Protein AF-0000000084976100 (afdb_homodimer)

pLDDT: mean 88.35, std 19.91, range [26.34, 98.88]

Secondary structure (DSSP, 8-state):
---EEEE-TTS-EEEE-SSS---HHHHHHHHHTPPPTT--EEEET-TTTHHHHHHHHTT--S-EEEEES-HHHHHHHHHHHHHHT--SEEEEES-TTT--TTTT-EEEEEE------TGGGGS-HHHHHHHHTTS--HHHHHHHHHHHEEEEEEEEEEE-GGGHHHHHHHHHHTTEEEEEEEEEESSTTSPPSEEEEEEEET--S--EEPPPEE--SS------/---EEEE-TTS-EEEE-SSS---HHHHHHHHHTPPPTT--EEEET-TTTHHHHHHHHTT--S-EEEEES-HHHHHHHHHHHHHHT--SEEEEES-TTT--TTTT-EEEEEE------TGGGGS-HHHHHHHHTTS--HHHHHHHHHHHEEEEEEEEEEE-GGGHHHHHHHHHHTTEEEEEEEEEESSTTSPPSEEEEEEEET--S--EEPPPEE--SS------

Foldseek 3Di:
DDWDWDADPQGQIFTADPVQDDDPQLVVLLVVFQDDQAFEEEEAQCQSNNSVSSSVSVRHQHAYEYEHQDPVRLVNNVVSCVVVVRDRYDRDHDDLLPDQPQWQNGQEYEYAADQPDPVVLPPPPVVCVVCVVVGDDLLSVLLSCLRNHHAFHKYKYKDFPVCVVVNQVSCVVSQFHWAEKEFEDQDPPGDGGMMMTMTTHNDDYHHDYDYYHHCHVPPVDPPD/DDWDWDADPQGQIFTADPVQDDDPQLVVLLVVFQDDQAFEEEEAQCFSNNSVSSSVSVRHQHAYEYEHQDPVRLVNNVVSCVVVVRDRYDRDHDDLLPDQPQWQNGQEYEYAADQPPPVVLPPPPVVSVVCVVVPCDLLSVLLSCLRNHHAFHKYKYKDFPVCVVVNQVSCVVSQFHWAEKEFEDQDPPGDGGMMMTMTTHNDDYHHDYDYYHHCHVPPVPPPD

Structure (mmCIF, N/CA/C/O backbone):
data_AF-0000000084976100-model_v1
#
loop_
_entity.id
_entity.type
_entity.pdbx_description
1 polymer 'Uncharacterized protein'
#
loop_
_atom_site.group_PDB
_atom_site.id
_atom_site.type_symbol
_atom_site.label_atom_id
_atom_site.label_alt_id
_atom_site.label_comp_id
_atom_site.label_asym_id
_atom_site.label_entity_id
_atom_site.label_seq_id
_atom_site.pdbx_PDB_ins_code
_atom_site.Cartn_x
_atom_site.Cartn_y
_atom_site.Cartn_z
_atom_site.occupancy
_atom_site.B_iso_or_equiv
_atom_site.auth_seq_id
_atom_site.auth_comp_id
_atom_site.auth_asym_id
_atom_site.auth_atom_id
_atom_site.pdbx_PDB_model_num
ATOM 1 N N . MET A 1 1 ? 11.844 39.094 12.484 1 62.72 1 MET A N 1
ATOM 2 C CA . MET A 1 1 ? 12.57 38.031 11.812 1 62.72 1 MET A CA 1
ATOM 3 C C . MET A 1 1 ? 12.391 38.094 10.297 1 62.72 1 MET A C 1
ATOM 5 O O . MET A 1 1 ? 11.312 38.469 9.812 1 62.72 1 MET A O 1
ATOM 9 N N . GLU A 1 2 ? 13.461 38.125 9.531 1 79.69 2 GLU A N 1
ATOM 10 C CA . GLU A 1 2 ? 13.422 38.188 8.078 1 79.69 2 GLU A CA 1
ATOM 11 C C . GLU A 1 2 ? 12.719 37 7.48 1 79.69 2 GLU A C 1
ATOM 13 O O . GLU A 1 2 ? 13.039 35.844 7.816 1 79.69 2 GLU A O 1
ATOM 18 N N . HIS A 1 3 ? 11.469 37.188 7.098 1 86.5 3 HIS A N 1
ATOM 19 C CA . HIS A 1 3 ? 10.742 36.062 6.465 1 86.5 3 HIS A CA 1
ATOM 20 C C . HIS A 1 3 ? 10.25 36.469 5.078 1 86.5 3 HIS A C 1
ATOM 22 O O . HIS A 1 3 ? 10.148 37.656 4.762 1 86.5 3 HIS A O 1
ATOM 28 N N . SER A 1 4 ? 10.227 35.469 4.188 1 92.62 4 SER A N 1
ATOM 29 C CA . SER A 1 4 ? 9.523 35.625 2.92 1 92.62 4 SER A CA 1
ATOM 30 C C . SER A 1 4 ? 8.055 35.25 3.055 1 92.62 4 SER A C 1
ATOM 32 O O . SER A 1 4 ? 7.668 34.562 3.986 1 92.62 4 SER A O 1
ATOM 34 N N . THR A 1 5 ? 7.25 35.844 2.197 1 95.06 5 THR A N 1
ATOM 35 C CA . THR A 1 5 ? 5.809 35.656 2.275 1 95.06 5 THR A CA 1
ATOM 36 C C . THR A 1 5 ? 5.297 34.938 1.024 1 95.06 5 THR A C 1
ATOM 38 O O . THR A 1 5 ? 5.648 35.312 -0.096 1 95.06 5 THR A O 1
ATOM 41 N N . GLU A 1 6 ? 4.594 33.844 1.254 1 94 6 GLU A N 1
ATOM 42 C CA . GLU A 1 6 ? 3.836 33.188 0.198 1 94 6 GLU A CA 1
ATOM 43 C C . GLU A 1 6 ? 2.334 33.375 0.396 1 94 6 GLU A C 1
ATOM 45 O O . GLU A 1 6 ? 1.827 33.219 1.511 1 94 6 GLU A O 1
ATOM 50 N N . ILE A 1 7 ? 1.652 33.719 -0.717 1 96 7 ILE A N 1
ATOM 51 C CA . ILE A 1 7 ? 0.225 34 -0.622 1 96 7 ILE A CA 1
ATOM 52 C C . ILE A 1 7 ? -0.574 32.844 -1.212 1 96 7 ILE A C 1
ATOM 54 O O . ILE A 1 7 ? -0.345 32.438 -2.355 1 96 7 ILE A O 1
ATOM 58 N N . LEU A 1 8 ? -1.479 32.281 -0.418 1 96 8 LEU A N 1
ATOM 59 C CA . LEU A 1 8 ? -2.312 31.172 -0.844 1 96 8 LEU A CA 1
ATOM 60 C C . LEU A 1 8 ? -3.5 31.656 -1.666 1 96 8 LEU A C 1
ATOM 62 O O . LEU A 1 8 ? -3.639 32.844 -1.915 1 96 8 LEU A O 1
ATOM 66 N N . TYR A 1 9 ? -4.281 30.781 -2.197 1 92.25 9 TYR A N 1
ATOM 67 C CA . TYR A 1 9 ? -5.332 31.062 -3.172 1 92.25 9 TYR A CA 1
ATOM 68 C C . TYR A 1 9 ? -6.309 32.094 -2.645 1 92.25 9 TYR A C 1
ATOM 70 O O . TYR A 1 9 ? -6.676 33.031 -3.363 1 92.25 9 TYR A O 1
ATOM 78 N N . ASN A 1 10 ? -6.73 32.031 -1.39 1 95.56 10 ASN A N 1
ATOM 79 C CA . ASN A 1 10 ? -7.684 32.969 -0.804 1 95.56 10 ASN A CA 1
ATOM 80 C C . ASN A 1 10 ? -6.98 34.031 0.038 1 95.56 10 ASN A C 1
ATOM 82 O O . ASN A 1 10 ? -7.523 34.5 1.045 1 95.56 10 ASN A O 1
ATOM 86 N N . ARG A 1 11 ? -5.73 34.25 -0.195 1 95.19 11 ARG A N 1
ATOM 87 C CA . ARG A 1 11 ? -4.945 35.406 0.221 1 95.19 11 ARG A CA 1
ATOM 88 C C . ARG A 1 11 ? -4.398 35.219 1.633 1 95.19 11 ARG A C 1
ATOM 90 O O . ARG A 1 11 ? -3.945 36.188 2.26 1 95.19 11 ARG A O 1
ATOM 97 N N . THR A 1 12 ? -4.516 34.062 2.201 1 97.75 12 THR A N 1
ATOM 98 C CA . THR A 1 12 ? -3.803 33.781 3.441 1 97.75 12 THR A CA 1
ATOM 99 C C . THR A 1 12 ? -2.293 33.844 3.221 1 97.75 12 THR A C 1
ATOM 101 O O . THR A 1 12 ? -1.788 33.344 2.215 1 97.75 12 THR A O 1
ATOM 104 N N . ARG A 1 13 ? -1.61 34.5 4.102 1 97.81 13 ARG A N 1
ATOM 105 C CA . ARG A 1 13 ? -0.165 34.656 3.965 1 97.81 13 ARG A CA 1
ATOM 106 C C . ARG A 1 13 ? 0.576 33.594 4.797 1 97.81 13 ARG A C 1
ATOM 108 O O . ARG A 1 13 ? 0.262 33.406 5.973 1 97.81 13 ARG A O 1
ATOM 115 N N . VAL A 1 14 ? 1.513 32.906 4.164 1 97.5 14 VAL A N 1
ATOM 116 C CA . VAL A 1 14 ? 2.41 31.984 4.84 1 97.5 14 VAL A CA 1
ATOM 117 C C . VAL A 1 14 ? 3.805 32.594 4.949 1 97.5 14 VAL A C 1
ATOM 119 O O . VAL A 1 14 ? 4.352 33.094 3.957 1 97.5 14 VAL A O 1
ATOM 122 N N . TYR A 1 15 ? 4.348 32.625 6.152 1 97.81 15 TYR A N 1
ATOM 123 C CA . TYR A 1 15 ? 5.691 33.156 6.367 1 97.81 15 TYR A CA 1
ATOM 124 C C . TYR A 1 15 ? 6.727 32.031 6.344 1 97.81 15 TYR A C 1
ATOM 126 O O . TYR A 1 15 ? 6.555 31.016 7.008 1 97.81 15 TYR A O 1
ATOM 134 N N . CYS A 1 16 ? 7.727 32.188 5.531 1 95.25 16 CYS A N 1
ATOM 135 C CA . CYS A 1 16 ? 8.781 31.203 5.379 1 95.25 16 CYS A CA 1
ATOM 136 C C . CYS A 1 16 ? 10.148 31.828 5.633 1 95.25 16 CYS A C 1
ATOM 138 O O . CYS A 1 16 ? 10.305 33.062 5.574 1 95.25 16 CYS A O 1
ATOM 140 N N . SER A 1 17 ? 11.086 31.016 5.969 1 93.44 17 SER A N 1
ATOM 141 C CA . SER A 1 17 ? 12.492 31.391 6.012 1 93.44 17 SER A CA 1
ATOM 142 C C . SER A 1 17 ? 13.32 30.578 5.023 1 93.44 17 SER A C 1
ATOM 144 O O . SER A 1 17 ? 12.781 29.734 4.297 1 93.44 17 SER A O 1
ATOM 146 N N . ALA A 1 18 ? 14.617 30.875 4.98 1 89.19 18 ALA A N 1
ATOM 147 C CA . ALA A 1 18 ? 15.508 30.141 4.078 1 89.19 18 ALA A CA 1
ATOM 148 C C . ALA A 1 18 ? 15.562 28.672 4.441 1 89.19 18 ALA A C 1
ATOM 150 O O . ALA A 1 18 ? 15.734 27.812 3.566 1 89.19 18 ALA A O 1
ATOM 151 N N . VAL A 1 19 ? 15.297 28.391 5.715 1 86.81 19 VAL A N 1
ATOM 152 C CA . VAL A 1 19 ? 15.469 27.016 6.191 1 86.81 19 VAL A CA 1
ATOM 153 C C . VAL A 1 19 ? 14.102 26.359 6.383 1 86.81 19 VAL A C 1
ATOM 155 O O . VAL A 1 19 ? 13.984 25.141 6.363 1 86.81 19 VAL A O 1
ATOM 158 N N . HIS A 1 20 ? 13.141 27.125 6.59 1 90 20 HIS A N 1
ATOM 159 C CA . HIS A 1 20 ? 11.812 26.609 6.875 1 90 20 HIS A CA 1
ATOM 160 C C . HIS A 1 20 ? 10.828 26.984 5.77 1 90 20 HIS A C 1
ATOM 162 O O . HIS A 1 20 ? 10.039 27.922 5.918 1 90 20 HIS A O 1
ATOM 168 N N . ARG A 1 21 ? 10.93 26.219 4.715 1 91 21 ARG A N 1
ATOM 169 C CA . ARG A 1 21 ? 10.039 26.375 3.566 1 91 21 ARG A CA 1
ATOM 170 C C . ARG A 1 21 ? 9.125 25.156 3.418 1 91 21 ARG A C 1
ATOM 172 O O . ARG A 1 21 ? 9.234 24.203 4.184 1 91 21 ARG A O 1
ATOM 179 N N . PHE A 1 22 ? 8.156 25.359 2.633 1 89.44 22 PHE A N 1
ATOM 180 C CA . PHE A 1 22 ? 7.277 24.219 2.367 1 89.44 22 PHE A CA 1
ATOM 181 C C . PHE A 1 22 ? 7.309 23.844 0.89 1 89.44 22 PHE A C 1
ATOM 183 O O . PHE A 1 22 ? 7.621 24.688 0.039 1 89.44 22 PHE A O 1
ATOM 190 N N . GLY A 1 23 ? 7.113 22.547 0.59 1 89.19 23 GLY A N 1
ATOM 191 C CA . GLY A 1 23 ? 7.047 22.062 -0.78 1 89.19 23 GLY A CA 1
ATOM 192 C C . GLY A 1 23 ? 5.645 21.672 -1.208 1 89.19 23 GLY A C 1
ATOM 193 O O . GLY A 1 23 ? 4.68 21.906 -0.48 1 89.19 23 GLY A O 1
ATOM 194 N N . SER A 1 24 ? 5.547 21.172 -2.422 1 91.81 24 SER A N 1
ATOM 195 C CA . SER A 1 24 ? 4.262 20.766 -2.984 1 91.81 24 SER A CA 1
ATOM 196 C C . SER A 1 24 ? 3.643 19.625 -2.191 1 91.81 24 SER A C 1
ATOM 198 O O . SER A 1 24 ? 2.42 19.469 -2.156 1 91.81 24 SER A O 1
ATOM 200 N N . ASP A 1 25 ? 4.457 18.812 -1.493 1 93.69 25 ASP A N 1
ATOM 201 C CA . ASP A 1 25 ? 3.965 17.672 -0.716 1 93.69 25 ASP A CA 1
ATOM 202 C C . ASP A 1 25 ? 2.99 18.125 0.366 1 93.69 25 ASP A C 1
ATOM 204 O O . ASP A 1 25 ? 1.896 17.578 0.497 1 93.69 25 ASP A O 1
ATOM 208 N N . ALA A 1 26 ? 3.371 19.203 1.066 1 94.75 26 ALA A N 1
ATOM 209 C CA . ALA A 1 26 ? 2.57 19.703 2.182 1 94.75 26 ALA A CA 1
ATOM 210 C C . ALA A 1 26 ? 1.258 20.297 1.688 1 94.75 26 ALA A C 1
ATOM 212 O O . ALA A 1 26 ? 0.214 20.125 2.322 1 94.75 26 ALA A O 1
ATOM 213 N N . LEU A 1 27 ? 1.352 21.016 0.587 1 94.94 27 LEU A N 1
ATOM 214 C CA . LEU A 1 27 ? 0.146 21.609 0.023 1 94.94 27 LEU A CA 1
ATOM 215 C C . LEU A 1 27 ? -0.836 20.531 -0.424 1 94.94 27 LEU A C 1
ATOM 217 O O . LEU A 1 27 ? -2.035 20.625 -0.155 1 94.94 27 LEU A O 1
ATOM 221 N N . LEU A 1 28 ? -0.317 19.484 -1.089 1 96.06 28 LEU A N 1
ATOM 222 C CA . LEU A 1 28 ? -1.151 18.375 -1.532 1 96.06 28 LEU A CA 1
ATOM 223 C C . LEU A 1 28 ? -1.755 17.641 -0.341 1 96.06 28 LEU A C 1
ATOM 225 O O . LEU A 1 28 ? -2.924 17.234 -0.375 1 96.06 28 LEU A O 1
ATOM 229 N N . LEU A 1 29 ? -0.955 17.438 0.668 1 97.56 29 LEU A N 1
ATOM 230 C CA . LEU A 1 29 ? -1.444 16.812 1.889 1 97.56 29 LEU A CA 1
ATOM 231 C C . LEU A 1 29 ? -2.594 17.609 2.492 1 97.56 29 LEU A C 1
ATOM 233 O O . LEU A 1 29 ? -3.609 17.047 2.895 1 97.56 29 LEU A O 1
ATOM 237 N N . ALA A 1 30 ? -2.424 18.969 2.586 1 98 30 ALA A N 1
ATOM 238 C CA . ALA A 1 30 ? -3.449 19.844 3.156 1 98 30 ALA A CA 1
ATOM 239 C C . ALA A 1 30 ? -4.77 19.703 2.4 1 98 30 ALA A C 1
ATOM 241 O O . ALA A 1 30 ? -5.836 19.641 3.012 1 98 30 ALA A O 1
ATOM 242 N N . ARG A 1 31 ? -4.688 19.578 1.134 1 95.62 31 ARG A N 1
ATOM 243 C CA . ARG A 1 31 ? -5.883 19.5 0.299 1 95.62 31 ARG A CA 1
ATOM 244 C C . ARG A 1 31 ? -6.512 18.109 0.377 1 95.62 31 ARG A C 1
ATOM 246 O O . ARG A 1 31 ? -7.738 17.984 0.337 1 95.62 31 ARG A O 1
ATOM 253 N N . PHE A 1 32 ? -5.707 17.109 0.44 1 97.19 32 PHE A N 1
ATOM 254 C CA . PHE A 1 32 ? -6.156 15.734 0.573 1 97.19 32 PHE A CA 1
ATOM 255 C C . PHE A 1 32 ? -6.863 15.523 1.905 1 97.19 32 PHE A C 1
ATOM 257 O O . PHE A 1 32 ? -7.801 14.727 1.996 1 97.19 32 PHE A O 1
ATOM 264 N N . SER A 1 33 ? -6.398 16.219 2.98 1 97.94 33 SER A N 1
ATOM 265 C CA . SER A 1 33 ? -6.891 16.047 4.344 1 97.94 33 SER A CA 1
ATOM 266 C C . SER A 1 33 ? -7.742 17.234 4.781 1 97.94 33 SER A C 1
ATOM 268 O O . SER A 1 33 ? -7.621 17.719 5.91 1 97.94 33 SER A O 1
ATOM 270 N N . GLU A 1 34 ? -8.555 17.734 3.994 1 95.56 34 GLU A N 1
ATOM 271 C CA . GLU A 1 34 ? -9.344 18.922 4.32 1 95.56 34 GLU A CA 1
ATOM 272 C C . GLU A 1 34 ? -10.336 18.625 5.441 1 95.56 34 GLU A C 1
ATOM 274 O O . GLU A 1 34 ? -11.227 17.797 5.281 1 95.56 34 GLU A O 1
ATOM 279 N N . PRO A 1 35 ? -10.172 19.312 6.562 1 98.06 35 PRO A N 1
ATOM 280 C CA . PRO A 1 35 ? -11.133 19.109 7.648 1 98.06 35 PRO A CA 1
ATOM 281 C C . PRO A 1 35 ? -12.461 19.812 7.402 1 98.06 35 PRO A C 1
ATOM 283 O O . PRO A 1 35 ? -12.516 20.781 6.637 1 98.06 35 PRO A O 1
ATOM 286 N N . LYS A 1 36 ? -13.469 19.344 8.055 1 97.94 36 LYS A N 1
ATOM 287 C CA . LYS A 1 36 ? -14.695 20.125 8.125 1 97.94 36 LYS A CA 1
ATOM 288 C C . LYS A 1 36 ? -14.461 21.438 8.867 1 97.94 36 LYS A C 1
ATOM 290 O O . LYS A 1 36 ? -13.531 21.547 9.664 1 97.94 36 LYS A O 1
ATOM 295 N N . ARG A 1 37 ? -15.312 22.344 8.656 1 98.25 37 ARG A N 1
ATOM 296 C CA . ARG A 1 37 ? -15.141 23.719 9.102 1 98.25 37 ARG A CA 1
ATOM 297 C C . ARG A 1 37 ? -14.914 23.797 10.609 1 98.25 37 ARG A C 1
ATOM 299 O O . ARG A 1 37 ? -14.062 24.547 11.078 1 98.25 37 ARG A O 1
ATOM 306 N N . ALA A 1 38 ? -15.633 22.953 11.359 1 98.56 38 ALA A N 1
ATOM 307 C CA . ALA A 1 38 ? -15.641 23.109 12.812 1 98.56 38 ALA A CA 1
ATOM 308 C C . ALA A 1 38 ? -14.789 22.047 13.484 1 98.56 38 ALA A C 1
ATOM 310 O O . ALA A 1 38 ? -14.711 21.984 14.711 1 98.56 38 ALA A O 1
ATOM 311 N N . TRP A 1 39 ? -14.125 21.172 12.68 1 98.75 39 TRP A N 1
ATOM 312 C CA . TRP A 1 39 ? -13.367 20.047 13.219 1 98.75 39 TRP A CA 1
ATOM 313 C C . TRP A 1 39 ? -12.148 20.547 14 1 98.75 39 TRP A C 1
ATOM 315 O O . TRP A 1 39 ? -11.547 21.562 13.641 1 98.75 39 TRP A O 1
ATOM 325 N N . ARG A 1 40 ? -11.898 19.875 15.117 1 98.88 40 ARG A N 1
ATOM 326 C CA . ARG A 1 40 ? -10.609 20.062 15.781 1 98.88 40 ARG A CA 1
ATOM 327 C C . ARG A 1 40 ? -9.492 19.328 15.039 1 98.88 40 ARG A C 1
ATOM 329 O O . ARG A 1 40 ? -9.539 18.109 14.883 1 98.88 40 ARG A O 1
ATOM 336 N N . ALA A 1 41 ? -8.516 20.078 14.609 1 98.88 41 ALA A N 1
ATOM 337 C CA . ALA A 1 41 ? -7.48 19.516 13.75 1 98.88 41 ALA A CA 1
ATOM 338 C C . ALA A 1 41 ? -6.09 19.781 14.312 1 98.88 41 ALA A C 1
ATOM 340 O O . ALA A 1 41 ? -5.91 20.688 15.133 1 98.88 41 ALA A O 1
ATOM 341 N N . ALA A 1 42 ? -5.117 18.984 13.938 1 98.88 42 ALA A N 1
ATOM 342 C CA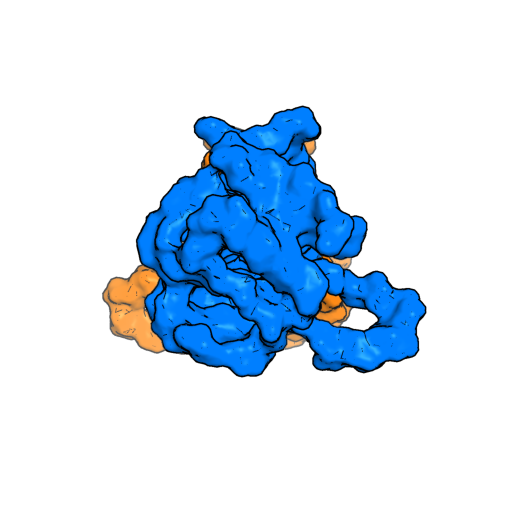 . ALA A 1 42 ? -3.725 19.156 14.336 1 98.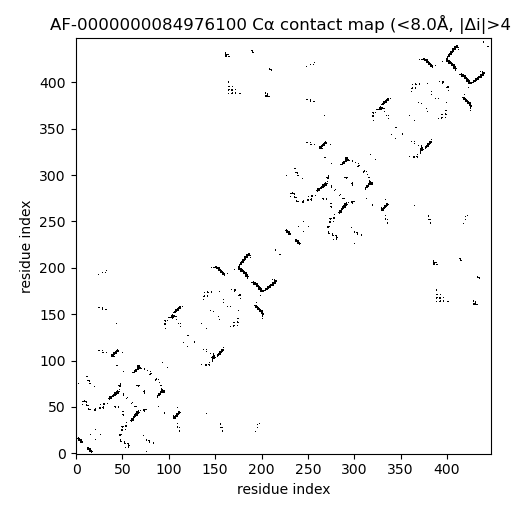88 42 ALA A CA 1
ATOM 343 C C . ALA A 1 42 ? -2.787 19 13.141 1 98.88 42 ALA A C 1
ATOM 345 O O . ALA A 1 42 ? -2.863 18 12.414 1 98.88 42 ALA A O 1
ATOM 346 N N . ASP A 1 43 ? -2.002 19.984 12.906 1 98.62 43 ASP A N 1
ATOM 347 C CA . ASP A 1 43 ? -0.873 19.969 11.984 1 98.62 43 ASP A CA 1
ATOM 348 C C . ASP A 1 43 ? 0.414 19.547 12.695 1 98.62 43 ASP A C 1
ATOM 350 O O . ASP A 1 43 ? 1.085 20.391 13.305 1 98.62 43 ASP A O 1
ATOM 354 N N . LEU A 1 44 ? 0.771 18.203 12.609 1 97.75 44 LEU A N 1
ATOM 355 C CA . LEU A 1 44 ? 1.956 17.672 13.273 1 97.75 44 LEU A CA 1
ATOM 356 C C . LEU A 1 44 ? 3.207 17.922 12.438 1 97.75 44 LEU A C 1
ATOM 358 O O . LEU A 1 44 ? 3.201 17.703 11.219 1 97.75 44 LEU A O 1
ATOM 362 N N . CYS A 1 45 ? 4.273 18.312 13.109 1 95.81 45 CYS A N 1
ATOM 363 C CA . CYS A 1 45 ? 5.453 18.781 12.391 1 95.81 45 CYS A CA 1
ATOM 364 C C . CYS A 1 45 ? 5.098 19.891 11.414 1 95.81 45 CYS A C 1
ATOM 366 O O . CYS A 1 45 ? 5.43 19.828 10.234 1 95.81 45 CYS A O 1
ATOM 368 N N . SER A 1 46 ? 4.555 20.969 11.961 1 96.81 46 SER A N 1
ATOM 369 C CA . SER A 1 46 ? 3.854 21.969 11.164 1 96.81 46 SER A CA 1
ATOM 370 C C . SER A 1 46 ? 4.828 22.812 10.352 1 96.81 46 SER A C 1
ATOM 372 O O . SER A 1 46 ? 4.449 23.406 9.344 1 96.81 46 SER A O 1
ATOM 374 N N . GLY A 1 47 ? 6.121 22.828 10.766 1 95.06 47 GLY A N 1
ATOM 375 C CA . GLY A 1 47 ? 7.027 23.75 10.109 1 95.06 47 GLY A CA 1
ATOM 376 C C . GLY A 1 47 ? 6.543 25.188 10.141 1 95.06 47 GLY A C 1
ATOM 377 O O . GLY A 1 47 ? 6.219 25.719 11.211 1 95.06 47 GLY A O 1
ATOM 378 N N . CYS A 1 48 ? 6.438 25.766 9 1 96.25 48 CYS A N 1
ATOM 379 C CA . CYS A 1 48 ? 5.969 27.156 8.938 1 96.25 48 CYS A CA 1
ATOM 380 C C . CYS A 1 48 ? 4.445 27.203 8.93 1 96.25 48 CYS A C 1
ATOM 382 O O . CYS A 1 48 ? 3.861 28.281 8.781 1 96.25 48 CYS A O 1
ATOM 384 N N . GLY A 1 49 ? 3.785 26.109 9.031 1 98 49 GLY A N 1
ATOM 385 C CA . GLY A 1 49 ? 2.348 26.062 9.258 1 98 49 GLY A CA 1
ATOM 386 C C . GLY A 1 49 ? 1.545 26 7.973 1 98 49 GLY A C 1
ATOM 387 O O . GLY A 1 49 ? 0.361 26.344 7.953 1 98 49 GLY A O 1
ATOM 388 N N . ILE A 1 50 ? 2.174 25.516 6.875 1 97.12 50 ILE A N 1
ATOM 389 C CA . ILE A 1 50 ? 1.528 25.547 5.566 1 97.12 50 ILE A CA 1
ATOM 390 C C . ILE A 1 50 ? 0.247 24.719 5.598 1 97.12 50 ILE A C 1
ATOM 392 O O . ILE A 1 50 ? -0.773 25.125 5.031 1 97.12 50 ILE A O 1
ATOM 396 N N . VAL A 1 51 ? 0.189 23.578 6.27 1 98.38 51 VAL A N 1
ATOM 397 C CA . VAL A 1 51 ? -0.979 22.703 6.27 1 98.38 51 VAL A CA 1
ATOM 398 C C . VAL A 1 51 ? -2.127 23.375 7.023 1 98.38 51 VAL A C 1
ATOM 400 O O . VAL A 1 51 ? -3.227 23.531 6.484 1 98.38 51 VAL A O 1
ATOM 403 N N . SER A 1 52 ? -1.878 23.875 8.242 1 98.75 52 SER A N 1
ATOM 404 C CA . SER A 1 52 ? -2.904 24.547 9.031 1 98.75 52 SER A CA 1
ATOM 405 C C . SER A 1 52 ? -3.4 25.812 8.344 1 98.75 52 SER A C 1
ATOM 407 O O . SER A 1 52 ? -4.605 26.078 8.312 1 98.75 52 SER A O 1
ATOM 409 N N . LEU A 1 53 ? -2.471 26.562 7.742 1 98.75 53 LEU A N 1
ATOM 410 C CA . LEU A 1 53 ? -2.84 27.812 7.086 1 98.75 53 LEU A CA 1
ATOM 411 C C . LEU A 1 53 ? -3.619 27.547 5.805 1 98.75 53 LEU A C 1
ATOM 413 O O . LEU A 1 53 ? -4.52 28.312 5.445 1 98.75 53 LEU A O 1
ATOM 417 N N . GLU A 1 54 ? -3.207 26.516 5.082 1 98.31 54 GLU A N 1
ATOM 418 C CA . GLU A 1 54 ? -3.98 26.125 3.906 1 98.31 54 GLU A CA 1
ATOM 419 C C . GLU A 1 54 ? -5.391 25.688 4.293 1 98.31 54 GLU A C 1
ATOM 421 O O . GLU A 1 54 ? -6.359 26.031 3.605 1 98.31 54 GLU A O 1
ATOM 426 N N . TRP A 1 55 ? -5.52 24.906 5.414 1 98.69 55 TRP A N 1
ATOM 427 C CA . TRP A 1 55 ? -6.848 24.547 5.906 1 98.69 55 TRP A CA 1
ATOM 428 C C . TRP A 1 55 ? -7.672 25.797 6.191 1 98.69 55 TRP A C 1
ATOM 430 O O . TRP A 1 55 ? -8.828 25.891 5.777 1 98.69 55 TRP A O 1
ATOM 440 N N . HIS A 1 56 ? -7.047 26.75 6.859 1 98.75 56 HIS A N 1
ATOM 441 C CA . HIS A 1 56 ? -7.707 28.016 7.129 1 98.75 56 HIS A CA 1
ATOM 442 C C . HIS A 1 56 ? -8.102 28.719 5.836 1 98.75 56 HIS A C 1
ATOM 444 O O . HIS A 1 56 ? -9.234 29.188 5.707 1 98.75 56 HIS A O 1
ATOM 450 N N . ASP A 1 57 ? -7.141 28.75 4.93 1 98.44 57 ASP A N 1
ATOM 451 C CA . ASP A 1 57 ? -7.359 29.422 3.652 1 98.44 57 ASP A CA 1
ATOM 452 C C . ASP A 1 57 ? -8.562 28.844 2.92 1 98.44 57 ASP A C 1
ATOM 454 O O . ASP A 1 57 ? -9.281 29.562 2.221 1 98.44 57 ASP A O 1
ATOM 458 N N . ARG A 1 58 ? -8.82 27.562 3.186 1 97.56 58 ARG A N 1
ATOM 459 C CA . ARG A 1 58 ? -9.875 26.859 2.463 1 97.56 58 ARG A CA 1
ATOM 460 C C . ARG A 1 58 ? -11.164 26.812 3.287 1 97.56 58 ARG A C 1
ATOM 462 O O . ARG A 1 58 ? -12.117 26.125 2.916 1 97.56 58 ARG A O 1
ATOM 469 N N . GLY A 1 59 ? -11.133 27.406 4.43 1 97.88 59 GLY A N 1
ATOM 470 C CA . GLY A 1 59 ? -12.422 27.609 5.082 1 97.88 59 GLY A CA 1
ATOM 471 C C . GLY A 1 59 ? -12.508 26.969 6.453 1 97.88 59 GLY A C 1
ATOM 472 O O . GLY A 1 59 ? -13.516 27.094 7.145 1 97.88 59 GLY A O 1
ATOM 473 N N . HIS A 1 60 ? -11.469 26.266 6.898 1 98.62 60 HIS A N 1
ATOM 474 C CA . HIS A 1 60 ? -11.461 25.688 8.242 1 98.62 60 HIS A CA 1
ATOM 475 C C . HIS A 1 60 ? -11.453 26.781 9.305 1 98.62 60 HIS A C 1
ATOM 477 O O . HIS A 1 60 ? -10.742 27.781 9.164 1 98.62 60 HIS A O 1
ATOM 483 N N . ARG A 1 61 ? -12.25 26.578 10.383 1 98.69 61 ARG A N 1
ATOM 484 C CA . ARG A 1 61 ? -12.352 27.594 11.422 1 98.69 61 ARG A CA 1
ATOM 485 C C . ARG A 1 61 ? -12.375 26.969 12.812 1 98.69 61 ARG A C 1
ATOM 487 O O . ARG A 1 61 ? -12.445 27.672 13.82 1 98.69 61 ARG A O 1
ATOM 494 N N . GLY A 1 62 ? -12.391 25.594 12.883 1 98.69 62 GLY A N 1
ATOM 495 C CA . GLY A 1 62 ? -12.289 24.906 14.164 1 98.69 62 GLY A CA 1
ATOM 496 C C . GLY A 1 62 ? -10.922 25.047 14.805 1 98.69 62 GLY A C 1
ATOM 497 O O . GLY A 1 62 ? -9.977 25.516 14.172 1 98.69 62 GLY A O 1
ATOM 498 N N . PRO A 1 63 ? -10.844 24.656 16.094 1 98.81 63 PRO A N 1
ATOM 499 C CA . PRO A 1 63 ? -9.531 24.688 16.75 1 98.81 63 PRO A CA 1
ATOM 500 C C . PRO A 1 63 ? -8.469 23.906 15.984 1 98.81 63 PRO A C 1
ATOM 502 O O . PRO A 1 63 ? -8.727 22.781 15.547 1 98.81 63 PRO A O 1
ATOM 505 N N . CYS A 1 64 ? -7.32 24.531 15.766 1 98.88 64 CYS A N 1
ATOM 506 C CA . CYS A 1 64 ? -6.254 23.922 14.992 1 98.88 64 CYS A CA 1
ATOM 507 C C . CYS A 1 64 ? -4.91 24.062 15.695 1 98.88 64 CYS A C 1
ATOM 509 O O . CYS A 1 64 ? -4.469 25.172 15.977 1 98.88 64 CYS A O 1
ATOM 511 N N . LEU A 1 65 ? -4.305 22.922 15.969 1 98.81 65 LEU A N 1
ATOM 512 C CA . LEU A 1 65 ? -2.986 22.859 16.594 1 98.81 65 LEU A CA 1
ATOM 513 C C . LEU A 1 65 ? -1.89 22.797 15.539 1 98.81 65 LEU A C 1
ATOM 515 O O . LEU A 1 65 ? -1.954 21.984 14.609 1 98.81 65 LEU A O 1
ATOM 519 N N . GLY A 1 66 ? -0.984 23.75 15.539 1 98.69 66 GLY A N 1
ATOM 520 C CA . GLY A 1 66 ? 0.28 23.609 14.836 1 98.69 66 GLY A CA 1
ATOM 521 C C . GLY A 1 66 ? 1.431 23.219 15.742 1 98.69 66 GLY A C 1
ATOM 522 O O . GLY A 1 66 ? 1.954 24.047 16.484 1 98.69 66 GLY A O 1
ATOM 523 N N . LEU A 1 67 ? 1.842 21.922 15.695 1 98.12 67 LEU A N 1
ATOM 524 C CA . LEU A 1 67 ? 2.859 21.391 16.594 1 98.12 67 LEU A CA 1
ATOM 525 C C . LEU A 1 67 ? 4.203 21.281 15.883 1 98.12 67 LEU A C 1
ATOM 527 O O . LEU A 1 67 ? 4.309 20.594 14.859 1 98.12 67 LEU A O 1
ATOM 531 N N . GLU A 1 68 ? 5.148 21.938 16.375 1 96.38 68 GLU A N 1
ATOM 532 C CA . GLU A 1 68 ? 6.461 22 15.742 1 96.38 68 GLU A CA 1
ATOM 533 C C . GLU A 1 68 ? 7.578 22 16.781 1 96.38 68 GLU A C 1
ATOM 535 O O . GLU A 1 68 ? 7.469 22.641 17.828 1 96.38 68 GLU A O 1
ATOM 540 N N . LEU A 1 69 ? 8.609 21.172 16.469 1 94.69 69 LEU A N 1
ATOM 541 C CA . LEU A 1 69 ? 9.727 21 17.391 1 94.69 69 LEU A CA 1
ATOM 542 C C . LEU A 1 69 ? 10.656 22.203 17.375 1 94.69 69 LEU A C 1
ATOM 544 O O . LEU A 1 69 ? 11.188 22.594 18.406 1 94.69 69 LEU A O 1
ATOM 548 N N . GLN A 1 70 ? 10.875 22.781 16.281 1 93.69 70 GLN A N 1
ATOM 549 C CA . GLN A 1 70 ? 11.852 23.859 16.109 1 93.69 70 GLN A CA 1
ATOM 550 C C . GLN A 1 70 ? 11.227 25.219 16.391 1 93.69 70 GLN A C 1
ATOM 552 O O . GLN A 1 70 ? 10.273 25.625 15.727 1 93.69 70 GLN A O 1
ATOM 557 N N . PRO A 1 71 ? 11.797 25.984 17.266 1 96.44 71 PRO A N 1
ATOM 558 C CA . PRO A 1 71 ? 11.211 27.25 17.688 1 96.44 71 PRO A CA 1
ATOM 559 C C . PRO A 1 71 ? 11.109 28.266 16.547 1 96.44 71 PRO A C 1
ATOM 561 O O . PRO A 1 71 ? 10.133 29 16.453 1 96.44 71 PRO A O 1
ATOM 564 N N . GLU A 1 72 ? 12.125 28.266 15.688 1 95.44 72 GLU A N 1
ATOM 565 C CA . GLU A 1 72 ? 12.133 29.234 14.602 1 95.44 72 GLU A CA 1
ATOM 566 C C . GLU A 1 72 ? 10.984 28.984 13.633 1 95.44 72 GLU A C 1
ATOM 568 O O . GLU A 1 72 ? 10.359 29.938 13.148 1 95.44 72 GLU A O 1
ATOM 573 N N . ALA A 1 73 ? 10.727 27.766 13.367 1 95.06 73 ALA A N 1
ATOM 574 C CA . ALA A 1 73 ? 9.625 27.422 12.477 1 95.06 73 ALA A CA 1
ATOM 575 C C . ALA A 1 73 ? 8.273 27.719 13.125 1 95.06 73 ALA A C 1
ATOM 577 O O . ALA A 1 73 ? 7.402 28.328 12.5 1 95.06 73 ALA A O 1
ATOM 578 N N . SER A 1 74 ? 8.109 27.359 14.352 1 97.38 74 SER A N 1
ATOM 579 C CA . SER A 1 74 ? 6.879 27.625 15.094 1 97.38 74 SER A CA 1
ATOM 580 C C . SER A 1 74 ? 6.574 29.109 15.156 1 97.38 74 SER A C 1
ATOM 582 O O . SER A 1 74 ? 5.414 29.516 15.078 1 97.38 74 SER A O 1
ATOM 584 N N . ALA A 1 75 ? 7.621 29.891 15.266 1 97.88 75 ALA A N 1
ATOM 585 C CA . ALA A 1 75 ? 7.473 31.344 15.375 1 97.88 75 ALA A CA 1
ATOM 586 C C . ALA A 1 75 ? 6.922 31.938 14.078 1 97.88 75 ALA A C 1
ATOM 588 O O . ALA A 1 75 ? 6.188 32.938 14.102 1 97.88 75 ALA A O 1
ATOM 589 N N . LEU A 1 76 ? 7.316 31.312 12.945 1 97.94 76 LEU A N 1
ATOM 590 C CA . LEU A 1 76 ? 6.797 31.781 11.664 1 97.94 76 LEU A CA 1
ATOM 591 C C . LEU A 1 76 ? 5.281 31.625 11.609 1 97.94 76 LEU A C 1
ATOM 593 O O . LEU A 1 76 ? 4.574 32.562 11.203 1 97.94 76 LEU A O 1
ATOM 597 N N . LEU A 1 77 ? 4.762 30.469 12.031 1 98.31 77 LEU A N 1
ATOM 598 C CA . LEU A 1 77 ? 3.32 30.234 12.062 1 98.31 77 LEU A CA 1
ATOM 599 C C . LEU A 1 77 ? 2.641 31.203 13.039 1 98.31 77 LEU A C 1
ATOM 601 O O . LEU A 1 77 ? 1.588 31.766 12.734 1 98.31 77 LEU A O 1
ATOM 605 N N . ALA A 1 78 ? 3.244 31.438 14.18 1 98.44 78 ALA A N 1
ATOM 606 C CA . ALA A 1 78 ? 2.691 32.344 15.18 1 98.44 78 ALA A CA 1
ATOM 607 C C . ALA A 1 78 ? 2.566 33.75 14.617 1 98.44 78 ALA A C 1
ATOM 609 O O . ALA A 1 78 ? 1.538 34.406 14.789 1 98.44 78 ALA A O 1
ATOM 610 N N . ALA A 1 79 ? 3.607 34.219 13.977 1 98.19 79 ALA A N 1
ATOM 611 C CA . ALA A 1 79 ? 3.613 35.562 13.383 1 98.19 79 ALA A CA 1
ATOM 612 C C . ALA A 1 79 ? 2.525 35.719 12.32 1 98.19 79 ALA A C 1
ATOM 614 O O . ALA A 1 79 ? 1.814 36.719 12.281 1 98.19 79 ALA A O 1
ATOM 615 N N . ALA A 1 80 ? 2.438 34.656 11.469 1 98.25 80 ALA A N 1
ATOM 616 C CA . ALA A 1 80 ? 1.418 34.656 10.422 1 98.25 80 ALA A CA 1
ATOM 617 C C . ALA A 1 80 ? 0.019 34.781 11.016 1 98.25 80 ALA A C 1
ATOM 619 O O . ALA A 1 80 ? -0.798 35.594 10.562 1 98.25 80 ALA A O 1
ATOM 620 N N . CYS A 1 81 ? -0.241 34 12.047 1 98.56 81 CYS A N 1
ATOM 621 C CA . CYS A 1 81 ? -1.549 34 12.695 1 98.56 81 CYS A CA 1
ATOM 622 C C . CYS A 1 81 ? -1.837 35.344 13.344 1 98.56 81 CYS A C 1
ATOM 624 O O . CYS A 1 81 ? -2.916 35.906 13.148 1 98.56 81 CYS A O 1
ATOM 626 N N . THR A 1 82 ? -0.882 35.906 14.062 1 98.25 82 THR A N 1
ATOM 627 C CA . THR A 1 82 ? -1.05 37.156 14.781 1 98.25 82 THR A CA 1
ATOM 628 C C . THR A 1 82 ? -1.31 38.312 13.805 1 98.25 82 THR A C 1
ATOM 630 O O . THR A 1 82 ? -2.264 39.062 13.977 1 98.25 82 THR A O 1
ATOM 633 N N . GLU A 1 83 ? -0.509 38.438 12.812 1 97.88 83 GLU A N 1
ATOM 634 C CA . GLU A 1 83 ? -0.57 39.562 11.891 1 97.88 83 GLU A CA 1
ATOM 635 C C . GLU A 1 83 ? -1.847 39.531 11.055 1 97.88 83 GLU A C 1
ATOM 637 O O . GLU A 1 83 ? -2.334 40.562 10.609 1 97.88 83 GLU A O 1
ATOM 642 N N . GLN A 1 84 ? -2.381 38.25 10.852 1 98.25 84 GLN A N 1
ATOM 643 C CA . GLN A 1 84 ? -3.547 38.125 9.984 1 98.25 84 GLN A CA 1
ATOM 644 C C . GLN A 1 84 ? -4.828 37.969 10.797 1 98.25 84 GLN A C 1
ATOM 646 O O . GLN A 1 84 ? -5.906 37.781 10.234 1 98.25 84 GLN A O 1
ATOM 651 N N . GLY A 1 85 ? -4.684 38 12.133 1 98.38 85 GLY A N 1
ATOM 652 C CA . GLY A 1 85 ? -5.836 37.938 13.016 1 98.38 85 GLY A CA 1
ATOM 653 C C . GLY A 1 85 ? -6.465 36.562 13.039 1 98.38 85 GLY A C 1
ATOM 654 O O . GLY A 1 85 ? -7.688 36.406 13.148 1 98.38 85 GLY A O 1
ATOM 655 N N . ILE A 1 86 ? -5.699 35.5 12.75 1 98.62 86 ILE A N 1
ATOM 656 C CA . ILE A 1 86 ? -6.176 34.125 12.805 1 98.62 86 ILE A CA 1
ATOM 657 C C . ILE A 1 86 ? -6.102 33.625 14.242 1 98.62 86 ILE A C 1
ATOM 659 O O . ILE A 1 86 ? -5.012 33.406 14.773 1 98.62 86 ILE A O 1
ATOM 663 N N . GLU A 1 87 ? -7.219 33.375 14.859 1 98.5 87 GLU A N 1
ATOM 664 C CA . GLU A 1 87 ? -7.246 33.094 16.297 1 98.5 87 GLU A CA 1
ATOM 665 C C . GLU A 1 87 ? -7.434 31.594 16.562 1 98.5 87 GLU A C 1
ATOM 667 O O . GLU A 1 87 ? -7.133 31.125 17.656 1 98.5 87 GLU A O 1
ATOM 672 N N . HIS A 1 88 ? -7.938 30.844 15.539 1 98.69 88 HIS A N 1
ATOM 673 C CA . HIS A 1 88 ? -8.312 29.453 15.82 1 98.69 88 HIS A CA 1
ATOM 674 C C . HIS A 1 88 ? -7.125 28.516 15.633 1 98.69 88 HIS A C 1
ATOM 676 O O . HIS A 1 88 ? -7.195 27.344 16 1 98.69 88 HIS A O 1
ATOM 682 N N . ILE A 1 89 ? -5.996 28.984 15.031 1 98.88 89 ILE A N 1
ATOM 683 C CA . ILE A 1 89 ? -4.777 28.203 14.906 1 98.88 89 ILE A CA 1
ATOM 684 C C . ILE A 1 89 ? -3.834 28.516 16.062 1 98.88 89 ILE A C 1
ATOM 686 O O . ILE A 1 89 ? -3.494 29.688 16.297 1 98.88 89 ILE A O 1
ATOM 690 N N . THR A 1 90 ? -3.408 27.531 16.812 1 98.81 90 THR A N 1
ATOM 691 C CA . THR A 1 90 ? -2.506 27.703 17.953 1 98.81 90 THR A CA 1
ATOM 692 C C . THR A 1 90 ? -1.152 27.062 17.672 1 98.81 90 THR A C 1
ATOM 694 O O . THR A 1 90 ? -1.026 25.828 17.688 1 98.81 90 THR A O 1
ATOM 697 N N . PRO A 1 91 ? -0.184 27.859 17.359 1 98.62 91 PRO A N 1
ATOM 698 C CA . PRO A 1 91 ? 1.172 27.312 17.234 1 98.62 91 PRO A CA 1
ATOM 699 C C . PRO A 1 91 ? 1.763 26.891 18.578 1 98.62 91 PRO A C 1
ATOM 701 O O . PRO A 1 91 ? 1.688 27.641 19.547 1 98.62 91 PRO A O 1
ATOM 704 N N . VAL A 1 92 ? 2.277 25.703 18.672 1 98.56 92 VAL A N 1
ATOM 705 C CA . VAL A 1 92 ? 2.902 25.172 19.875 1 98.56 92 VAL A CA 1
ATOM 706 C C . VAL A 1 92 ? 4.277 24.609 19.547 1 98.56 92 VAL A C 1
ATOM 708 O O . VAL A 1 92 ? 4.406 23.781 18.641 1 98.56 92 VAL A O 1
ATOM 711 N N . CYS A 1 93 ? 5.262 25.125 20.172 1 97.94 93 CYS A N 1
ATOM 712 C CA . CYS A 1 93 ? 6.613 24.578 20.062 1 97.94 93 CYS A CA 1
ATOM 713 C C . CYS A 1 93 ? 6.852 23.484 21.078 1 97.94 93 CYS A C 1
ATOM 715 O O . CYS A 1 93 ? 7.039 23.766 22.266 1 97.94 93 CYS A O 1
ATOM 717 N N . ALA A 1 94 ? 6.809 22.234 20.703 1 97.38 94 ALA A N 1
ATOM 718 C CA . ALA A 1 94 ? 6.957 21.094 21.609 1 97.38 94 ALA A CA 1
ATOM 719 C C . ALA A 1 94 ? 7.324 19.828 20.844 1 97.38 94 ALA A C 1
ATOM 721 O O . ALA A 1 94 ? 7.227 19.781 19.609 1 97.38 94 ALA A O 1
ATOM 722 N N . ASP A 1 95 ? 7.816 18.859 21.531 1 96.12 95 ASP A N 1
ATOM 723 C CA . ASP A 1 95 ? 8.086 17.531 21 1 96.12 95 ASP A CA 1
ATOM 724 C C . ASP A 1 95 ? 6.809 16.688 20.953 1 96.12 95 ASP A C 1
ATOM 726 O O . ASP A 1 95 ? 6.145 16.5 21.969 1 96.12 95 ASP A O 1
ATOM 730 N N . LEU A 1 96 ? 6.484 16.25 19.719 1 95.69 96 LEU A N 1
ATOM 731 C CA . LEU A 1 96 ? 5.242 15.5 19.578 1 95.69 96 LEU A CA 1
ATOM 732 C C . LEU A 1 96 ? 5.297 14.211 20.391 1 95.69 96 LEU A C 1
ATOM 734 O O . LEU A 1 96 ? 4.254 13.656 20.75 1 95.69 96 LEU A O 1
ATOM 738 N N . ARG A 1 97 ? 6.449 13.664 20.703 1 94.94 97 ARG A N 1
ATOM 739 C CA . ARG A 1 97 ? 6.605 12.43 21.453 1 94.94 97 ARG A CA 1
ATOM 740 C C . ARG A 1 97 ? 6.062 12.586 22.875 1 94.94 97 ARG A C 1
ATOM 742 O O . ARG A 1 97 ? 5.621 11.609 23.484 1 94.94 97 ARG A O 1
ATOM 749 N N . SER A 1 98 ? 6.039 13.805 23.312 1 95.25 98 SER A N 1
ATOM 750 C CA . SER A 1 98 ? 5.652 14.039 24.703 1 95.25 98 SER A CA 1
ATOM 751 C C . SER A 1 98 ? 4.371 14.859 24.797 1 95.25 98 SER A C 1
ATOM 753 O O . SER A 1 98 ? 3.791 15.008 25.875 1 95.25 98 SER A O 1
ATOM 755 N N . PHE A 1 99 ? 3.908 15.391 23.703 1 96.69 99 PHE A N 1
ATOM 756 C CA . PHE A 1 99 ? 2.742 16.266 23.703 1 96.69 99 PHE A CA 1
ATOM 757 C C . PHE A 1 99 ? 1.479 15.492 24.047 1 96.69 99 PHE A C 1
ATOM 759 O O . PHE A 1 99 ? 1.24 14.406 23.516 1 96.69 99 PHE A O 1
ATOM 766 N N . ARG A 1 100 ? 0.598 16.109 24.906 1 96.06 100 ARG A N 1
ATOM 767 C CA . ARG A 1 100 ? -0.565 15.367 25.375 1 96.06 100 ARG A CA 1
ATOM 768 C C . ARG A 1 100 ? -1.806 16.25 25.422 1 96.06 100 ARG A C 1
ATOM 770 O O . ARG A 1 100 ? -2.902 15.781 25.734 1 96.06 100 ARG A O 1
ATOM 777 N N . GLU A 1 101 ? -1.671 17.469 25.188 1 96.12 101 GLU A N 1
ATOM 778 C CA . GLU A 1 101 ? -2.799 18.391 25.312 1 96.12 101 GLU A CA 1
ATOM 779 C C . GLU A 1 101 ? -3.908 18.031 24.328 1 96.12 101 GLU A C 1
ATOM 781 O O . GLU A 1 101 ? -3.67 17.953 23.125 1 96.12 101 GLU A O 1
ATOM 786 N N . GLY A 1 102 ? -5.094 17.781 24.906 1 96.5 102 GLY A N 1
ATOM 787 C CA . GLY A 1 102 ? -6.262 17.5 24.078 1 96.5 102 GLY A CA 1
ATOM 788 C C . GLY A 1 102 ? -6.344 16.047 23.656 1 96.5 102 GLY A C 1
ATOM 789 O O . GLY A 1 102 ? -6.957 15.734 22.625 1 96.5 102 GLY A O 1
ATOM 790 N N . GLU A 1 103 ? -5.781 15.164 24.328 1 97.94 103 GLU A N 1
ATOM 791 C CA . GLU A 1 103 ? -5.805 13.742 24 1 97.94 103 GLU A CA 1
ATOM 792 C C . GLU A 1 103 ? -7.23 13.25 23.766 1 97.94 103 GLU A C 1
ATOM 794 O O . GLU A 1 103 ? -8.141 13.578 24.531 1 97.94 103 GLU A O 1
ATOM 799 N N . GLY A 1 104 ? -7.355 12.57 22.688 1 98.38 104 GLY A N 1
ATOM 800 C CA . GLY A 1 104 ? -8.625 11.938 22.375 1 98.38 104 GLY A CA 1
ATOM 801 C C . GLY A 1 104 ? -9.68 12.922 21.906 1 98.38 104 GLY A C 1
ATOM 802 O O . GLY A 1 104 ? -10.867 12.609 21.891 1 98.38 104 GLY A O 1
ATOM 803 N N . SER A 1 105 ? -9.297 14.141 21.484 1 98.62 105 SER A N 1
ATOM 804 C CA . SER A 1 105 ? -10.312 15.141 21.203 1 98.62 105 SER A CA 1
ATOM 805 C C . SER A 1 105 ? -10.195 15.664 19.766 1 98.62 105 SER A C 1
ATOM 807 O O . SER A 1 105 ? -11.016 16.469 19.328 1 98.62 105 SER A O 1
ATOM 809 N N . TYR A 1 106 ? -9.188 15.273 19.047 1 98.88 106 TYR A N 1
ATOM 810 C CA . TYR A 1 106 ? -8.969 15.773 17.688 1 98.88 106 TYR A CA 1
ATOM 811 C C . TYR A 1 106 ? -9.727 14.938 16.672 1 98.88 106 TYR A C 1
ATOM 813 O O . TYR A 1 106 ? -9.789 13.711 16.781 1 98.88 106 TYR A O 1
ATOM 821 N N . ASP A 1 107 ? -10.328 15.586 15.695 1 98.88 107 ASP A N 1
ATOM 822 C CA . ASP A 1 107 ? -11.016 14.93 14.586 1 98.88 107 ASP A CA 1
ATOM 823 C C . ASP A 1 107 ? -10.023 14.508 13.508 1 98.88 107 ASP A C 1
ATOM 825 O O . ASP A 1 107 ? -10.234 13.5 12.828 1 98.88 107 ASP A O 1
ATOM 829 N N . LEU A 1 108 ? -8.992 15.289 13.367 1 98.88 108 LEU A N 1
ATOM 830 C CA . LEU A 1 108 ? -8.062 15.109 12.258 1 98.88 108 LEU A CA 1
ATOM 831 C C . LEU A 1 108 ? -6.652 15.523 12.648 1 98.88 108 LEU A C 1
ATOM 833 O O . LEU A 1 108 ? -6.461 16.562 13.289 1 98.88 108 LEU A O 1
ATOM 837 N N . CYS A 1 109 ? -5.695 14.688 12.352 1 98.88 109 CYS A N 1
ATOM 838 C CA . CYS A 1 109 ? -4.277 15.039 12.344 1 98.88 109 CYS A CA 1
ATOM 839 C C . CYS A 1 109 ? -3.693 14.914 10.938 1 98.88 109 CYS A C 1
ATOM 841 O O . CYS A 1 109 ? -4.109 14.055 10.164 1 98.88 109 CYS A O 1
ATOM 843 N N . ALA A 1 110 ? -2.799 15.75 10.602 1 98.75 110 ALA A N 1
ATOM 844 C CA . ALA A 1 110 ? -2.008 15.648 9.383 1 98.75 110 ALA A CA 1
ATOM 845 C C . ALA A 1 110 ? -0.519 15.789 9.672 1 98.75 110 ALA A C 1
ATOM 847 O O . ALA A 1 110 ? -0.127 16.516 10.586 1 98.75 110 ALA A O 1
ATOM 848 N N . CYS A 1 111 ? 0.275 15.102 8.898 1 97.81 111 CYS A N 1
ATOM 849 C CA . CYS A 1 111 ? 1.719 15.195 9.086 1 97.81 111 CYS A CA 1
ATOM 850 C C . CYS A 1 111 ? 2.453 15 7.762 1 97.81 111 CYS A C 1
ATOM 852 O O . CYS A 1 111 ? 2.205 14.023 7.047 1 97.81 111 CYS A O 1
ATOM 854 N N . ASN A 1 112 ? 3.201 15.875 7.371 1 95 112 ASN A N 1
ATOM 855 C CA . ASN A 1 112 ? 4.254 15.711 6.375 1 95 112 ASN A CA 1
ATOM 856 C C . ASN A 1 112 ? 5.609 15.445 7.031 1 95 112 ASN A C 1
ATOM 858 O O . ASN A 1 112 ? 6.363 16.375 7.309 1 95 112 ASN A O 1
ATOM 862 N N . PRO A 1 113 ? 5.84 14.141 7.262 1 88.19 113 PRO A N 1
ATOM 863 C CA . PRO A 1 113 ? 7.035 13.82 8.047 1 88.19 113 PRO A CA 1
ATOM 864 C C . PRO A 1 113 ? 8.328 14.242 7.352 1 88.19 113 PRO A C 1
ATOM 866 O O . PRO A 1 113 ? 8.367 14.336 6.125 1 88.19 113 PRO A O 1
ATOM 869 N N . PRO A 1 114 ? 9.305 14.625 8.172 1 74.56 114 PRO A N 1
ATOM 870 C CA . PRO A 1 114 ? 10.602 14.906 7.551 1 74.56 114 PRO A CA 1
ATOM 871 C C . PRO A 1 114 ? 11.211 13.695 6.855 1 74.56 114 PRO A C 1
ATOM 873 O O . PRO A 1 114 ? 11.031 12.562 7.316 1 74.56 114 PRO A O 1
ATOM 876 N N . TYR A 1 115 ? 11.359 13.688 5.465 1 59.69 115 TYR A N 1
ATOM 877 C CA . TYR A 1 115 ? 11.82 12.555 4.672 1 59.69 115 TYR A CA 1
ATOM 878 C C . TYR A 1 115 ? 13.242 12.164 5.043 1 59.69 115 TYR A C 1
ATOM 880 O O . TYR A 1 115 ? 14.156 13 4.984 1 59.69 115 TYR A O 1
ATOM 888 N N . PHE A 1 116 ? 13.445 11.547 6.117 1 48.53 116 PHE A N 1
ATOM 889 C CA . PHE A 1 116 ? 14.789 11.086 6.434 1 48.53 116 PHE A CA 1
ATOM 890 C C . PHE A 1 116 ? 15.156 9.867 5.598 1 48.53 116 PHE A C 1
ATOM 892 O O . PHE A 1 116 ? 14.422 8.883 5.57 1 48.53 116 PHE A O 1
ATOM 899 N N . THR A 1 117 ? 15.5 9.867 4.379 1 41 117 THR A N 1
ATOM 900 C CA . THR A 1 117 ? 15.969 8.625 3.764 1 41 117 THR A CA 1
ATOM 901 C C . THR A 1 117 ? 17.094 8 4.59 1 41 117 THR A C 1
ATOM 903 O O . THR A 1 117 ? 17.922 8.719 5.156 1 41 117 THR A O 1
ATOM 906 N N . ALA A 1 118 ? 17 6.832 5.047 1 38.72 118 ALA A N 1
ATOM 907 C CA . ALA A 1 118 ? 18.094 6.098 5.672 1 38.72 118 ALA A CA 1
ATOM 908 C C . ALA A 1 118 ? 19.422 6.387 4.973 1 38.72 118 ALA A C 1
ATOM 910 O O . ALA A 1 118 ? 20.469 6.414 5.609 1 38.72 118 ALA A O 1
ATOM 911 N N . GLY A 1 119 ? 19.484 6.352 3.721 1 35.25 119 GLY A N 1
ATOM 912 C CA . GLY A 1 119 ? 20.75 6.543 3.023 1 35.25 119 GLY A CA 1
ATOM 913 C C . GLY A 1 119 ? 21.391 7.883 3.32 1 35.25 119 GLY A C 1
ATOM 914 O O . GLY A 1 119 ? 22.625 7.98 3.406 1 35.25 119 GLY A O 1
ATOM 915 N N . GLU A 1 120 ? 20.734 8.891 3.15 1 35.81 120 GLU A N 1
ATOM 916 C CA . GLU A 1 120 ? 21.406 10.172 3.348 1 35.81 120 GLU A CA 1
ATOM 917 C C . GLU A 1 120 ? 21.859 10.352 4.797 1 35.81 120 GLU A C 1
ATOM 919 O O . GLU A 1 120 ? 22.484 11.344 5.145 1 35.81 120 GLU A O 1
ATOM 924 N N . GLN A 1 121 ? 21.281 9.531 5.637 1 37.34 121 GLN A N 1
ATOM 925 C CA . GLN A 1 121 ? 21.875 9.555 6.969 1 37.34 121 GLN A CA 1
ATOM 926 C C . GLN A 1 121 ? 23.312 9.047 6.938 1 37.34 121 GLN A C 1
ATOM 928 O O . GLN A 1 121 ? 24.016 9.062 7.957 1 37.34 121 GLN A O 1
ATOM 933 N N . ALA A 1 122 ? 23.641 8.352 5.867 1 34.94 122 ALA A N 1
ATOM 934 C CA . ALA A 1 122 ? 25 7.812 5.883 1 34.94 122 ALA A CA 1
ATOM 935 C C . ALA A 1 122 ? 26.031 8.938 5.844 1 34.94 122 ALA A C 1
ATOM 937 O O . ALA A 1 122 ? 27.234 8.688 5.957 1 34.94 122 ALA A O 1
ATOM 938 N N . ALA A 1 123 ? 25.984 10.008 5.141 1 34.75 123 ALA A N 1
ATOM 939 C CA . ALA A 1 123 ? 27.203 10.82 5.164 1 34.75 123 ALA A CA 1
ATOM 940 C C . ALA A 1 123 ? 27.656 11.086 6.598 1 34.75 123 ALA A C 1
ATOM 942 O O . ALA A 1 123 ? 28.844 11.039 6.891 1 34.75 123 ALA A O 1
ATOM 943 N N . ASP A 1 124 ? 27.141 12.086 7.469 1 29.88 124 ASP A N 1
ATOM 944 C CA . ASP A 1 124 ? 27.891 12.336 8.695 1 29.88 124 ASP A CA 1
ATOM 945 C C . ASP A 1 124 ? 27.531 11.312 9.773 1 29.88 124 ASP A C 1
ATOM 947 O O . ASP A 1 124 ? 26.406 11.312 10.281 1 29.88 124 ASP A O 1
ATOM 951 N N . ARG A 1 125 ? 27.984 10.109 9.836 1 34.72 125 ARG A N 1
ATOM 952 C CA . ARG A 1 125 ? 28.016 9.125 10.914 1 34.72 125 ARG A CA 1
ATOM 953 C C . ARG A 1 125 ? 27.859 9.805 12.273 1 34.72 125 ARG A C 1
ATOM 955 O O . ARG A 1 125 ? 27.297 9.227 13.203 1 34.72 125 ARG A O 1
ATOM 962 N N . ALA A 1 126 ? 28.797 10.695 12.477 1 30.95 126 ALA A N 1
ATOM 963 C CA . ALA A 1 126 ? 28.906 11.344 13.781 1 30.95 126 ALA A CA 1
ATOM 964 C C . ALA A 1 126 ? 27.578 11.969 14.203 1 30.95 126 ALA A C 1
ATOM 966 O O . ALA A 1 126 ? 27.203 11.883 15.375 1 30.95 126 ALA A O 1
ATOM 967 N N . ARG A 1 127 ? 26.875 12.75 13.305 1 32.34 127 ARG A N 1
ATOM 968 C CA . ARG A 1 127 ? 25.578 13.359 13.594 1 32.34 127 ARG A CA 1
ATOM 969 C C . ARG A 1 127 ? 24.453 12.352 13.461 1 32.34 127 ARG A C 1
ATOM 971 O O . ARG A 1 127 ? 23.297 12.648 13.805 1 32.34 127 ARG A O 1
ATOM 978 N N . ALA A 1 128 ? 24.531 11.242 12.805 1 40.41 128 ALA A N 1
ATOM 979 C CA . ALA A 1 128 ? 23.547 10.18 12.602 1 40.41 128 ALA A CA 1
ATOM 980 C C . ALA A 1 128 ? 23.266 9.438 13.898 1 40.41 128 ALA A C 1
ATOM 982 O O . ALA A 1 128 ? 22.125 9.031 14.156 1 40.41 128 ALA A O 1
ATOM 983 N N . THR A 1 129 ? 24.344 8.961 14.57 1 35.84 129 THR A N 1
ATOM 984 C CA . THR A 1 129 ? 24.219 8.305 15.867 1 35.84 129 THR A CA 1
ATOM 985 C C . THR A 1 129 ? 23.391 9.164 16.828 1 35.84 129 THR A C 1
ATOM 987 O O . THR A 1 129 ? 22.531 8.648 17.547 1 35.84 129 THR A O 1
ATOM 990 N N . ALA A 1 130 ? 23.859 10.508 17.031 1 33.59 130 ALA A N 1
ATOM 991 C CA . ALA A 1 130 ? 23.141 11.406 17.922 1 33.59 130 ALA A CA 1
ATOM 992 C C . ALA A 1 130 ? 21.75 11.703 17.391 1 33.59 130 ALA A C 1
ATOM 994 O O . ALA A 1 130 ? 20.797 11.859 18.172 1 33.59 130 ALA A O 1
ATOM 995 N N . ARG A 1 131 ? 21.484 11.828 15.945 1 36.34 131 ARG A N 1
ATOM 996 C CA . ARG A 1 131 ? 20.25 12.211 15.273 1 36.34 131 ARG A CA 1
ATOM 997 C C . ARG A 1 131 ? 19.344 11 15.039 1 36.34 131 ARG A C 1
ATOM 999 O O . ARG A 1 131 ? 18.156 11.141 14.797 1 36.34 131 ARG A O 1
ATOM 1006 N N . HIS A 1 132 ? 19.766 9.797 14.797 1 41.94 132 HIS A N 1
ATOM 1007 C CA . HIS A 1 132 ? 19.031 8.562 14.531 1 41.94 132 HIS A CA 1
ATOM 1008 C C . HIS A 1 132 ? 18.062 8.242 15.664 1 41.94 132 HIS A C 1
ATOM 1010 O O . HIS A 1 132 ? 16.953 7.789 15.422 1 41.94 132 HIS A O 1
ATOM 1016 N N . GLU A 1 133 ? 18.609 8.141 16.938 1 40.34 133 GLU A N 1
ATOM 1017 C CA . GLU A 1 133 ? 17.859 7.922 18.156 1 40.34 133 GLU A CA 1
ATOM 1018 C C . GLU A 1 133 ? 16.828 9.023 18.375 1 40.34 133 GLU A C 1
ATOM 1020 O O . GLU A 1 133 ? 15.852 8.82 19.094 1 40.34 133 GLU A O 1
ATOM 1025 N N . THR A 1 134 ? 17.156 10.297 18.047 1 46.47 134 THR A N 1
ATOM 1026 C CA . THR A 1 134 ? 16.547 11.555 18.438 1 46.47 134 THR A CA 1
ATOM 1027 C C . THR A 1 134 ? 15.469 11.961 17.438 1 46.47 134 THR A C 1
ATOM 1029 O O . THR A 1 134 ? 14.641 12.828 17.734 1 46.47 134 THR A O 1
ATOM 1032 N N . ASP A 1 135 ? 15.539 11.383 16.125 1 63.22 135 ASP A N 1
ATOM 1033 C CA . ASP A 1 135 ? 14.734 11.961 15.055 1 63.22 135 ASP A CA 1
ATOM 1034 C C . ASP A 1 135 ? 13.344 11.328 15.016 1 63.22 135 ASP A C 1
ATOM 1036 O O . ASP A 1 135 ? 13.18 10.164 15.383 1 63.22 135 ASP A O 1
ATOM 1040 N N . CYS A 1 136 ? 12.352 12.117 15.18 1 80.81 136 CYS A N 1
ATOM 1041 C CA . CYS A 1 136 ? 10.938 11.773 15.031 1 80.81 136 CYS A CA 1
ATOM 1042 C C . CYS A 1 136 ? 10.734 10.75 13.922 1 80.81 136 CYS A C 1
ATOM 1044 O O . CYS A 1 136 ? 11.117 10.992 12.773 1 80.81 136 CYS A O 1
ATOM 1046 N N . THR A 1 137 ? 10.383 9.492 14.398 1 89.25 137 THR A N 1
ATOM 1047 C CA . THR A 1 137 ? 10.117 8.414 13.445 1 89.25 137 THR A CA 1
ATOM 1048 C C . THR A 1 137 ? 8.648 8.406 13.031 1 89.25 137 THR A C 1
ATOM 1050 O O . THR A 1 137 ? 7.824 9.094 13.633 1 89.25 137 THR A O 1
ATOM 1053 N N . LEU A 1 138 ? 8.422 7.688 11.992 1 94.06 138 LEU A N 1
ATOM 1054 C CA . LEU A 1 138 ? 7.035 7.477 11.578 1 94.06 138 LEU A CA 1
ATOM 1055 C C . LEU A 1 138 ? 6.219 6.871 12.719 1 94.06 138 LEU A C 1
ATOM 1057 O O . LEU A 1 138 ? 5.055 7.23 12.906 1 94.06 138 LEU A O 1
ATOM 1061 N N . ASP A 1 139 ? 6.82 5.965 13.477 1 95.56 139 ASP A N 1
ATOM 1062 C CA . ASP A 1 139 ? 6.164 5.34 14.617 1 95.56 139 ASP A CA 1
ATOM 1063 C C . ASP A 1 139 ? 5.781 6.383 15.672 1 95.56 139 ASP A C 1
ATOM 1065 O O . ASP A 1 139 ? 4.688 6.332 16.234 1 95.56 139 ASP A O 1
ATOM 1069 N N . ASP A 1 140 ? 6.664 7.348 15.922 1 95.62 140 ASP A N 1
ATOM 1070 C CA . ASP A 1 140 ? 6.387 8.414 16.875 1 95.62 140 ASP A CA 1
ATOM 1071 C C . ASP A 1 140 ? 5.203 9.266 16.422 1 95.62 140 ASP A C 1
ATOM 1073 O O . ASP A 1 140 ? 4.352 9.641 17.234 1 95.62 140 ASP A O 1
ATOM 1077 N N . VAL A 1 141 ? 5.176 9.594 15.148 1 96.56 141 VAL A N 1
ATOM 1078 C CA . VAL A 1 141 ? 4.078 10.367 14.586 1 96.56 141 VAL A CA 1
ATOM 1079 C C . VAL A 1 141 ? 2.76 9.625 14.797 1 96.56 141 VAL A C 1
ATOM 1081 O O . VAL A 1 141 ? 1.769 10.219 15.234 1 96.56 141 VAL A O 1
ATOM 1084 N N . CYS A 1 142 ? 2.773 8.312 14.477 1 97.75 142 CYS A N 1
ATOM 1085 C CA . CYS A 1 142 ? 1.565 7.504 14.594 1 97.75 142 CYS A CA 1
ATOM 1086 C C . CYS A 1 142 ? 1.109 7.414 16.047 1 97.75 142 CYS A C 1
ATOM 1088 O O . CYS A 1 142 ? -0.085 7.512 16.328 1 97.75 142 CYS A O 1
ATOM 1090 N N . LYS A 1 143 ? 2.043 7.27 16.984 1 97.94 143 LYS A N 1
ATOM 1091 C CA . LYS A 1 143 ? 1.713 7.219 18.406 1 97.94 143 LYS A CA 1
ATOM 1092 C C . LYS A 1 143 ? 1.101 8.539 18.875 1 97.94 143 LYS A C 1
ATOM 1094 O O . LYS A 1 143 ? 0.118 8.539 19.609 1 97.94 143 LYS A O 1
ATOM 1099 N N . CYS A 1 144 ? 1.657 9.625 18.438 1 97.94 144 CYS A N 1
ATOM 1100 C CA . CYS A 1 144 ? 1.125 10.938 18.797 1 97.94 144 CYS A CA 1
ATOM 1101 C C . CYS A 1 144 ? -0.288 11.117 18.25 1 97.94 144 CYS A C 1
ATOM 1103 O O . CYS A 1 144 ? -1.194 11.508 18.984 1 97.94 144 CYS A O 1
ATOM 1105 N N . ALA A 1 145 ? -0.436 10.812 16.938 1 98.5 145 ALA A N 1
ATOM 1106 C CA . ALA A 1 145 ? -1.748 10.938 16.312 1 98.5 145 ALA A CA 1
ATOM 1107 C C . ALA A 1 145 ? -2.783 10.07 17.016 1 98.5 145 ALA A C 1
ATOM 1109 O O . ALA A 1 145 ? -3.898 10.516 17.297 1 98.5 145 ALA A O 1
ATOM 1110 N N . PHE A 1 146 ? -2.35 8.828 17.312 1 98.69 146 PHE A N 1
ATOM 1111 C CA . PHE A 1 146 ? -3.264 7.926 18 1 98.69 146 PHE A CA 1
ATOM 1112 C C . PHE A 1 146 ? -3.715 8.516 19.328 1 98.69 146 PHE A C 1
ATOM 1114 O O . PHE A 1 146 ? -4.891 8.43 19.688 1 98.69 146 PHE A O 1
ATOM 1121 N N . ARG A 1 147 ? -2.797 9.062 20.094 1 98.44 147 ARG A N 1
ATOM 1122 C CA . ARG A 1 147 ? -3.088 9.664 21.391 1 98.44 147 ARG A CA 1
ATOM 1123 C C . ARG A 1 147 ? -4.039 10.844 21.25 1 98.44 147 ARG A C 1
ATOM 1125 O O . ARG A 1 147 ? -4.973 11 22.047 1 98.44 147 ARG A O 1
ATOM 1132 N N . LEU A 1 148 ? -3.902 11.688 20.266 1 98.69 148 LEU A N 1
ATOM 1133 C CA . LEU A 1 148 ? -4.633 12.938 20.109 1 98.69 148 LEU A CA 1
ATOM 1134 C C . LEU A 1 148 ? -6.016 12.688 19.516 1 98.69 148 LEU A C 1
ATOM 1136 O O . LEU A 1 148 ? -6.984 13.352 19.891 1 98.69 148 LEU A O 1
ATOM 1140 N N . LEU A 1 149 ? -6.145 11.727 18.641 1 98.81 149 LEU A N 1
ATOM 1141 C CA . LEU A 1 149 ? -7.359 11.516 17.859 1 98.81 149 LEU A CA 1
ATOM 1142 C C . LEU A 1 149 ? -8.461 10.898 18.719 1 98.81 149 LEU A C 1
ATOM 1144 O O . LEU A 1 149 ? -8.188 10.047 19.562 1 98.81 149 LEU A O 1
ATOM 1148 N N . LYS A 1 150 ? -9.672 11.336 18.5 1 98.75 150 LYS A N 1
ATOM 1149 C CA . LYS A 1 150 ? -10.82 10.586 19 1 98.75 150 LYS A CA 1
ATOM 1150 C C . LYS A 1 150 ? -10.969 9.25 18.281 1 98.75 150 LYS A C 1
ATOM 1152 O O . LYS A 1 150 ? -10.344 9.023 17.25 1 98.75 150 LYS A O 1
ATOM 1157 N N . ASP A 1 151 ? -11.781 8.406 18.859 1 98.44 151 ASP A N 1
ATOM 1158 C CA . ASP A 1 151 ? -12.086 7.164 18.141 1 98.44 151 ASP A CA 1
ATOM 1159 C C . ASP A 1 151 ? -12.711 7.449 16.781 1 98.44 151 ASP A C 1
ATOM 1161 O O . ASP A 1 151 ? -13.617 8.273 16.672 1 98.44 151 ASP A O 1
ATOM 1165 N N . GLY A 1 152 ? -12.156 6.848 15.758 1 98.38 152 GLY A N 1
ATOM 1166 C CA . GLY A 1 152 ? -12.641 7.09 14.406 1 98.38 152 GLY A CA 1
ATOM 1167 C C . GLY A 1 152 ? -12.023 8.32 13.766 1 98.38 152 GLY A C 1
ATOM 1168 O O . GLY A 1 152 ? -12.273 8.609 12.602 1 98.38 152 GLY A O 1
ATOM 1169 N N . GLY A 1 153 ? -11.227 9.078 14.609 1 98.81 153 GLY A N 1
ATOM 1170 C CA . GLY A 1 153 ? -10.531 10.219 14.031 1 98.81 153 GLY A CA 1
ATOM 1171 C C . GLY A 1 153 ? -9.57 9.836 12.922 1 98.81 153 GLY A C 1
ATOM 1172 O O . GLY A 1 153 ? -9.266 8.656 12.734 1 98.81 153 GLY A O 1
ATOM 1173 N N . ARG A 1 154 ? -9.062 10.828 12.172 1 98.88 154 ARG A N 1
ATOM 1174 C CA . ARG A 1 154 ? -8.297 10.555 10.953 1 98.88 154 ARG A CA 1
ATOM 1175 C C . ARG A 1 154 ? -6.875 11.086 11.07 1 98.88 154 ARG A C 1
ATOM 1177 O O . ARG A 1 154 ? -6.652 12.164 11.625 1 98.88 154 ARG A O 1
ATOM 1184 N N . LEU A 1 155 ? -5.957 10.328 10.594 1 98.88 155 LEU A N 1
ATOM 1185 C CA . LEU A 1 155 ? -4.59 10.773 10.344 1 98.88 155 LEU A CA 1
ATOM 1186 C C . LEU A 1 155 ? -4.27 10.758 8.852 1 98.88 155 LEU A C 1
ATOM 1188 O O . LEU A 1 155 ? -4.469 9.742 8.188 1 98.88 155 LEU A O 1
ATOM 1192 N N . SER A 1 156 ? -3.852 11.852 8.312 1 98.81 156 SER A N 1
ATOM 1193 C CA . SER A 1 156 ? -3.375 11.922 6.934 1 98.81 156 SER A CA 1
ATOM 1194 C C . SER A 1 156 ? -1.873 12.18 6.879 1 98.81 156 SER A C 1
ATOM 1196 O O . SER A 1 156 ? -1.352 13 7.641 1 98.81 156 SER A O 1
ATOM 1198 N N . LEU A 1 157 ? -1.24 11.406 5.984 1 97.38 157 LEU A N 1
ATOM 1199 C CA . LEU A 1 157 ? 0.195 11.57 5.777 1 97.38 157 LEU A CA 1
ATOM 1200 C C . LEU A 1 157 ? 0.545 11.469 4.297 1 97.38 157 LEU A C 1
ATOM 1202 O O . LEU A 1 157 ? -0.255 10.977 3.496 1 97.38 157 LEU A O 1
ATOM 1206 N N . CYS A 1 158 ? 1.73 11.984 3.984 1 96.81 158 CYS A N 1
ATOM 1207 C CA . CYS A 1 158 ? 2.311 11.742 2.668 1 96.81 158 CYS A CA 1
ATOM 1208 C C . CYS A 1 158 ? 3.73 11.203 2.789 1 96.81 158 CYS A C 1
ATOM 1210 O O . CYS A 1 158 ? 4.383 11.383 3.818 1 96.81 158 CYS A O 1
ATOM 1212 N N . HIS A 1 159 ? 4.145 10.5 1.871 1 96.19 159 HIS A N 1
ATOM 1213 C CA . HIS A 1 159 ? 5.477 9.914 1.857 1 96.19 159 HIS A CA 1
ATOM 1214 C C . HIS A 1 159 ? 5.867 9.469 0.453 1 96.19 159 HIS A C 1
ATOM 1216 O O . HIS A 1 159 ? 5.066 9.555 -0.478 1 96.19 159 HIS A O 1
ATOM 1222 N N . ARG A 1 160 ? 7.129 9.117 0.321 1 95.5 160 ARG A N 1
ATOM 1223 C CA . ARG A 1 160 ? 7.641 8.602 -0.947 1 95.5 160 ARG A CA 1
ATOM 1224 C C . ARG A 1 160 ? 7.094 7.207 -1.232 1 95.5 160 ARG A C 1
ATOM 1226 O O . ARG A 1 160 ? 7 6.375 -0.328 1 95.5 160 ARG A O 1
ATOM 1233 N N . PRO A 1 161 ? 6.797 6.941 -2.537 1 96.5 161 PRO A N 1
ATOM 1234 C CA . PRO A 1 161 ? 6.176 5.668 -2.9 1 96.5 161 PRO A CA 1
ATOM 1235 C C . PRO A 1 161 ? 7.027 4.461 -2.508 1 96.5 161 PRO A C 1
ATOM 1237 O O . PRO A 1 161 ? 6.488 3.404 -2.174 1 96.5 161 PRO A O 1
ATOM 1240 N N . GLU A 1 162 ? 8.344 4.586 -2.475 1 96.12 162 GLU A N 1
ATOM 1241 C CA . GLU A 1 162 ? 9.227 3.465 -2.162 1 96.12 162 GLU A CA 1
ATOM 1242 C C . GLU A 1 162 ? 9.031 2.99 -0.727 1 96.12 162 GLU A C 1
ATOM 1244 O O . GLU A 1 162 ? 9.414 1.871 -0.38 1 96.12 162 GLU A O 1
ATOM 1249 N N . ARG A 1 163 ? 8.375 3.832 0.097 1 95.94 163 ARG A N 1
ATOM 1250 C CA . ARG A 1 163 ? 8.195 3.502 1.507 1 95.94 163 ARG A CA 1
ATOM 1251 C C . ARG A 1 163 ? 6.75 3.096 1.793 1 95.94 163 ARG A C 1
ATOM 1253 O O . ARG A 1 163 ? 6.371 2.9 2.949 1 95.94 163 ARG A O 1
ATOM 1260 N N . LEU A 1 164 ? 5.969 2.91 0.782 1 97.5 164 LEU A N 1
ATOM 1261 C CA . LEU A 1 164 ? 4.539 2.66 0.927 1 97.5 164 LEU A CA 1
ATOM 1262 C C . LEU A 1 164 ? 4.285 1.484 1.863 1 97.5 164 LEU A C 1
ATOM 1264 O O . LEU A 1 164 ? 3.504 1.599 2.812 1 97.5 164 LEU A O 1
ATOM 1268 N N . ALA A 1 165 ? 4.926 0.347 1.611 1 97.56 165 ALA A N 1
ATOM 1269 C CA . ALA A 1 165 ? 4.684 -0.853 2.408 1 97.56 165 ALA A CA 1
ATOM 1270 C C . ALA A 1 165 ? 5.016 -0.61 3.879 1 97.56 165 ALA A C 1
ATOM 1272 O O . ALA A 1 165 ? 4.273 -1.04 4.766 1 97.56 165 ALA A O 1
ATOM 1273 N N . GLU A 1 166 ? 6.066 0.045 4.133 1 96 166 GLU A N 1
ATOM 1274 C CA . GLU A 1 166 ? 6.477 0.362 5.5 1 96 166 GLU A CA 1
ATOM 1275 C C . GLU A 1 166 ? 5.453 1.266 6.188 1 96 166 GLU A C 1
ATOM 1277 O O . GLU A 1 166 ? 5.051 1.007 7.32 1 96 166 GLU A O 1
ATOM 1282 N N . VAL A 1 167 ? 5.078 2.299 5.516 1 97.12 167 VAL A N 1
ATOM 1283 C CA . VAL A 1 167 ? 4.16 3.285 6.078 1 97.12 167 VAL A CA 1
ATOM 1284 C C . VAL A 1 167 ? 2.838 2.615 6.438 1 97.12 167 VAL A C 1
ATOM 1286 O O . VAL A 1 167 ? 2.332 2.783 7.551 1 97.12 167 VAL A O 1
ATOM 1289 N N . LEU A 1 168 ? 2.305 1.84 5.496 1 98.12 168 LEU A N 1
ATOM 1290 C CA . LEU A 1 168 ? 1.029 1.182 5.754 1 98.12 168 LEU A CA 1
ATOM 1291 C C . LEU A 1 168 ? 1.151 0.196 6.91 1 98.12 168 LEU A C 1
ATOM 1293 O O . LEU A 1 168 ? 0.238 0.078 7.73 1 98.12 168 LEU A O 1
ATOM 1297 N N . ALA A 1 169 ? 2.23 -0.513 6.996 1 97.31 169 ALA A N 1
ATOM 1298 C CA . ALA A 1 169 ? 2.451 -1.472 8.078 1 97.31 169 ALA A CA 1
ATOM 1299 C C . ALA A 1 169 ? 2.527 -0.767 9.43 1 97.31 169 ALA A C 1
ATOM 1301 O O . ALA A 1 169 ? 1.957 -1.239 10.414 1 97.31 169 ALA A O 1
ATOM 1302 N N . VAL A 1 170 ? 3.236 0.368 9.516 1 96.69 170 VAL A N 1
ATOM 1303 C CA . VAL A 1 170 ? 3.396 1.106 10.758 1 96.69 170 VAL A CA 1
ATOM 1304 C C . VAL A 1 170 ? 2.053 1.686 11.195 1 96.69 170 VAL A C 1
ATOM 1306 O O . VAL A 1 170 ? 1.712 1.658 12.383 1 96.69 170 VAL A O 1
ATOM 1309 N N . LEU A 1 171 ? 1.293 2.229 10.242 1 98.31 171 LEU A N 1
ATOM 1310 C CA . LEU A 1 171 ? -0.041 2.73 10.555 1 98.31 171 LEU A CA 1
ATOM 1311 C C . LEU A 1 171 ? -0.887 1.651 11.219 1 98.31 171 LEU A C 1
ATOM 1313 O O . LEU A 1 171 ? -1.461 1.877 12.289 1 98.31 171 LEU A O 1
ATOM 1317 N N . ARG A 1 172 ? -0.914 0.494 10.625 1 98.12 172 ARG A N 1
ATOM 1318 C CA . ARG A 1 172 ? -1.737 -0.59 11.148 1 98.12 172 ARG A CA 1
ATOM 1319 C C . ARG A 1 172 ? -1.231 -1.051 12.516 1 98.12 172 ARG A C 1
ATOM 1321 O O . ARG A 1 172 ? -2.025 -1.364 13.398 1 98.12 172 ARG A O 1
ATOM 1328 N N . ALA A 1 173 ? 0.05 -1.106 12.672 1 97.31 173 ALA A N 1
ATOM 1329 C CA . ALA A 1 173 ? 0.648 -1.523 13.938 1 97.31 173 ALA A CA 1
ATOM 1330 C C . ALA A 1 173 ? 0.238 -0.588 15.07 1 97.31 173 ALA A C 1
ATOM 1332 O O . ALA A 1 173 ? 0.274 -0.971 16.234 1 97.31 173 ALA A O 1
ATOM 1333 N N . ASN A 1 174 ? -0.124 0.677 14.75 1 98.12 174 ASN A N 1
ATOM 1334 C CA . ASN A 1 174 ? -0.541 1.659 15.75 1 98.12 174 ASN A CA 1
ATOM 1335 C C . ASN A 1 174 ? -2.057 1.822 15.773 1 98.12 174 ASN A C 1
ATOM 1337 O O . ASN A 1 174 ? -2.568 2.834 16.25 1 98.12 174 ASN A O 1
ATOM 1341 N N . ARG A 1 175 ? -2.75 0.849 15.188 1 98.25 175 ARG A N 1
ATOM 1342 C CA . ARG A 1 175 ? -4.207 0.783 15.18 1 98.25 175 ARG A CA 1
ATOM 1343 C C . ARG A 1 175 ? -4.805 1.973 14.438 1 98.25 175 ARG A C 1
ATOM 1345 O O . ARG A 1 175 ? -5.855 2.492 14.828 1 98.25 175 ARG A O 1
ATOM 1352 N N . LEU A 1 176 ? -4.105 2.502 13.523 1 98.75 176 LEU A N 1
ATOM 1353 C CA . LEU A 1 176 ? -4.566 3.461 12.523 1 98.75 176 LEU A CA 1
ATOM 1354 C C . LEU A 1 176 ? -4.758 2.783 11.172 1 98.75 176 LEU A C 1
ATOM 1356 O O . LEU A 1 176 ? -3.807 2.652 10.398 1 98.75 176 LEU A O 1
ATOM 1360 N N . GLU A 1 177 ? -5.945 2.436 10.82 1 98.62 177 GLU A N 1
ATOM 1361 C CA . GLU A 1 177 ? -6.223 1.641 9.625 1 98.62 177 GLU A CA 1
ATOM 1362 C C . GLU A 1 177 ? -6.277 2.518 8.383 1 98.62 177 GLU A C 1
ATOM 1364 O O . GLU A 1 177 ? -7.113 3.422 8.289 1 98.62 177 GLU A O 1
ATOM 1369 N N . PRO A 1 178 ? -5.395 2.252 7.414 1 98.75 178 PRO A N 1
ATOM 1370 C CA . PRO A 1 178 ? -5.48 3.025 6.172 1 98.75 178 PRO A CA 1
ATOM 1371 C C . PRO A 1 178 ? -6.832 2.881 5.477 1 98.75 178 PRO A C 1
ATOM 1373 O O . PRO A 1 178 ? -7.34 1.767 5.332 1 98.75 178 PRO A O 1
ATOM 1376 N N . LYS A 1 179 ? -7.402 4.008 5.09 1 98.5 179 LYS A N 1
ATOM 1377 C CA . LYS A 1 179 ? -8.742 4 4.512 1 98.5 179 LYS A CA 1
ATOM 1378 C C . LYS A 1 179 ? -8.742 4.57 3.1 1 98.5 179 LYS A C 1
ATOM 1380 O O . LYS A 1 179 ? -9.57 4.191 2.268 1 98.5 179 LYS A O 1
ATOM 1385 N N . ARG A 1 180 ? -7.895 5.535 2.848 1 98.31 180 ARG A N 1
ATOM 1386 C CA . ARG A 1 180 ? -7.766 6.164 1.539 1 98.31 180 ARG A CA 1
ATOM 1387 C C . ARG A 1 180 ? -6.301 6.258 1.119 1 98.31 180 ARG A C 1
ATOM 1389 O O . ARG A 1 180 ? -5.434 6.574 1.937 1 98.31 180 ARG A O 1
ATOM 1396 N N . LEU A 1 181 ? -6.055 5.957 -0.122 1 98.31 181 LEU A N 1
ATOM 1397 C CA . LEU A 1 181 ? -4.715 6.027 -0.701 1 98.31 181 LEU A CA 1
ATOM 1398 C C . LEU A 1 181 ? -4.75 6.715 -2.064 1 98.31 181 LEU A C 1
ATOM 1400 O O . LEU A 1 181 ? -5.574 6.371 -2.914 1 98.31 181 LEU A O 1
ATOM 1404 N N . ALA A 1 182 ? -3.941 7.727 -2.268 1 97.38 182 ALA A N 1
ATOM 1405 C CA . ALA A 1 182 ? -3.807 8.406 -3.555 1 97.38 182 ALA A CA 1
ATOM 1406 C C . ALA A 1 182 ? -2.338 8.57 -3.938 1 97.38 182 ALA A C 1
ATOM 1408 O O . ALA A 1 182 ? -1.5 8.883 -3.09 1 97.38 182 ALA A O 1
ATOM 1409 N N . PHE A 1 183 ? -2.07 8.352 -5.18 1 96.75 183 PHE A N 1
ATOM 1410 C CA . PHE A 1 183 ? -0.73 8.578 -5.707 1 96.75 183 PHE A CA 1
ATOM 1411 C C . PHE A 1 183 ? -0.662 9.906 -6.457 1 96.75 183 PHE A C 1
ATOM 1413 O O . PHE A 1 183 ? -1.641 10.32 -7.074 1 96.75 183 PHE A O 1
ATOM 1420 N N . VAL A 1 184 ? 0.454 10.539 -6.363 1 96.06 184 VAL A N 1
ATOM 1421 C CA . VAL A 1 184 ? 0.699 11.797 -7.066 1 96.06 184 VAL A CA 1
ATOM 1422 C C . VAL A 1 184 ? 1.667 11.562 -8.227 1 96.06 184 VAL A C 1
ATOM 1424 O O . VAL A 1 184 ? 2.746 11 -8.031 1 96.06 184 VAL A O 1
ATOM 1427 N N . LYS A 1 185 ? 1.247 12 -9.367 1 94.19 185 LYS A N 1
ATOM 1428 C CA . LYS A 1 185 ? 2.025 11.797 -10.586 1 94.19 185 LYS A CA 1
ATOM 1429 C C . LYS A 1 185 ? 2.137 13.086 -11.391 1 94.19 185 LYS A C 1
ATOM 1431 O O . LYS A 1 185 ? 1.257 13.945 -11.32 1 94.19 185 LYS A O 1
ATOM 1436 N N . ASN A 1 186 ? 3.256 13.219 -12.156 1 91.12 186 ASN A N 1
ATOM 1437 C CA . ASN A 1 186 ? 3.4 14.344 -13.07 1 91.12 186 ASN A CA 1
ATOM 1438 C C . ASN A 1 186 ? 2.553 14.164 -14.32 1 91.12 186 ASN A C 1
ATOM 1440 O O . ASN A 1 186 ? 2.045 15.141 -14.883 1 91.12 186 ASN A O 1
ATOM 1444 N N . ARG A 1 187 ? 2.488 12.922 -14.852 1 88.12 187 ARG A N 1
ATOM 1445 C CA . ARG A 1 187 ? 1.664 12.523 -15.984 1 88.12 187 ARG A CA 1
ATOM 1446 C C . ARG A 1 187 ? 1.02 11.164 -15.734 1 88.12 187 ARG A C 1
ATOM 1448 O O . ARG A 1 187 ? 1.493 10.391 -14.898 1 88.12 187 ARG A O 1
ATOM 1455 N N . PRO A 1 188 ? -0.037 10.945 -16.391 1 82.12 188 PRO A N 1
ATOM 1456 C CA . PRO A 1 188 ? -0.774 9.703 -16.141 1 82.12 188 PRO A CA 1
ATOM 1457 C C . PRO A 1 188 ? 0.106 8.461 -16.266 1 82.12 188 PRO A C 1
ATOM 1459 O O . PRO A 1 188 ? -0.08 7.492 -15.516 1 82.12 188 PRO A O 1
ATOM 1462 N N . ASP A 1 189 ? 1.065 8.445 -17.109 1 83.94 189 ASP A N 1
ATOM 1463 C CA . ASP A 1 189 ? 1.864 7.254 -17.375 1 83.94 189 ASP A CA 1
ATOM 1464 C C . ASP A 1 189 ? 3.176 7.285 -16.594 1 83.94 189 ASP A C 1
ATOM 1466 O O . ASP A 1 189 ? 3.98 6.355 -16.688 1 83.94 189 ASP A O 1
ATOM 1470 N N . ALA A 1 190 ? 3.322 8.266 -15.805 1 89.94 190 ALA A N 1
ATOM 1471 C CA . ALA A 1 190 ? 4.559 8.406 -15.039 1 89.94 190 ALA A CA 1
ATOM 1472 C C . ALA A 1 190 ? 4.473 7.652 -13.719 1 89.94 190 ALA A C 1
ATOM 1474 O O . ALA A 1 190 ? 3.379 7.402 -13.211 1 89.94 190 ALA A O 1
ATOM 1475 N N . ALA A 1 191 ? 5.605 7.262 -13.227 1 93.56 191 ALA A N 1
ATOM 1476 C CA . ALA A 1 191 ? 5.68 6.711 -11.875 1 93.56 191 ALA A CA 1
ATOM 1477 C C . ALA A 1 191 ? 5.273 7.754 -10.836 1 93.56 191 ALA A C 1
ATOM 1479 O O . ALA A 1 191 ? 5.594 8.938 -10.977 1 93.56 191 ALA A O 1
ATOM 1480 N N . PRO A 1 192 ? 4.52 7.297 -9.852 1 96.31 192 PRO A N 1
ATOM 1481 C CA . PRO A 1 192 ? 4.215 8.258 -8.789 1 96.31 192 PRO A CA 1
ATOM 1482 C C . PRO A 1 192 ? 5.461 8.703 -8.023 1 96.31 192 PRO A C 1
ATOM 1484 O O . PRO A 1 192 ? 6.398 7.922 -7.852 1 96.31 192 PRO A O 1
ATOM 1487 N N . TRP A 1 193 ? 5.484 9.961 -7.578 1 94.25 193 TRP A N 1
ATOM 1488 C CA . TRP A 1 193 ? 6.637 10.453 -6.828 1 94.25 193 TRP A CA 1
ATOM 1489 C C . TRP A 1 193 ? 6.266 10.703 -5.367 1 94.25 193 TRP A C 1
ATOM 1491 O O . TRP A 1 193 ? 7.145 10.93 -4.531 1 94.25 193 TRP A O 1
ATOM 1501 N N . LEU A 1 194 ? 4.988 10.664 -5.098 1 95.44 194 LEU A N 1
ATOM 1502 C CA . LEU A 1 194 ? 4.422 10.867 -3.768 1 95.44 194 LEU A CA 1
ATOM 1503 C C . LEU A 1 194 ? 3.141 10.055 -3.594 1 95.44 194 LEU A C 1
ATOM 1505 O O . LEU A 1 194 ? 2.438 9.781 -4.57 1 95.44 194 LEU A O 1
ATOM 1509 N N . PHE A 1 195 ? 2.918 9.578 -2.404 1 97.75 195 PHE A N 1
ATOM 1510 C CA . PHE A 1 195 ? 1.572 9.094 -2.115 1 97.75 195 PHE A CA 1
ATOM 1511 C C . PHE A 1 195 ? 0.998 9.797 -0.889 1 97.75 195 PHE A C 1
ATOM 1513 O O . PHE A 1 195 ? 1.745 10.289 -0.044 1 97.75 195 PHE A O 1
ATOM 1520 N N . LEU A 1 196 ? -0.291 9.938 -0.883 1 98.31 196 LEU A N 1
ATOM 1521 C CA . LEU A 1 196 ? -1.09 10.445 0.227 1 98.31 196 LEU A CA 1
ATOM 1522 C C . LEU A 1 196 ? -1.946 9.344 0.833 1 98.31 196 LEU A C 1
ATOM 1524 O O . LEU A 1 196 ? -2.527 8.531 0.107 1 98.31 196 LEU A O 1
ATOM 1528 N N . VAL A 1 197 ? -2 9.273 2.156 1 98.69 197 VAL A N 1
ATOM 1529 C CA . VAL A 1 197 ? -2.787 8.227 2.797 1 98.69 197 VAL A CA 1
ATOM 1530 C C . VAL A 1 197 ? -3.559 8.805 3.98 1 98.69 197 VAL A C 1
ATOM 1532 O O . VAL A 1 197 ? -3.045 9.664 4.703 1 98.69 197 VAL A O 1
ATOM 1535 N N . GLU A 1 198 ? -4.754 8.445 4.117 1 98.81 198 GLU A N 1
ATOM 1536 C CA . GLU A 1 198 ? -5.586 8.734 5.277 1 98.81 198 GLU A CA 1
ATOM 1537 C C . GLU A 1 198 ? -5.914 7.465 6.059 1 98.81 198 GLU A C 1
ATOM 1539 O O . GLU A 1 198 ? -6.355 6.473 5.48 1 98.81 198 GLU A O 1
ATOM 1544 N N . ALA A 1 199 ? -5.641 7.441 7.297 1 98.88 199 ALA A N 1
ATOM 1545 C CA . ALA A 1 199 ? -5.938 6.316 8.18 1 98.88 199 ALA A CA 1
ATOM 1546 C C . ALA A 1 199 ? -6.918 6.727 9.273 1 98.88 199 ALA A C 1
ATOM 1548 O O . ALA A 1 199 ? -7.062 7.91 9.578 1 98.88 199 ALA A O 1
ATOM 1549 N N . GLN A 1 200 ? -7.617 5.797 9.867 1 98.81 200 GLN A N 1
ATOM 1550 C CA . GLN A 1 200 ? -8.594 6.066 10.922 1 98.81 200 GLN A CA 1
ATOM 1551 C C . GLN A 1 200 ? -8.312 5.223 12.156 1 98.81 200 GLN A C 1
ATOM 1553 O O . GLN A 1 200 ? -7.957 4.047 12.047 1 98.81 200 GLN A O 1
ATOM 1558 N N . LYS A 1 201 ? -8.469 5.859 13.266 1 98.81 201 LYS A N 1
ATOM 1559 C CA . LYS A 1 201 ? -8.203 5.223 14.547 1 98.81 201 LYS A CA 1
ATOM 1560 C C . LYS A 1 201 ? -9.234 4.129 14.844 1 98.81 201 LYS A C 1
ATOM 1562 O O . LYS A 1 201 ? -10.438 4.383 14.82 1 98.81 201 LYS A O 1
ATOM 1567 N N . ASN A 1 202 ? -8.75 2.941 15.133 1 98.19 202 ASN A N 1
ATOM 1568 C CA . ASN A 1 202 ? -9.539 1.812 15.625 1 98.19 202 ASN A CA 1
ATOM 1569 C C . ASN A 1 202 ? -10.648 1.439 14.648 1 98.19 202 ASN A C 1
ATOM 1571 O O . ASN A 1 202 ? -11.805 1.254 15.047 1 98.19 202 ASN A O 1
ATOM 1575 N N . ARG A 1 203 ? -10.367 1.383 13.367 1 96.94 203 ARG A N 1
ATOM 1576 C CA . ARG A 1 203 ? -11.336 0.961 12.359 1 96.94 203 ARG A CA 1
ATOM 1577 C C . ARG A 1 203 ? -10.906 -0.348 11.703 1 96.94 203 ARG A C 1
ATOM 1579 O O . ARG A 1 203 ? -9.75 -0.768 11.836 1 96.94 203 ARG A O 1
ATOM 1586 N N . LYS A 1 204 ? -11.797 -1.028 11.039 1 93.81 204 LYS A N 1
ATOM 1587 C CA . LYS A 1 204 ? -11.539 -2.301 10.367 1 93.81 204 LYS A CA 1
ATOM 1588 C C . LYS A 1 204 ? -10.938 -2.08 8.984 1 93.81 204 LYS A C 1
ATOM 1590 O O . LYS A 1 204 ? -10.945 -0.962 8.469 1 93.81 204 LYS A O 1
ATOM 1595 N N . THR A 1 205 ? -10.5 -3.145 8.477 1 93.56 205 THR A N 1
ATOM 1596 C CA . THR A 1 205 ? -9.898 -3.125 7.148 1 93.56 205 THR A CA 1
ATOM 1597 C C . THR A 1 205 ? -10.898 -2.613 6.113 1 93.56 205 THR A C 1
ATOM 1599 O O . THR A 1 205 ? -12.094 -2.879 6.215 1 93.56 205 THR A O 1
ATOM 1602 N N . GLY A 1 206 ? -10.383 -1.97 5.109 1 94.88 206 GLY A N 1
ATOM 1603 C CA . GLY A 1 206 ? -11.172 -1.399 4.031 1 94.88 206 GLY A CA 1
ATOM 1604 C C . GLY A 1 206 ? -10.523 -0.177 3.402 1 94.88 206 GLY A C 1
ATOM 1605 O O . GLY A 1 206 ? -10.82 0.955 3.791 1 94.88 206 GLY A O 1
ATOM 1606 N N . LEU A 1 207 ? -9.664 -0.332 2.443 1 97.31 207 LEU A N 1
ATOM 1607 C CA . LEU A 1 207 ? -8.914 0.746 1.805 1 97.31 207 LEU A CA 1
ATOM 1608 C C . LEU A 1 207 ? -9.508 1.08 0.438 1 97.31 207 LEU A C 1
ATOM 1610 O O . LEU A 1 207 ? -9.844 0.179 -0.334 1 97.31 207 LEU A O 1
ATOM 1614 N N . ARG A 1 208 ? -9.719 2.27 0.2 1 96.94 208 ARG A N 1
ATOM 1615 C CA . ARG A 1 208 ? -10.117 2.764 -1.115 1 96.94 208 ARG A CA 1
ATOM 1616 C C . ARG A 1 208 ? -8.945 3.447 -1.815 1 96.94 208 ARG A C 1
ATOM 1618 O O . ARG A 1 208 ? -8.336 4.371 -1.267 1 96.94 208 ARG A O 1
ATOM 1625 N N . VAL A 1 209 ? -8.625 2.992 -2.955 1 96.19 209 VAL A N 1
ATOM 1626 C CA . VAL A 1 209 ? -7.605 3.648 -3.77 1 96.19 209 VAL A CA 1
ATOM 1627 C C . VAL A 1 209 ? -8.242 4.777 -4.582 1 96.19 209 VAL A C 1
ATOM 1629 O O . VAL A 1 209 ? -9.07 4.527 -5.461 1 96.19 209 VAL A O 1
ATOM 1632 N N . GLU A 1 210 ? -7.832 5.988 -4.281 1 94.75 210 GLU A N 1
ATOM 1633 C CA . GLU A 1 210 ? -8.352 7.176 -4.949 1 94.75 210 GLU A CA 1
ATOM 1634 C C . GLU A 1 210 ? -7.711 7.359 -6.324 1 94.75 210 GLU A C 1
ATOM 1636 O O . GLU A 1 210 ? -6.645 6.805 -6.598 1 94.75 210 GLU A O 1
ATOM 1641 N N . PRO A 1 211 ? -8.422 8.086 -7.238 1 91.12 211 PRO A N 1
ATOM 1642 C CA . PRO A 1 211 ? -7.758 8.469 -8.484 1 91.12 211 PRO A CA 1
ATOM 1643 C C . PRO A 1 211 ? -6.43 9.18 -8.25 1 91.12 211 PRO A C 1
ATOM 1645 O O . PRO A 1 211 ? -6.27 9.891 -7.254 1 91.12 211 PRO A O 1
ATOM 1648 N N . ASP A 1 212 ? -5.508 8.984 -9.172 1 90.62 212 ASP A N 1
ATOM 1649 C CA . ASP A 1 212 ? -4.215 9.656 -9.078 1 90.62 212 ASP A CA 1
ATOM 1650 C C . ASP A 1 212 ? -4.379 11.172 -9.062 1 90.62 212 ASP A C 1
ATOM 1652 O O . ASP A 1 212 ? -5.254 11.711 -9.742 1 90.62 212 ASP A O 1
ATOM 1656 N N . VAL A 1 213 ? -3.555 11.836 -8.289 1 91.31 213 VAL A N 1
ATOM 1657 C CA . VAL A 1 213 ? -3.43 13.289 -8.328 1 91.31 213 VAL A CA 1
ATOM 1658 C C . VAL A 1 213 ? -2.389 13.688 -9.375 1 91.31 213 VAL A C 1
ATOM 1660 O O . VAL A 1 213 ? -1.205 13.367 -9.227 1 91.31 213 VAL A O 1
ATOM 1663 N N . LEU A 1 214 ? -2.809 14.312 -10.461 1 88.75 214 LEU A N 1
ATOM 1664 C CA . LEU A 1 214 ? -1.905 14.727 -11.531 1 88.75 214 LEU A CA 1
ATOM 1665 C C . LEU A 1 214 ? -1.481 16.188 -11.344 1 88.75 214 LEU A C 1
ATOM 1667 O O . LEU A 1 214 ? -2.324 17.062 -11.133 1 88.75 214 LEU A O 1
ATOM 1671 N N . ILE A 1 215 ? -0.129 16.391 -11.273 1 84.69 215 ILE A N 1
ATOM 1672 C CA . ILE A 1 215 ? 0.378 17.75 -11.109 1 84.69 215 ILE A CA 1
ATOM 1673 C C . ILE A 1 215 ? 1.015 18.234 -12.414 1 84.69 215 ILE A C 1
ATOM 1675 O O . ILE A 1 215 ? 1.815 17.516 -13.016 1 84.69 215 ILE A O 1
ATOM 1679 N N . SER A 1 216 ? 0.315 18.578 -13.547 1 62.44 216 SER A N 1
ATOM 1680 C CA . SER A 1 216 ? 0.862 19.094 -14.805 1 62.44 216 SER A CA 1
ATOM 1681 C C . SER A 1 216 ? 1.884 20.188 -14.555 1 62.44 216 SER A C 1
ATOM 1683 O O . SER A 1 216 ? 1.814 20.891 -13.539 1 62.44 216 SER A O 1
ATOM 1685 N N . ALA A 1 217 ? 3.209 20.078 -15.211 1 49.72 217 ALA A N 1
ATOM 1686 C CA . ALA A 1 217 ? 4.246 21.109 -15.164 1 49.72 217 ALA A CA 1
ATOM 1687 C C . ALA A 1 217 ? 3.65 22.469 -14.828 1 49.72 217 ALA A C 1
ATOM 1689 O O . ALA A 1 217 ? 4.27 23.266 -14.117 1 49.72 217 ALA A O 1
ATOM 1690 N N . GLY A 1 218 ? 2.953 23.078 -15.68 1 38.88 218 GLY A N 1
ATOM 1691 C CA . GLY A 1 218 ? 2.572 24.469 -15.43 1 38.88 218 GLY A CA 1
ATOM 1692 C C . GLY A 1 218 ? 1.753 24.641 -14.164 1 38.88 218 GLY A C 1
ATOM 1693 O O . GLY A 1 218 ? 2.092 25.453 -13.305 1 38.88 218 GLY A O 1
ATOM 1694 N N . ALA A 1 219 ? 0.301 24.641 -14.195 1 38.03 219 ALA A N 1
ATOM 1695 C CA . ALA A 1 219 ? -0.584 25.078 -13.117 1 38.03 219 ALA A CA 1
ATOM 1696 C C . ALA A 1 219 ? -0.658 24.031 -12.008 1 38.03 219 ALA A C 1
ATOM 1698 O O . ALA A 1 219 ? -1.05 22.891 -12.242 1 38.03 219 ALA A O 1
ATOM 1699 N N . ALA A 1 220 ? 0.247 23.75 -11.133 1 39.56 220 ALA A N 1
ATOM 1700 C CA . ALA A 1 220 ? -0.079 23.109 -9.852 1 39.56 220 ALA A CA 1
ATOM 1701 C C . ALA A 1 220 ? -1.573 23.219 -9.562 1 39.56 220 ALA A C 1
ATOM 1703 O O . ALA A 1 220 ? -1.972 23.547 -8.438 1 39.56 220 ALA A O 1
ATOM 1704 N N . MET A 1 221 ? -2.455 23.719 -10.445 1 33.94 221 MET A N 1
ATOM 1705 C CA . MET A 1 221 ? -3.797 24.141 -10.047 1 33.94 221 MET A CA 1
ATOM 1706 C C . MET A 1 221 ? -4.645 22.938 -9.656 1 33.94 221 MET A C 1
ATOM 1708 O O . MET A 1 221 ? -4.621 21.906 -10.328 1 33.94 221 MET A O 1
ATOM 1712 N N . TYR A 1 222 ? -4.836 22.5 -8.352 1 33.22 222 TYR A N 1
ATOM 1713 C CA . TYR A 1 222 ? -5.949 21.766 -7.777 1 33.22 222 TYR A CA 1
ATOM 1714 C C . TYR A 1 222 ? -7.172 21.828 -8.688 1 33.22 222 TYR A C 1
ATOM 1716 O O . TYR A 1 222 ? -7.48 22.875 -9.25 1 33.22 222 TYR A O 1
ATOM 1724 N N . GLY A 1 223 ? -7.359 20.844 -9.617 1 29.44 223 GLY A N 1
ATOM 1725 C CA . GLY A 1 223 ? -8.586 20.969 -10.391 1 29.44 223 GLY A CA 1
ATOM 1726 C C . GLY A 1 223 ? -9.695 21.688 -9.648 1 29.44 223 GLY A C 1
ATOM 1727 O O . GLY A 1 223 ? -9.875 21.484 -8.445 1 29.44 223 GLY A O 1
ATOM 1728 N N . ARG A 1 224 ? -10.172 22.984 -10.047 1 26.34 224 ARG A N 1
ATOM 1729 C CA . ARG A 1 224 ? -11.406 23.672 -9.68 1 26.34 224 ARG A CA 1
ATOM 1730 C C . ARG A 1 224 ? -12.578 22.703 -9.617 1 26.34 224 ARG A C 1
ATOM 1732 O O . ARG A 1 224 ? -12.719 21.828 -10.477 1 26.34 224 ARG A O 1
ATOM 1739 N N . MET B 1 1 ? -12.523 -38.25 -15.484 1 62.25 1 MET B N 1
ATOM 1740 C CA . MET B 1 1 ? -13.266 -37.188 -14.812 1 62.25 1 MET B CA 1
ATOM 1741 C C . MET B 1 1 ? -13.758 -36.156 -15.812 1 62.25 1 MET B C 1
ATOM 1743 O O . MET B 1 1 ? -13.07 -35.844 -16.781 1 62.25 1 MET B O 1
ATOM 1747 N N . GLU B 1 2 ? -15.039 -35.812 -15.82 1 79.12 2 GLU B N 1
ATOM 1748 C CA . GLU B 1 2 ? -15.625 -34.844 -16.719 1 79.12 2 GLU B CA 1
ATOM 1749 C C . GLU B 1 2 ? -15.016 -33.469 -16.516 1 79.12 2 GLU B C 1
ATOM 1751 O O . GLU B 1 2 ? -14.953 -32.969 -15.383 1 79.12 2 GLU B O 1
ATOM 1756 N N . HIS B 1 3 ? -14.102 -33.094 -17.391 1 86.19 3 HIS B N 1
ATOM 1757 C CA . HIS B 1 3 ? -13.516 -31.75 -17.281 1 86.19 3 HIS B CA 1
ATOM 1758 C C . HIS B 1 3 ? -13.727 -30.953 -18.562 1 86.19 3 HIS B C 1
ATOM 1760 O O . HIS B 1 3 ? -13.977 -31.531 -19.625 1 86.19 3 HIS B O 1
ATOM 1766 N N . SER B 1 4 ? -13.891 -29.641 -18.375 1 92.44 4 SER B N 1
ATOM 1767 C CA . SER B 1 4 ? -13.82 -28.734 -19.516 1 92.44 4 SER B CA 1
ATOM 1768 C C . SER B 1 4 ? -12.383 -28.297 -19.797 1 92.44 4 SER B C 1
ATOM 1770 O O . SER B 1 4 ? -11.523 -28.391 -18.922 1 92.44 4 SER B O 1
ATOM 1772 N N . THR B 1 5 ? -12.141 -27.969 -21.047 1 94.88 5 THR B N 1
ATOM 1773 C CA . THR B 1 5 ? -10.789 -27.625 -21.453 1 94.88 5 THR B CA 1
ATOM 1774 C C . THR B 1 5 ? -10.719 -26.156 -21.906 1 94.88 5 THR B C 1
ATOM 1776 O O . THR B 1 5 ? -11.57 -25.703 -22.672 1 94.88 5 THR B O 1
ATOM 1779 N N . GLU B 1 6 ? -9.797 -25.438 -21.281 1 93.94 6 GLU B N 1
ATOM 1780 C CA . GLU B 1 6 ? -9.438 -24.109 -21.75 1 93.94 6 GLU B CA 1
ATOM 1781 C C . GLU B 1 6 ? -8.055 -24.094 -22.391 1 93.94 6 GLU B C 1
ATOM 1783 O O . GLU B 1 6 ? -7.113 -24.672 -21.859 1 93.94 6 GLU B O 1
ATOM 1788 N N . ILE B 1 7 ? -7.98 -23.406 -23.578 1 95.94 7 ILE B N 1
ATOM 1789 C CA . ILE B 1 7 ? -6.723 -23.406 -24.312 1 95.94 7 ILE B CA 1
ATOM 1790 C C . ILE B 1 7 ? -6.043 -22.047 -24.172 1 95.94 7 ILE B C 1
ATOM 1792 O O . ILE B 1 7 ? -6.648 -21.016 -24.453 1 95.94 7 ILE B O 1
ATOM 1796 N N . LEU B 1 8 ? -4.801 -22.062 -23.719 1 96 8 LEU B N 1
ATOM 1797 C CA . LEU B 1 8 ? -4.031 -20.844 -23.516 1 96 8 LEU B CA 1
ATOM 1798 C C . LEU B 1 8 ? -3.406 -20.391 -24.844 1 96 8 LEU B C 1
ATOM 1800 O O . LEU B 1 8 ? -3.604 -21.016 -25.875 1 96 8 LEU B O 1
ATOM 1804 N N . TYR B 1 9 ? -2.773 -19.266 -24.859 1 92.25 9 TYR B N 1
ATOM 1805 C CA . TYR B 1 9 ? -2.293 -18.578 -26.047 1 92.25 9 TYR B CA 1
ATOM 1806 C C . TYR B 1 9 ? -1.397 -19.484 -26.875 1 92.25 9 TYR B C 1
ATOM 1808 O O . TYR B 1 9 ? -1.538 -19.547 -28.109 1 92.25 9 TYR B O 1
ATOM 1816 N N . ASN B 1 10 ? -0.485 -20.234 -26.297 1 95.56 10 ASN B N 1
ATOM 1817 C CA . ASN B 1 10 ? 0.436 -21.125 -27 1 95.56 10 ASN B CA 1
ATOM 1818 C C . ASN B 1 10 ? -0.03 -22.578 -26.969 1 95.56 10 ASN B C 1
ATOM 1820 O O . ASN B 1 10 ? 0.79 -23.484 -26.922 1 95.56 10 ASN B O 1
ATOM 1824 N N . ARG B 1 11 ? -1.288 -22.781 -26.734 1 95.19 11 ARG B N 1
ATOM 1825 C CA . ARG B 1 11 ? -2.027 -24.016 -26.969 1 95.19 11 ARG B CA 1
ATOM 1826 C C . ARG B 1 11 ? -1.89 -24.984 -25.797 1 95.19 11 ARG B C 1
ATOM 1828 O O . ARG B 1 11 ? -2.213 -26.156 -25.906 1 95.19 11 ARG B O 1
ATOM 1835 N N . THR B 1 12 ? -1.327 -24.562 -24.703 1 97.75 12 THR B N 1
ATOM 1836 C CA . THR B 1 12 ? -1.394 -25.359 -23.5 1 97.75 12 THR B CA 1
ATOM 1837 C C . THR B 1 12 ? -2.84 -25.531 -23.031 1 97.75 12 THR B C 1
ATOM 1839 O O . THR B 1 12 ? -3.615 -24.562 -23.047 1 97.75 12 THR B O 1
ATOM 1842 N N . ARG B 1 13 ? -3.199 -26.719 -22.688 1 97.81 13 ARG B N 1
ATOM 1843 C CA . ARG B 1 13 ? -4.57 -26.984 -22.266 1 97.81 13 ARG B CA 1
ATOM 1844 C C . ARG B 1 13 ? -4.688 -27 -20.75 1 97.81 13 ARG B C 1
ATOM 1846 O O . ARG B 1 13 ? -3.877 -27.625 -20.062 1 97.81 13 ARG B O 1
ATOM 1853 N N . VAL B 1 14 ? -5.668 -26.266 -20.25 1 97.44 14 VAL B N 1
ATOM 1854 C CA . VAL B 1 14 ? -6.008 -26.266 -18.828 1 97.44 14 VAL B CA 1
ATOM 1855 C C . VAL B 1 14 ? -7.32 -27.016 -18.609 1 97.44 14 VAL B C 1
ATOM 1857 O O . VAL B 1 14 ? -8.312 -26.766 -19.297 1 97.44 14 VAL B O 1
A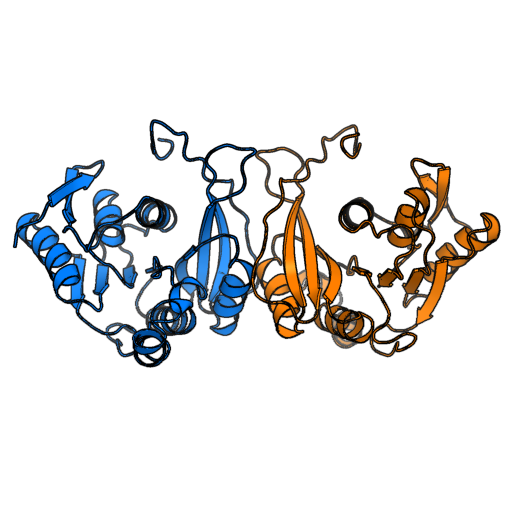TOM 1860 N N . TYR B 1 15 ? -7.301 -27.984 -17.719 1 97.81 15 TYR B N 1
ATOM 1861 C CA . TYR B 1 15 ? -8.5 -28.75 -17.406 1 97.81 15 TYR B CA 1
ATOM 1862 C C . TYR B 1 15 ? -9.227 -28.156 -16.203 1 97.81 15 TYR B C 1
ATOM 1864 O O . TYR B 1 15 ? -8.602 -27.891 -15.164 1 97.81 15 TYR B O 1
ATOM 1872 N N . CYS B 1 16 ? -10.484 -27.891 -16.359 1 95.31 16 CYS B N 1
ATOM 1873 C CA . CYS B 1 16 ? -11.305 -27.297 -15.312 1 95.31 16 CYS B CA 1
ATOM 1874 C C . CYS B 1 16 ? -12.531 -28.156 -15.031 1 95.31 16 CYS B C 1
ATOM 1876 O O . CYS B 1 16 ? -12.922 -28.984 -15.859 1 95.31 16 CYS B O 1
ATOM 1878 N N . SER B 1 17 ? -13.055 -28 -13.867 1 93.38 17 SER B N 1
ATOM 1879 C CA . SER B 1 17 ? -14.359 -28.547 -13.523 1 93.38 17 SER B CA 1
ATOM 1880 C C . SER B 1 17 ? -15.359 -27.453 -13.18 1 93.38 17 SER B C 1
ATOM 1882 O O . SER B 1 17 ? -15.023 -26.266 -13.25 1 93.38 17 SER B O 1
ATOM 1884 N N . ALA B 1 18 ? -16.594 -27.875 -12.883 1 89.19 18 ALA B N 1
ATOM 1885 C CA . ALA B 1 18 ? -17.625 -26.891 -12.523 1 89.19 18 ALA B CA 1
ATOM 1886 C C . ALA B 1 18 ? -17.25 -26.141 -11.25 1 89.19 18 ALA B C 1
ATOM 1888 O O . ALA B 1 18 ? -17.609 -24.969 -11.086 1 89.19 18 ALA B O 1
ATOM 1889 N N . VAL B 1 19 ? -16.438 -26.797 -10.43 1 86.5 19 VAL B N 1
ATOM 1890 C CA . VAL B 1 19 ? -16.125 -26.219 -9.125 1 86.5 19 VAL B CA 1
ATOM 1891 C C . VAL B 1 19 ? -14.711 -25.656 -9.125 1 86.5 19 VAL B C 1
ATOM 1893 O O . VAL B 1 19 ? -14.391 -24.766 -8.336 1 86.5 19 VAL B O 1
ATOM 1896 N N . HIS B 1 20 ? -13.914 -26.141 -9.945 1 90 20 HIS B N 1
ATOM 1897 C CA . HIS B 1 20 ? -12.516 -25.75 -9.969 1 90 20 HIS B CA 1
ATOM 1898 C C . HIS B 1 20 ? -12.172 -25.031 -11.281 1 90 20 HIS B C 1
ATOM 1900 O O . HIS B 1 20 ? -11.602 -25.641 -12.188 1 90 20 HIS B O 1
ATOM 1906 N N . ARG B 1 21 ? -12.555 -23.797 -11.305 1 91 21 ARG B N 1
ATOM 1907 C CA . ARG B 1 21 ? -12.273 -22.938 -12.445 1 91 21 ARG B CA 1
ATOM 1908 C C . ARG B 1 21 ? -11.305 -21.828 -12.07 1 91 21 ARG B C 1
ATOM 1910 O O . ARG B 1 21 ? -10.906 -21.703 -10.906 1 91 21 ARG B O 1
ATOM 1917 N N . PHE B 1 22 ? -10.812 -21.219 -13.062 1 89.31 22 PHE B N 1
ATOM 1918 C CA . PHE B 1 22 ? -9.93 -20.094 -12.789 1 89.31 22 PHE B CA 1
ATOM 1919 C C . PHE B 1 22 ? -10.508 -18.812 -13.367 1 89.31 22 PHE B C 1
ATOM 1921 O O . PHE B 1 22 ? -11.297 -18.844 -14.305 1 89.31 22 PHE B O 1
ATOM 1928 N N . GLY B 1 23 ? -10.203 -17.672 -12.719 1 89.12 23 GLY B N 1
ATOM 1929 C CA . GLY B 1 23 ? -10.625 -16.359 -13.203 1 89.12 23 GLY B CA 1
ATOM 1930 C C . GLY B 1 23 ? -9.484 -15.531 -13.75 1 89.12 23 GLY B C 1
ATOM 1931 O O . GLY B 1 23 ? -8.367 -16.016 -13.898 1 89.12 23 GLY B O 1
ATOM 1932 N N . SER B 1 24 ? -9.812 -14.305 -14.141 1 91.75 24 SER B N 1
ATOM 1933 C CA . SER B 1 24 ? -8.828 -13.398 -14.711 1 91.75 24 SER B CA 1
ATOM 1934 C C . SER B 1 24 ? -7.734 -13.055 -13.703 1 91.75 24 SER B C 1
ATOM 1936 O O . SER B 1 24 ? -6.602 -12.758 -14.094 1 91.75 24 SER B O 1
ATOM 1938 N N . ASP B 1 25 ? -8.008 -13.148 -12.391 1 93.62 25 ASP B N 1
ATOM 1939 C CA . ASP B 1 25 ? -7.039 -12.828 -11.352 1 93.62 25 ASP B CA 1
ATOM 1940 C C . ASP B 1 25 ? -5.801 -13.711 -11.461 1 93.62 25 ASP B C 1
ATOM 1942 O O . ASP B 1 25 ? -4.672 -13.211 -11.461 1 93.62 25 ASP B O 1
ATOM 1946 N N . ALA B 1 26 ? -6.051 -15.008 -11.648 1 94.69 26 ALA B N 1
ATOM 1947 C CA . ALA B 1 26 ? -4.965 -15.984 -11.695 1 94.69 26 ALA B CA 1
ATOM 1948 C C . ALA B 1 26 ? -4.117 -15.805 -12.945 1 94.69 26 ALA B C 1
ATOM 1950 O O . ALA B 1 26 ? -2.891 -15.938 -12.906 1 94.69 26 ALA B O 1
ATOM 1951 N N . LEU B 1 27 ? -4.793 -15.539 -14.039 1 94.88 27 LEU B N 1
ATOM 1952 C CA . LEU B 1 27 ? -4.07 -15.328 -15.289 1 94.88 27 LEU B CA 1
ATOM 1953 C C . LEU B 1 27 ? -3.182 -14.094 -15.203 1 94.88 27 LEU B C 1
ATOM 1955 O O . LEU B 1 27 ? -2.02 -14.125 -15.617 1 94.88 27 LEU B O 1
ATOM 1959 N N . LEU B 1 28 ? -3.73 -13 -14.633 1 96 28 LEU B N 1
ATOM 1960 C CA . LEU B 1 28 ? -2.967 -11.766 -14.461 1 96 28 LEU B CA 1
ATOM 1961 C C . LEU B 1 28 ? -1.795 -11.984 -13.508 1 96 28 LEU B C 1
ATOM 1963 O O . LEU B 1 28 ? -0.698 -11.477 -13.734 1 96 28 LEU B O 1
ATOM 1967 N N . LEU B 1 29 ? -2.043 -12.711 -12.453 1 97.5 29 LEU B N 1
ATOM 1968 C CA . LEU B 1 29 ? -0.981 -13.039 -11.516 1 97.5 29 LEU B CA 1
ATOM 1969 C C . LEU B 1 29 ? 0.143 -13.805 -12.203 1 97.5 29 LEU B C 1
ATOM 1971 O O . LEU B 1 29 ? 1.321 -13.508 -12 1 97.5 29 LEU B O 1
ATOM 1975 N N . ALA B 1 30 ? -0.222 -14.828 -13.039 1 98 30 ALA B N 1
ATOM 1976 C CA . ALA B 1 30 ? 0.765 -15.633 -13.75 1 98 30 ALA B CA 1
ATOM 1977 C C . ALA B 1 30 ? 1.646 -14.758 -14.641 1 98 30 ALA B C 1
ATOM 1979 O O . ALA B 1 30 ? 2.865 -14.945 -14.695 1 98 30 ALA B O 1
ATOM 1980 N N . ARG B 1 31 ? 1.066 -13.82 -15.258 1 95.62 31 ARG B N 1
ATOM 1981 C CA . ARG B 1 31 ? 1.794 -12.953 -16.172 1 95.62 31 ARG B CA 1
ATOM 1982 C C . ARG B 1 31 ? 2.646 -11.938 -15.422 1 95.62 31 ARG B C 1
ATOM 1984 O O . ARG B 1 31 ? 3.746 -11.594 -15.859 1 95.62 31 ARG B O 1
ATOM 1991 N N . PHE B 1 32 ? 2.141 -11.445 -14.344 1 97.19 32 PHE B N 1
ATOM 1992 C CA . PHE B 1 32 ? 2.852 -10.5 -13.484 1 97.19 32 PHE B CA 1
ATOM 1993 C C . PHE B 1 32 ? 4.078 -11.156 -12.867 1 97.19 32 PHE B C 1
ATOM 1995 O O . PHE B 1 32 ? 5.098 -10.5 -12.648 1 97.19 32 PHE B O 1
ATOM 2002 N N . SER B 1 33 ? 3.992 -12.484 -12.555 1 97.88 33 SER B N 1
ATOM 2003 C CA . SER B 1 33 ? 5.031 -13.227 -11.844 1 97.88 33 SER B CA 1
ATOM 2004 C C . SER B 1 33 ? 5.754 -14.188 -12.781 1 97.88 33 SER B C 1
ATOM 2006 O O . SER B 1 33 ? 6.051 -15.32 -12.406 1 97.88 33 SER B O 1
ATOM 2008 N N . GLU B 1 34 ? 6.039 -13.836 -13.93 1 95.5 34 GLU B N 1
ATOM 2009 C CA . GLU B 1 34 ? 6.664 -14.734 -14.898 1 95.5 34 GLU B CA 1
ATOM 2010 C C . GLU B 1 34 ? 8.07 -15.125 -14.461 1 95.5 34 GLU B C 1
ATOM 2012 O O . GLU B 1 34 ? 8.953 -14.273 -14.336 1 95.5 34 GLU B O 1
ATOM 2017 N N . PRO B 1 35 ? 8.266 -16.422 -14.219 1 98 35 PRO B N 1
ATOM 2018 C CA . PRO B 1 35 ? 9.609 -16.859 -13.852 1 98 35 PRO B CA 1
ATOM 2019 C C . PRO B 1 35 ? 10.562 -16.922 -15.047 1 98 35 PRO B C 1
ATOM 2021 O O . PRO B 1 35 ? 10.109 -17.047 -16.188 1 98 35 PRO B O 1
ATOM 2024 N N . LYS B 1 36 ? 11.812 -16.859 -14.734 1 97.88 36 LYS B N 1
ATOM 2025 C CA . LYS B 1 36 ? 12.797 -17.219 -15.758 1 97.88 36 LYS B CA 1
ATOM 2026 C C . LYS B 1 36 ? 12.656 -18.688 -16.156 1 97.88 36 LYS B C 1
ATOM 2028 O O . LYS B 1 36 ? 12.141 -19.5 -15.391 1 97.88 36 LYS B O 1
ATOM 2033 N N . ARG B 1 37 ? 13.148 -19 -17.266 1 98.25 37 ARG B N 1
ATOM 2034 C CA . ARG B 1 37 ? 12.93 -20.297 -17.922 1 98.25 37 ARG B CA 1
ATOM 2035 C C . ARG B 1 37 ? 13.344 -21.438 -17 1 98.25 37 ARG B C 1
ATOM 2037 O O . ARG B 1 37 ? 12.641 -22.453 -16.906 1 98.25 37 ARG B O 1
ATOM 2044 N N . ALA B 1 38 ? 14.453 -21.266 -16.281 1 98.56 38 ALA B N 1
ATOM 2045 C CA . ALA B 1 38 ? 15.039 -22.391 -15.562 1 98.56 38 ALA B CA 1
ATOM 2046 C C . ALA B 1 38 ? 14.758 -22.281 -14.062 1 98.56 38 ALA B C 1
ATOM 2048 O O . ALA B 1 38 ? 15.211 -23.125 -13.281 1 98.56 38 ALA B O 1
ATOM 2049 N N . TRP B 1 39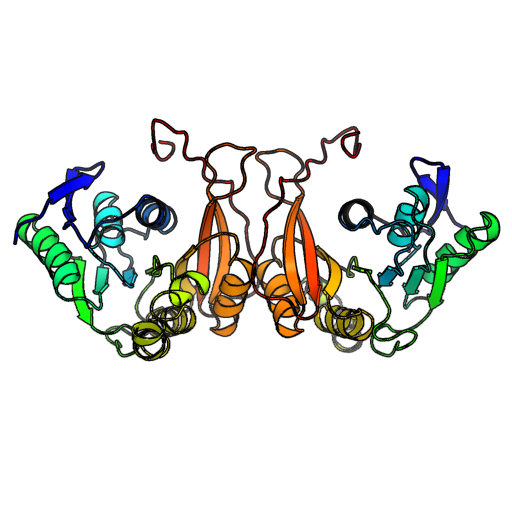 ? 14 -21.234 -13.641 1 98.81 39 TRP B N 1
ATOM 2050 C CA . TRP B 1 39 ? 13.758 -21 -12.227 1 98.81 39 TRP B CA 1
ATOM 2051 C C . TRP B 1 39 ? 12.914 -22.109 -11.617 1 98.81 39 TRP B C 1
ATOM 2053 O O . TRP B 1 39 ? 12.039 -22.672 -12.281 1 98.81 39 TRP B O 1
ATOM 2063 N N . ARG B 1 40 ? 13.281 -22.469 -10.391 1 98.88 40 ARG B N 1
ATOM 2064 C CA . ARG B 1 40 ? 12.383 -23.312 -9.602 1 98.88 40 ARG B CA 1
ATOM 2065 C C . ARG B 1 40 ? 11.219 -22.5 -9.055 1 98.88 40 ARG B C 1
ATOM 2067 O O . ARG B 1 40 ? 11.414 -21.547 -8.305 1 98.88 40 ARG B O 1
ATOM 2074 N N . ALA B 1 41 ? 10.023 -22.906 -9.422 1 98.88 41 ALA B N 1
ATOM 2075 C CA . ALA B 1 41 ? 8.852 -22.109 -9.078 1 98.88 41 ALA B CA 1
ATOM 2076 C C . ALA B 1 41 ? 7.801 -22.953 -8.367 1 98.88 41 ALA B C 1
ATOM 2078 O O . ALA B 1 41 ? 7.82 -24.172 -8.453 1 98.88 41 ALA B O 1
ATOM 2079 N N . ALA B 1 42 ? 6.926 -22.297 -7.613 1 98.88 42 ALA B N 1
ATOM 2080 C CA . ALA B 1 42 ? 5.82 -22.953 -6.922 1 98.88 42 ALA B CA 1
ATOM 2081 C C . ALA B 1 42 ? 4.52 -22.188 -7.105 1 98.88 42 ALA B C 1
ATOM 2083 O O . ALA B 1 42 ? 4.469 -20.984 -6.863 1 98.88 42 ALA B O 1
ATOM 2084 N N . ASP B 1 43 ? 3.535 -22.844 -7.617 1 98.62 43 ASP B N 1
ATOM 2085 C CA . ASP B 1 43 ? 2.148 -22.391 -7.664 1 98.62 43 ASP B CA 1
ATOM 2086 C C . ASP B 1 43 ? 1.379 -22.859 -6.426 1 98.62 43 ASP B C 1
ATOM 2088 O O . ASP B 1 43 ? 0.881 -23.984 -6.383 1 98.62 43 ASP B O 1
ATOM 2092 N N . LEU B 1 44 ? 1.289 -21.938 -5.375 1 97.69 44 LEU B N 1
ATOM 2093 C CA . LEU B 1 44 ? 0.61 -22.25 -4.125 1 97.69 44 LEU B CA 1
ATOM 2094 C C . LEU B 1 44 ? -0.898 -22.078 -4.266 1 97.69 44 LEU B C 1
ATOM 2096 O O . LEU B 1 44 ? -1.36 -21.078 -4.82 1 97.69 44 LEU B O 1
ATOM 2100 N N . CYS B 1 45 ? -1.641 -23.016 -3.697 1 95.75 45 CYS B N 1
ATOM 2101 C CA . CYS B 1 45 ? -3.078 -23.047 -3.941 1 95.75 45 CYS B CA 1
ATOM 2102 C C . CYS B 1 45 ? -3.379 -23.062 -5.434 1 95.75 45 CYS B C 1
ATOM 2104 O O . CYS B 1 45 ? -4.152 -22.25 -5.926 1 95.75 45 CYS B O 1
ATOM 2106 N N . SER B 1 46 ? -2.873 -24.078 -6.105 1 96.81 46 SER B N 1
ATOM 2107 C CA . SER B 1 46 ? -2.771 -24.078 -7.562 1 96.81 46 SER B CA 1
ATOM 2108 C C . SER B 1 46 ? -4.137 -24.266 -8.211 1 96.81 46 SER B C 1
ATOM 2110 O O . SER B 1 46 ? -4.336 -23.891 -9.375 1 96.81 46 SER B O 1
ATOM 2112 N N . GLY B 1 47 ? -5.109 -24.812 -7.445 1 95 47 GLY B N 1
ATOM 2113 C CA . GLY B 1 47 ? -6.363 -25.156 -8.094 1 95 47 GLY B CA 1
ATOM 2114 C C . GLY B 1 47 ? -6.184 -26.078 -9.289 1 95 47 GLY B C 1
ATOM 2115 O O . GLY B 1 47 ? -5.547 -27.141 -9.172 1 95 47 GLY B O 1
ATOM 2116 N N . CYS B 1 48 ? -6.684 -25.656 -10.398 1 96.25 48 CYS B N 1
ATOM 2117 C CA . CYS B 1 48 ? -6.555 -26.469 -11.602 1 96.25 48 CYS B CA 1
ATOM 2118 C C . CYS B 1 48 ? -5.215 -26.219 -12.289 1 96.25 48 CYS B C 1
ATOM 2120 O O . CYS B 1 48 ? -4.957 -26.75 -13.367 1 96.25 48 CYS B O 1
ATOM 2122 N N . GLY B 1 49 ? -4.375 -25.422 -11.727 1 98 49 GLY B N 1
ATOM 2123 C CA . GLY B 1 49 ? -2.998 -25.281 -12.172 1 98 49 GLY B CA 1
ATOM 2124 C C . GLY B 1 49 ? -2.807 -24.188 -13.203 1 98 49 GLY B C 1
ATOM 2125 O O . GLY B 1 49 ? -1.826 -24.188 -13.945 1 98 49 GLY B O 1
ATOM 2126 N N . ILE B 1 50 ? -3.732 -23.203 -13.227 1 97.12 50 ILE B N 1
ATOM 2127 C CA . ILE B 1 50 ? -3.713 -22.188 -14.281 1 97.12 50 ILE B CA 1
ATOM 2128 C C . ILE B 1 50 ? -2.408 -21.406 -14.219 1 97.12 50 ILE B C 1
ATOM 2130 O O . ILE B 1 50 ? -1.813 -21.094 -15.25 1 97.12 50 ILE B O 1
ATOM 2134 N N . VAL B 1 51 ? -1.864 -21.078 -13.055 1 98.38 51 VAL B N 1
ATOM 2135 C CA . VAL B 1 51 ? -0.662 -20.25 -12.93 1 98.38 51 VAL B CA 1
ATOM 2136 C C . VAL B 1 51 ? 0.548 -21.031 -13.445 1 98.38 51 VAL B C 1
ATOM 2138 O O . VAL B 1 51 ? 1.273 -20.562 -14.32 1 98.38 51 VAL B O 1
ATOM 2141 N N . SER B 1 52 ? 0.745 -22.281 -12.984 1 98.75 52 SER B N 1
ATOM 2142 C CA . SER B 1 52 ? 1.865 -23.094 -13.422 1 98.75 52 SER B CA 1
ATOM 2143 C C . SER B 1 52 ? 1.782 -23.391 -14.914 1 98.75 52 SER B C 1
ATOM 2145 O O . SER B 1 52 ? 2.791 -23.344 -15.617 1 98.75 52 SER B O 1
ATOM 2147 N N . LEU B 1 53 ? 0.562 -23.672 -15.406 1 98.75 53 LEU B N 1
ATOM 2148 C CA . LEU B 1 53 ? 0.385 -24 -16.812 1 98.75 53 LEU B CA 1
ATOM 2149 C C . LEU B 1 53 ? 0.592 -22.766 -17.688 1 98.75 53 LEU B C 1
ATOM 2151 O O . LEU B 1 53 ? 1.102 -22.875 -18.812 1 98.75 53 LEU B O 1
ATOM 2155 N N . GLU B 1 54 ? 0.121 -21.625 -17.203 1 98.31 54 GLU B N 1
ATOM 2156 C CA . GLU B 1 54 ? 0.388 -20.391 -17.938 1 98.31 54 GLU B CA 1
ATOM 2157 C C . GLU B 1 54 ? 1.885 -20.094 -18 1 98.31 54 GLU B C 1
ATOM 2159 O O . GLU B 1 54 ? 2.396 -19.672 -19.031 1 98.31 54 GLU B O 1
ATOM 2164 N N . TRP B 1 55 ? 2.611 -20.312 -16.859 1 98.69 55 TRP B N 1
ATOM 2165 C CA . TRP B 1 55 ? 4.062 -20.172 -16.875 1 98.69 55 TRP B CA 1
ATOM 2166 C C . TRP B 1 55 ? 4.688 -21.078 -17.922 1 98.69 55 TRP B C 1
ATOM 2168 O O . TRP B 1 55 ? 5.523 -20.625 -18.719 1 98.69 55 TRP B O 1
ATOM 2178 N N . HIS B 1 56 ? 4.23 -22.312 -17.953 1 98.75 56 HIS B N 1
ATOM 2179 C CA . HIS B 1 56 ? 4.695 -23.25 -18.969 1 98.75 56 HIS B CA 1
ATOM 2180 C C . HIS B 1 56 ? 4.379 -22.75 -20.375 1 98.75 56 HIS B C 1
ATOM 2182 O O . HIS B 1 56 ? 5.238 -22.781 -21.25 1 98.75 56 HIS B O 1
ATOM 2188 N N . ASP B 1 57 ? 3.135 -22.328 -20.5 1 98.38 57 ASP B N 1
ATOM 2189 C CA . ASP B 1 57 ? 2.666 -21.859 -21.797 1 98.38 57 ASP B CA 1
ATOM 2190 C C . ASP B 1 57 ? 3.539 -20.719 -22.312 1 98.38 57 ASP B C 1
ATOM 2192 O O . ASP B 1 57 ? 3.748 -20.578 -23.531 1 98.38 57 ASP B O 1
ATOM 2196 N N . ARG B 1 58 ? 4.109 -19.969 -21.391 1 97.56 58 ARG B N 1
ATOM 2197 C CA . ARG B 1 58 ? 4.879 -18.797 -21.75 1 97.56 58 ARG B CA 1
ATOM 2198 C C . ARG B 1 58 ? 6.375 -19.094 -21.781 1 97.56 58 ARG B C 1
ATOM 2200 O O . ARG B 1 58 ? 7.195 -18.188 -21.922 1 97.56 58 ARG B O 1
ATOM 2207 N N . GLY B 1 59 ? 6.727 -20.297 -21.531 1 97.88 59 GLY B N 1
ATOM 2208 C CA . GLY B 1 59 ? 8.102 -20.672 -21.828 1 97.88 59 GLY B CA 1
ATOM 2209 C C . GLY B 1 59 ? 8.875 -21.156 -20.625 1 97.88 59 GLY B C 1
ATOM 2210 O O . GLY B 1 59 ? 10.039 -21.547 -20.734 1 97.88 59 GLY B O 1
ATOM 2211 N N . HIS B 1 60 ? 8.266 -21.203 -19.438 1 98.62 60 HIS B N 1
ATOM 2212 C CA . HIS B 1 60 ? 8.93 -21.75 -18.266 1 98.62 60 HIS B CA 1
ATOM 2213 C C . HIS B 1 60 ? 9.164 -23.25 -18.406 1 98.62 60 HIS B C 1
ATOM 2215 O O . HIS B 1 60 ? 8.289 -23.969 -18.891 1 98.62 60 HIS B O 1
ATOM 2221 N N . ARG B 1 61 ? 10.359 -23.703 -17.984 1 98.69 61 ARG B N 1
ATOM 2222 C CA . ARG B 1 61 ? 10.703 -25.109 -18.141 1 98.69 61 ARG B CA 1
ATOM 2223 C C . ARG B 1 61 ? 11.422 -25.641 -16.906 1 98.69 61 ARG B C 1
ATOM 2225 O O . ARG B 1 61 ? 11.781 -26.812 -16.844 1 98.69 61 ARG B O 1
ATOM 2232 N N . GLY B 1 62 ? 11.711 -24.75 -15.906 1 98.69 62 GLY B N 1
ATOM 2233 C CA . GLY B 1 62 ? 12.289 -25.203 -14.648 1 98.69 62 GLY B CA 1
ATOM 2234 C C . GLY B 1 62 ? 11.32 -26 -13.805 1 98.69 62 GLY B C 1
ATOM 2235 O O . GLY B 1 62 ? 10.125 -26.062 -14.102 1 98.69 62 GLY B O 1
ATOM 2236 N N . PRO B 1 63 ? 11.867 -26.656 -12.75 1 98.81 63 PRO B N 1
ATOM 2237 C CA . PRO B 1 63 ? 10.969 -27.375 -11.852 1 98.81 63 PRO B CA 1
ATOM 2238 C C . PRO B 1 63 ? 9.852 -26.5 -11.289 1 98.81 63 PRO B C 1
ATOM 2240 O O . PRO B 1 63 ? 10.109 -25.375 -10.859 1 98.81 63 PRO B O 1
ATOM 2243 N N . CYS B 1 64 ? 8.617 -27 -11.383 1 98.88 64 CYS B N 1
ATOM 2244 C CA . CYS B 1 64 ? 7.461 -26.234 -10.953 1 98.88 64 CYS B CA 1
ATOM 2245 C C . CYS B 1 64 ? 6.535 -27.062 -10.078 1 98.88 64 CYS B C 1
ATOM 2247 O O . CYS B 1 64 ? 6.062 -28.125 -10.508 1 98.88 64 CYS B O 1
ATOM 2249 N N . LEU B 1 65 ? 6.316 -26.578 -8.867 1 98.81 65 LEU B N 1
ATOM 2250 C CA . LEU B 1 65 ? 5.414 -27.219 -7.922 1 98.81 65 LEU B CA 1
ATOM 2251 C C . LEU B 1 65 ? 4.004 -26.641 -8.031 1 98.81 65 LEU B C 1
ATOM 2253 O O . LEU B 1 65 ? 3.828 -25.422 -8.023 1 98.81 65 LEU B O 1
ATOM 2257 N N . GLY B 1 66 ? 3.025 -27.484 -8.297 1 98.69 66 GLY B N 1
ATOM 2258 C CA . GLY B 1 66 ? 1.632 -27.125 -8.078 1 98.69 66 GLY B CA 1
ATOM 2259 C C . GLY B 1 66 ? 1.064 -27.703 -6.797 1 98.69 66 GLY B C 1
ATOM 2260 O O . GLY B 1 66 ? 0.751 -28.891 -6.73 1 98.69 66 GLY B O 1
ATOM 2261 N N . LEU B 1 67 ? 0.933 -26.859 -5.75 1 98.12 67 LEU B N 1
ATOM 2262 C CA . LEU B 1 67 ? 0.504 -27.312 -4.434 1 98.12 67 LEU B CA 1
ATOM 2263 C C . LEU B 1 67 ? -0.966 -26.969 -4.195 1 98.12 67 LEU B C 1
ATOM 2265 O O . LEU B 1 67 ? -1.364 -25.812 -4.27 1 98.12 67 LEU B O 1
ATOM 2269 N N . GLU B 1 68 ? -1.725 -27.953 -3.98 1 96.38 68 GLU B N 1
ATOM 2270 C CA . GLU B 1 68 ? -3.172 -27.812 -3.854 1 96.38 68 GLU B CA 1
ATOM 2271 C C . GLU B 1 68 ? -3.73 -28.734 -2.781 1 96.38 68 GLU B C 1
ATOM 2273 O O . GLU B 1 68 ? -3.316 -29.891 -2.676 1 96.38 68 GLU B O 1
ATOM 2278 N N . LEU B 1 69 ? -4.633 -28.141 -1.943 1 94.69 69 LEU B N 1
ATOM 2279 C CA . LEU B 1 69 ? -5.199 -28.875 -0.816 1 94.69 69 LEU B CA 1
ATOM 2280 C C . LEU B 1 69 ? -6.262 -29.859 -1.289 1 94.69 69 LEU B C 1
ATOM 2282 O O . LEU B 1 69 ? -6.379 -30.969 -0.748 1 94.69 69 LEU B O 1
ATOM 2286 N N . GLN B 1 70 ? -7.027 -29.531 -2.246 1 93.69 70 GLN B N 1
ATOM 2287 C CA . GLN B 1 70 ? -8.172 -30.328 -2.695 1 93.69 70 GLN B CA 1
ATOM 2288 C C . GLN B 1 70 ? -7.746 -31.359 -3.744 1 93.69 70 GLN B C 1
ATOM 2290 O O . GLN B 1 70 ? -7.258 -30.984 -4.816 1 93.69 70 GLN B O 1
ATOM 2295 N N . PRO B 1 71 ? -8.031 -32.594 -3.535 1 96.44 71 PRO B N 1
ATOM 2296 C CA . PRO B 1 71 ? -7.578 -33.656 -4.434 1 96.44 71 PRO B CA 1
ATOM 2297 C C . PRO B 1 71 ? -8.156 -33.531 -5.84 1 96.44 71 PRO B C 1
ATOM 2299 O O . PRO B 1 71 ? -7.461 -33.781 -6.824 1 96.44 71 PRO B O 1
ATOM 2302 N N . GLU B 1 72 ? -9.406 -33.125 -5.902 1 95.44 72 GLU B N 1
ATOM 2303 C CA . GLU B 1 72 ? -10.055 -33.031 -7.207 1 95.44 72 GLU B CA 1
ATOM 2304 C C . GLU B 1 72 ? -9.391 -31.953 -8.078 1 95.44 72 GLU B C 1
ATOM 2306 O O . GLU B 1 72 ? -9.211 -32.156 -9.281 1 95.44 72 GLU B O 1
ATOM 2311 N N . ALA B 1 73 ? -9.039 -30.891 -7.488 1 95.06 73 ALA B N 1
ATOM 2312 C CA . ALA B 1 73 ? -8.367 -29.828 -8.219 1 95.06 73 ALA B CA 1
ATOM 2313 C C . ALA B 1 73 ? -6.957 -30.234 -8.625 1 95.06 73 ALA B C 1
ATOM 2315 O O . ALA B 1 73 ? -6.555 -30.047 -9.773 1 95.06 73 ALA B O 1
ATOM 2316 N N . SER B 1 74 ? -6.234 -30.812 -7.73 1 97.31 74 SER B N 1
ATOM 2317 C CA . SER B 1 74 ? -4.879 -31.281 -8 1 97.31 74 SER B CA 1
ATOM 2318 C C . SER B 1 74 ? -4.863 -32.312 -9.133 1 97.31 74 SER B C 1
ATOM 2320 O O . SER B 1 74 ? -3.939 -32.312 -9.953 1 97.31 74 SER B O 1
ATOM 2322 N N . ALA B 1 75 ? -5.887 -33.125 -9.18 1 97.88 75 ALA B N 1
ATOM 2323 C CA . ALA B 1 75 ? -5.98 -34.156 -10.203 1 97.88 75 ALA B CA 1
ATOM 2324 C C . ALA B 1 75 ? -6.145 -33.562 -11.594 1 97.88 75 ALA B C 1
ATOM 2326 O O . ALA B 1 75 ? -5.668 -34.125 -12.578 1 97.88 75 ALA B O 1
ATOM 2327 N N . LEU B 1 76 ? -6.848 -32.406 -11.633 1 97.94 76 LEU B N 1
ATOM 2328 C CA . LEU B 1 76 ? -7.008 -31.734 -12.914 1 97.94 76 LEU B CA 1
ATOM 2329 C C . LEU B 1 76 ? -5.652 -31.312 -13.477 1 97.94 76 LEU B C 1
ATOM 2331 O O . LEU B 1 76 ? -5.371 -31.531 -14.656 1 97.94 76 LEU B O 1
ATOM 2335 N N . LEU B 1 77 ? -4.801 -30.703 -12.633 1 98.31 77 LEU B N 1
ATOM 2336 C CA . LEU B 1 77 ? -3.463 -30.312 -13.062 1 98.31 77 LEU B CA 1
ATOM 2337 C C . LEU B 1 77 ? -2.631 -31.516 -13.453 1 98.31 77 LEU B C 1
ATOM 2339 O O . LEU B 1 77 ? -1.929 -31.5 -14.469 1 98.31 77 LEU B O 1
ATOM 2343 N N . ALA B 1 78 ? -2.729 -32.594 -12.711 1 98.44 78 ALA B N 1
ATOM 2344 C CA . ALA B 1 78 ? -1.991 -33.812 -13.008 1 98.44 78 ALA B CA 1
ATOM 2345 C C . ALA B 1 78 ? -2.379 -34.375 -14.375 1 98.44 78 ALA B C 1
ATOM 2347 O O . ALA B 1 78 ? -1.513 -34.75 -15.156 1 98.44 78 ALA B O 1
ATOM 2348 N N . ALA B 1 79 ? -3.662 -34.438 -14.641 1 98.19 79 ALA B N 1
ATOM 2349 C CA . ALA B 1 79 ? -4.164 -34.938 -15.922 1 98.19 79 ALA B CA 1
ATOM 2350 C C . ALA B 1 79 ? -3.664 -34.094 -17.078 1 98.19 79 ALA B C 1
ATOM 2352 O O . ALA B 1 79 ? -3.236 -34.625 -18.109 1 98.19 79 ALA B O 1
ATOM 2353 N N . ALA B 1 80 ? -3.746 -32.75 -16.875 1 98.25 80 ALA B N 1
ATOM 2354 C CA . ALA B 1 80 ? -3.279 -31.844 -17.906 1 98.25 80 ALA B CA 1
ATOM 2355 C C . ALA B 1 80 ? -1.806 -32.062 -18.234 1 98.25 80 ALA B C 1
ATOM 2357 O O . ALA B 1 80 ? -1.421 -32.156 -19.391 1 98.25 80 ALA B O 1
ATOM 2358 N N . CYS B 1 81 ? -0.996 -32.219 -17.203 1 98.56 81 CYS B N 1
ATOM 2359 C CA . CYS B 1 81 ? 0.436 -32.438 -17.375 1 98.56 81 CYS B CA 1
ATOM 2360 C C . CYS B 1 81 ? 0.709 -33.75 -18.078 1 98.56 81 CYS B C 1
ATOM 2362 O O . CYS B 1 81 ? 1.485 -33.812 -19.031 1 98.56 81 CYS B O 1
ATOM 2364 N N . THR B 1 82 ? 0.055 -34.812 -17.641 1 98.19 82 THR B N 1
ATOM 2365 C CA . THR B 1 82 ? 0.268 -36.156 -18.188 1 98.19 82 THR B CA 1
ATOM 2366 C C . THR B 1 82 ? -0.121 -36.219 -19.656 1 98.19 82 THR B C 1
ATOM 2368 O O . THR B 1 82 ? 0.659 -36.688 -20.5 1 98.19 82 THR B O 1
ATOM 2371 N N . GLU B 1 83 ? -1.271 -35.75 -19.969 1 97.81 83 GLU B N 1
ATOM 2372 C CA . GLU B 1 83 ? -1.814 -35.875 -21.312 1 97.81 83 GLU B CA 1
ATOM 2373 C C . GLU B 1 83 ? -1.02 -35 -22.312 1 97.81 83 GLU B C 1
ATOM 2375 O O . GLU B 1 83 ? -0.964 -35.312 -23.5 1 97.81 83 GLU B O 1
ATOM 2380 N N . GLN B 1 84 ? -0.404 -33.906 -21.766 1 98.25 84 GLN B N 1
ATOM 2381 C CA . GLN B 1 84 ? 0.294 -33 -22.656 1 98.25 84 GLN B CA 1
ATOM 2382 C C . GLN B 1 84 ? 1.802 -33.219 -22.625 1 98.25 84 GLN B C 1
ATOM 2384 O O . GLN B 1 84 ? 2.564 -32.5 -23.266 1 98.25 84 GLN B O 1
ATOM 2389 N N . GLY B 1 85 ? 2.232 -34.219 -21.812 1 98.38 85 GLY B N 1
ATOM 2390 C CA . GLY B 1 85 ? 3.643 -34.562 -21.734 1 98.38 85 GLY B CA 1
ATOM 2391 C C . GLY B 1 85 ? 4.473 -33.5 -21.016 1 98.38 85 GLY B C 1
ATOM 2392 O O . GLY B 1 85 ? 5.625 -33.25 -21.375 1 98.38 85 GLY B O 1
ATOM 2393 N N . ILE B 1 86 ? 3.861 -32.719 -20.141 1 98.62 86 ILE B N 1
ATOM 2394 C CA . ILE B 1 86 ? 4.562 -31.734 -19.344 1 98.62 86 ILE B CA 1
ATOM 2395 C C . ILE B 1 86 ? 5.195 -32.406 -18.125 1 98.62 86 ILE B C 1
ATOM 2397 O O . ILE B 1 86 ? 4.488 -32.812 -17.188 1 98.62 86 ILE B O 1
ATOM 2401 N N . GLU B 1 87 ? 6.496 -32.438 -18.062 1 98.44 87 GLU B N 1
ATOM 2402 C CA . GLU B 1 87 ? 7.172 -33.25 -17.047 1 98.44 87 GLU B CA 1
ATOM 2403 C C . GLU B 1 87 ? 7.73 -32.406 -15.93 1 98.44 87 GLU B C 1
ATOM 2405 O O . GLU B 1 87 ? 8.008 -32.875 -14.836 1 98.44 87 GLU B O 1
ATOM 2410 N N . HIS B 1 88 ? 7.891 -31.062 -16.203 1 98.69 88 HIS B N 1
ATOM 2411 C CA . HIS B 1 88 ? 8.602 -30.234 -15.227 1 98.69 88 HIS B CA 1
ATOM 2412 C C . HIS B 1 88 ? 7.641 -29.672 -14.18 1 98.69 88 HIS B C 1
ATOM 2414 O O . HIS B 1 88 ? 8.078 -29.125 -13.164 1 98.69 88 HIS B O 1
ATOM 2420 N N . ILE B 1 89 ? 6.305 -29.797 -14.375 1 98.88 89 ILE B N 1
ATOM 2421 C CA . ILE B 1 89 ? 5.316 -29.391 -13.383 1 98.88 89 ILE B CA 1
ATOM 2422 C C . ILE B 1 89 ? 4.902 -30.594 -12.539 1 98.88 89 ILE B C 1
ATOM 2424 O O . ILE B 1 89 ? 4.48 -31.625 -13.086 1 98.88 89 ILE B O 1
ATOM 2428 N N . THR B 1 90 ? 5.023 -30.516 -11.242 1 98.81 90 THR B N 1
ATOM 2429 C CA . THR B 1 90 ? 4.664 -31.594 -10.336 1 98.81 90 THR B CA 1
ATOM 2430 C C . THR B 1 90 ? 3.459 -31.203 -9.477 1 98.81 90 THR B C 1
ATOM 2432 O O . THR B 1 90 ? 3.582 -30.406 -8.555 1 98.81 90 THR B O 1
ATOM 2435 N N . PRO B 1 91 ? 2.318 -31.734 -9.812 1 98.62 91 PRO B N 1
ATOM 2436 C CA . PRO B 1 91 ? 1.159 -31.516 -8.938 1 98.62 91 PRO B CA 1
ATOM 2437 C C . PRO B 1 91 ? 1.272 -32.281 -7.617 1 98.62 91 PRO B C 1
ATOM 2439 O O . PRO B 1 91 ? 1.609 -33.469 -7.605 1 98.62 91 PRO B O 1
ATOM 2442 N N . VAL B 1 92 ? 1.078 -31.625 -6.508 1 98.56 92 VAL B N 1
ATOM 2443 C CA . VAL B 1 92 ? 1.125 -32.219 -5.184 1 98.56 92 VAL B CA 1
ATOM 2444 C C . VAL B 1 92 ? -0.132 -31.844 -4.398 1 98.56 92 VAL B C 1
ATOM 2446 O O . VAL B 1 92 ? -0.473 -30.672 -4.289 1 98.56 92 VAL B O 1
ATOM 2449 N N . CYS B 1 93 ? -0.847 -32.844 -3.984 1 97.94 93 CYS B N 1
ATOM 2450 C CA . CYS B 1 93 ? -1.994 -32.625 -3.107 1 97.94 93 CYS B CA 1
ATOM 2451 C C . CYS B 1 93 ? -1.569 -32.656 -1.644 1 97.94 93 CYS B C 1
ATOM 2453 O O . CYS B 1 93 ? -1.304 -33.719 -1.078 1 97.94 93 CYS B O 1
ATOM 2455 N N . ALA B 1 94 ? -1.46 -31.5 -1.023 1 97.38 94 ALA B N 1
ATOM 2456 C CA . ALA B 1 94 ? -0.998 -31.375 0.357 1 97.38 94 ALA B CA 1
ATOM 2457 C C . ALA B 1 94 ? -1.409 -30.047 0.963 1 97.38 94 ALA B C 1
ATOM 2459 O O . ALA B 1 94 ? -1.83 -29.141 0.245 1 97.38 94 ALA B O 1
ATOM 2460 N N . ASP B 1 95 ? -1.373 -29.969 2.248 1 96.12 95 ASP B N 1
ATOM 2461 C CA . ASP B 1 95 ? -1.584 -28.734 3 1 96.12 95 ASP B CA 1
ATOM 2462 C C . ASP B 1 95 ? -0.318 -27.875 3.02 1 96.12 95 ASP B C 1
ATOM 2464 O O . ASP B 1 95 ? 0.739 -28.328 3.461 1 96.12 95 ASP B O 1
ATOM 2468 N N . LEU B 1 96 ? -0.467 -26.641 2.475 1 95.75 96 LEU B N 1
ATOM 2469 C CA . LEU B 1 96 ? 0.72 -25.797 2.4 1 95.75 96 LEU B CA 1
ATOM 2470 C C . LEU B 1 96 ? 1.254 -25.484 3.795 1 95.75 96 LEU B C 1
ATOM 2472 O O . LEU B 1 96 ? 2.432 -25.156 3.953 1 95.75 96 LEU B O 1
ATOM 2476 N N . ARG B 1 97 ? 0.466 -25.547 4.848 1 94.88 97 ARG B N 1
ATOM 2477 C CA . ARG B 1 97 ? 0.876 -25.25 6.219 1 94.88 97 ARG B CA 1
ATOM 2478 C C . ARG B 1 97 ? 1.923 -26.25 6.699 1 94.88 97 ARG B C 1
ATOM 2480 O O . ARG B 1 97 ?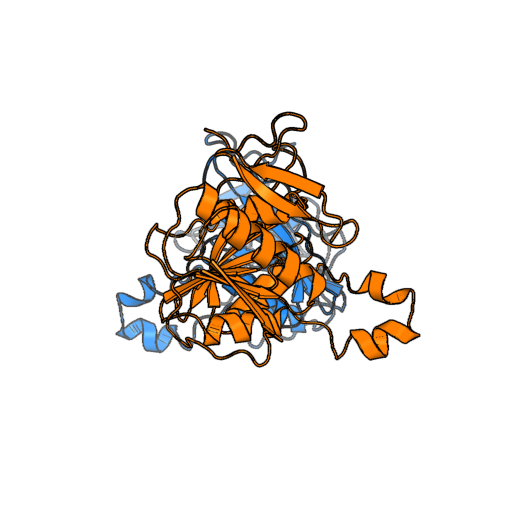 2.754 -25.938 7.551 1 94.88 97 ARG B O 1
ATOM 2487 N N . SER B 1 98 ? 1.902 -27.406 6.09 1 95.25 98 SER B N 1
ATOM 2488 C CA . SER B 1 98 ? 2.783 -28.469 6.566 1 95.25 98 SER B CA 1
ATOM 2489 C C . SER B 1 98 ? 3.801 -28.859 5.5 1 95.25 98 SER B C 1
ATOM 2491 O O . SER B 1 98 ? 4.738 -29.609 5.773 1 95.25 98 SER B O 1
ATOM 2493 N N . PHE B 1 99 ? 3.658 -28.375 4.312 1 96.69 99 PHE B N 1
ATOM 2494 C CA . PHE B 1 99 ? 4.527 -28.766 3.205 1 96.69 99 PHE B CA 1
ATOM 2495 C C . PHE B 1 99 ? 5.945 -28.234 3.424 1 96.69 99 PHE B C 1
ATOM 2497 O O . PHE B 1 99 ? 6.133 -27.078 3.775 1 96.69 99 PHE B O 1
ATOM 2504 N N . ARG B 1 100 ? 6.977 -29.094 3.109 1 96.12 100 ARG B N 1
ATOM 2505 C CA . ARG B 1 100 ? 8.344 -28.703 3.414 1 96.12 100 ARG B CA 1
ATOM 2506 C C . ARG B 1 100 ? 9.297 -29.094 2.293 1 96.12 100 ARG B C 1
ATOM 2508 O O . ARG B 1 100 ? 10.492 -28.781 2.342 1 96.12 100 ARG B O 1
ATOM 2515 N N . GLU B 1 101 ? 8.852 -29.812 1.362 1 96.12 101 GLU B N 1
ATOM 2516 C CA . GLU B 1 101 ? 9.734 -30.312 0.316 1 96.12 101 GLU B CA 1
ATOM 2517 C C . GLU B 1 101 ? 10.367 -29.172 -0.471 1 96.12 101 GLU B C 1
ATOM 2519 O O . GLU B 1 101 ? 9.664 -28.312 -1.009 1 96.12 101 GLU B O 1
ATOM 2524 N N . GLY B 1 102 ? 11.719 -29.172 -0.452 1 96.56 102 GLY B N 1
ATOM 2525 C CA . GLY B 1 102 ? 12.461 -28.188 -1.213 1 96.56 102 GLY B CA 1
ATOM 2526 C C . GLY B 1 102 ? 12.625 -26.875 -0.478 1 96.56 102 GLY B C 1
ATOM 2527 O O . GLY B 1 102 ? 12.812 -25.828 -1.102 1 96.56 102 GLY B O 1
ATOM 2528 N N . GLU B 1 103 ? 12.562 -26.844 0.777 1 97.94 103 GLU B N 1
ATOM 2529 C CA . GLU B 1 103 ? 12.711 -25.641 1.576 1 97.94 103 GLU B CA 1
ATOM 2530 C C . GLU B 1 103 ? 13.969 -24.875 1.187 1 97.94 103 GLU B C 1
ATOM 2532 O O . GLU B 1 103 ? 15.039 -25.453 1.022 1 97.94 103 GLU B O 1
ATOM 2537 N N . GLY B 1 104 ? 13.766 -23.625 0.987 1 98.38 104 GLY B N 1
ATOM 2538 C CA . GLY B 1 104 ? 14.883 -22.734 0.718 1 98.38 104 GLY B CA 1
ATOM 2539 C C . GLY B 1 104 ? 15.438 -22.875 -0.686 1 98.38 104 GLY B C 1
ATOM 2540 O O . GLY B 1 104 ? 16.562 -22.438 -0.966 1 98.38 104 GLY B O 1
ATOM 2541 N N . SER B 1 105 ? 14.695 -23.484 -1.614 1 98.62 105 SER B N 1
ATOM 2542 C CA . SER B 1 105 ? 15.297 -23.781 -2.908 1 98.62 105 SER B CA 1
ATOM 2543 C C . SER B 1 105 ? 14.5 -23.172 -4.047 1 98.62 105 SER B C 1
ATOM 2545 O O . SER B 1 105 ? 14.898 -23.266 -5.211 1 98.62 105 SER B O 1
ATOM 2547 N N . TYR B 1 106 ? 13.367 -22.578 -3.773 1 98.88 106 TYR B N 1
ATOM 2548 C CA . TYR B 1 106 ? 12.516 -22.016 -4.812 1 98.88 106 TYR B CA 1
ATOM 2549 C C . TYR B 1 106 ? 12.922 -20.578 -5.141 1 98.88 106 TYR B C 1
ATOM 2551 O O . TYR B 1 106 ? 13.242 -19.797 -4.238 1 98.88 106 TYR B O 1
ATOM 2559 N N . ASP B 1 107 ? 12.922 -20.234 -6.402 1 98.88 107 ASP B N 1
ATOM 2560 C CA . ASP B 1 107 ? 13.18 -18.875 -6.867 1 98.88 107 ASP B CA 1
ATOM 2561 C C . ASP B 1 107 ? 11.93 -18.016 -6.773 1 98.88 107 ASP B C 1
ATOM 2563 O O . ASP B 1 107 ? 12.016 -16.812 -6.551 1 98.88 107 ASP B O 1
ATOM 2567 N N . LEU B 1 108 ? 10.812 -18.656 -6.973 1 98.88 108 LEU B N 1
ATOM 2568 C CA . LEU B 1 108 ? 9.562 -17.906 -7.098 1 98.88 108 LEU B CA 1
ATOM 2569 C C . LEU B 1 108 ? 8.391 -18.734 -6.574 1 98.88 108 LEU B C 1
ATOM 2571 O O . LEU B 1 108 ? 8.297 -19.938 -6.848 1 98.88 108 LEU B O 1
ATOM 2575 N N . CYS B 1 109 ? 7.574 -18.125 -5.766 1 98.88 109 CYS B N 1
ATOM 2576 C CA . CYS B 1 109 ? 6.246 -18.625 -5.422 1 98.88 109 CYS B CA 1
ATOM 2577 C C . CYS B 1 109 ? 5.164 -17.656 -5.902 1 98.88 109 CYS B C 1
ATOM 2579 O O . CYS B 1 109 ? 5.371 -16.453 -5.926 1 98.88 109 CYS B O 1
ATOM 2581 N N . ALA B 1 110 ? 4.074 -18.172 -6.309 1 98.75 110 ALA B N 1
ATOM 2582 C CA . ALA B 1 110 ? 2.879 -17.391 -6.609 1 98.75 110 ALA B CA 1
ATOM 2583 C C . ALA B 1 110 ? 1.65 -17.969 -5.914 1 98.75 110 ALA B C 1
ATOM 2585 O O . ALA B 1 110 ? 1.548 -19.188 -5.734 1 98.75 110 ALA B O 1
ATOM 2586 N N . CYS B 1 111 ? 0.75 -17.094 -5.551 1 97.81 111 CYS B N 1
ATOM 2587 C CA . CYS B 1 111 ? -0.473 -17.562 -4.902 1 97.81 111 CYS B CA 1
ATOM 2588 C C . CYS B 1 111 ? -1.64 -16.625 -5.223 1 97.81 111 CYS B C 1
ATOM 2590 O O . CYS B 1 111 ? -1.537 -15.414 -5.055 1 97.81 111 CYS B O 1
ATOM 2592 N N . ASN B 1 112 ? -2.639 -17.109 -5.75 1 95.06 112 ASN B N 1
ATOM 2593 C CA . ASN B 1 112 ? -3.961 -16.484 -5.77 1 95.06 112 ASN B CA 1
ATOM 2594 C C . ASN B 1 112 ? -4.84 -17 -4.637 1 95.06 112 ASN B C 1
ATOM 2596 O O . ASN B 1 112 ? -5.57 -17.984 -4.812 1 95.06 112 ASN B O 1
ATOM 2600 N N . PRO B 1 113 ? -4.707 -16.312 -3.496 1 88.31 113 PRO B N 1
ATOM 2601 C CA . PRO B 1 113 ? -5.383 -16.875 -2.32 1 88.31 113 PRO B CA 1
ATOM 2602 C C . PRO B 1 113 ? -6.898 -16.922 -2.479 1 88.31 113 PRO B C 1
ATOM 2604 O O . PRO B 1 113 ? -7.469 -16.125 -3.232 1 88.31 113 PRO B O 1
ATOM 2607 N N . PRO B 1 114 ? -7.508 -17.922 -1.878 1 74.62 114 PRO B N 1
ATOM 2608 C CA . PRO B 1 114 ? -8.969 -17.938 -1.897 1 74.62 114 PRO B CA 1
ATOM 2609 C C . PRO B 1 114 ? -9.578 -16.719 -1.191 1 74.62 114 PRO B C 1
ATOM 2611 O O . PRO B 1 114 ? -9.016 -16.234 -0.208 1 74.62 114 PRO B O 1
ATOM 2614 N N . TYR B 1 115 ? -10.328 -15.797 -1.933 1 59.5 115 TYR B N 1
ATOM 2615 C CA . TYR B 1 115 ? -10.844 -14.547 -1.396 1 59.5 115 TYR B CA 1
ATOM 2616 C C . TYR B 1 115 ? -11.891 -14.805 -0.315 1 59.5 115 TYR B C 1
ATOM 2618 O O . TYR B 1 115 ? -12.867 -15.516 -0.548 1 59.5 115 TYR B O 1
ATOM 2626 N N . PHE B 1 116 ? -11.508 -15.125 0.792 1 48.03 116 PHE B N 1
ATOM 2627 C CA . PHE B 1 116 ? -12.469 -15.289 1.872 1 48.03 116 PHE B CA 1
ATOM 2628 C C . PHE B 1 116 ? -12.898 -13.93 2.422 1 48.03 116 PHE B C 1
ATOM 2630 O O . PHE B 1 116 ? -12.055 -13.102 2.768 1 48.03 116 PHE B O 1
ATOM 2637 N N . THR B 1 117 ? -13.727 -13.117 1.887 1 41.53 117 THR B N 1
ATOM 2638 C CA . THR B 1 117 ? -14.148 -11.914 2.586 1 41.53 117 THR B CA 1
ATOM 2639 C C . THR B 1 117 ? -14.664 -12.25 3.98 1 41.53 117 THR B C 1
ATOM 2641 O O . THR B 1 117 ? -15.273 -13.305 4.184 1 41.53 117 THR B O 1
ATOM 2644 N N . ALA B 1 118 ? -14.211 -11.625 4.992 1 40.25 118 ALA B N 1
ATOM 2645 C CA . ALA B 1 118 ? -14.781 -11.75 6.332 1 40.25 118 ALA B CA 1
ATOM 2646 C C . ALA B 1 118 ? -16.312 -11.773 6.277 1 40.25 118 ALA B C 1
ATOM 2648 O O . ALA B 1 118 ? -16.953 -12.461 7.074 1 40.25 118 ALA B O 1
ATOM 2649 N N . GLY B 1 119 ? -16.922 -10.953 5.543 1 35.75 119 GLY B N 1
ATOM 2650 C CA . GLY B 1 119 ? -18.375 -10.836 5.559 1 35.75 119 GLY B CA 1
ATOM 2651 C C . GLY B 1 119 ? -19.078 -12.094 5.086 1 35.75 119 GLY B C 1
ATOM 2652 O O . GLY B 1 119 ? -20.141 -12.445 5.59 1 35.75 119 GLY B O 1
ATOM 2653 N N . GLU B 1 120 ? -18.734 -12.547 4.016 1 35.78 120 GLU B N 1
ATOM 2654 C CA . GLU B 1 120 ? -19.484 -13.688 3.518 1 35.78 120 GLU B CA 1
ATOM 2655 C C . GLU B 1 120 ? -19.281 -14.914 4.406 1 35.78 120 GLU B C 1
ATOM 2657 O O . GLU B 1 120 ? -19.891 -15.961 4.176 1 35.78 120 GLU B O 1
ATOM 2662 N N . GLN B 1 121 ? -18.281 -14.805 5.227 1 37.78 121 GLN B N 1
ATOM 2663 C CA . GLN B 1 121 ? -18.266 -15.883 6.207 1 37.78 121 GLN B CA 1
ATOM 2664 C C . GLN B 1 121 ? -19.484 -15.797 7.129 1 37.78 121 GLN B C 1
ATOM 2666 O O . GLN B 1 121 ? -19.688 -16.672 7.977 1 37.78 121 GLN B O 1
ATOM 2671 N N . ALA B 1 122 ? -20.062 -14.609 7.105 1 34.97 122 ALA B N 1
ATOM 2672 C CA . ALA B 1 122 ? -21.188 -14.523 8.039 1 34.97 122 ALA B CA 1
ATOM 2673 C C . ALA B 1 122 ? -22.328 -15.461 7.629 1 34.97 122 ALA B C 1
ATOM 2675 O O . ALA B 1 122 ? -23.312 -15.586 8.344 1 34.97 122 ALA B O 1
ATOM 2676 N N . ALA B 1 123 ? -22.734 -15.656 6.414 1 35 123 ALA B N 1
ATOM 2677 C CA . ALA B 1 123 ? -23.969 -16.438 6.332 1 35 123 ALA B CA 1
ATOM 2678 C C . ALA B 1 123 ? -23.844 -17.734 7.133 1 35 123 ALA B C 1
ATOM 2680 O O . ALA B 1 123 ? -24.797 -18.141 7.801 1 35 123 ALA B O 1
ATOM 2681 N N . ASP B 1 124 ? -23.203 -18.906 6.738 1 29.88 124 ASP B N 1
ATOM 2682 C CA . ASP B 1 124 ? -23.438 -20.094 7.559 1 29.88 124 ASP B CA 1
ATOM 2683 C C . ASP B 1 124 ? -22.484 -20.125 8.758 1 29.88 124 ASP B C 1
ATOM 2685 O O . ASP B 1 124 ? -21.281 -20.266 8.594 1 29.88 124 ASP B O 1
ATOM 2689 N N . ARG B 1 125 ? -22.672 -19.453 9.859 1 34.5 125 ARG B N 1
ATOM 2690 C CA . ARG B 1 125 ? -22.094 -19.578 11.195 1 34.5 125 ARG B CA 1
ATOM 2691 C C . ARG B 1 125 ? -21.5 -20.969 11.406 1 34.5 125 ARG B C 1
ATOM 2693 O O . ARG B 1 125 ? -20.516 -21.125 12.117 1 34.5 125 ARG B O 1
ATOM 2700 N N . ALA B 1 126 ? -22.406 -21.906 11.25 1 31.39 126 ALA B N 1
ATOM 2701 C CA . ALA B 1 126 ? -22.078 -23.297 11.555 1 31.39 126 ALA B CA 1
ATOM 2702 C C . ALA B 1 126 ? -20.812 -23.734 10.812 1 31.39 126 ALA B C 1
ATOM 2704 O O . ALA B 1 126 ? -19.969 -24.438 11.375 1 31.39 126 ALA B O 1
ATOM 2705 N N . ARG B 1 127 ? -20.672 -23.453 9.461 1 32.53 127 ARG B N 1
ATOM 2706 C CA . ARG B 1 127 ? -19.484 -23.812 8.672 1 32.53 127 ARG B CA 1
ATOM 2707 C C . ARG B 1 127 ? -18.359 -22.797 8.875 1 32.53 127 ARG B C 1
ATOM 2709 O O . ARG B 1 127 ? -17.25 -23 8.383 1 32.53 127 ARG B O 1
ATOM 2716 N N . ALA B 1 128 ? -18.516 -21.609 9.352 1 40.38 128 ALA B N 1
ATOM 2717 C CA . ALA B 1 128 ? -17.531 -20.547 9.617 1 40.38 128 ALA B CA 1
ATOM 2718 C C . ALA B 1 128 ? -16.625 -20.938 10.773 1 40.38 128 ALA B C 1
ATOM 2720 O O . ALA B 1 128 ? -15.43 -20.625 10.758 1 40.38 128 ALA B O 1
ATOM 2721 N N . THR B 1 129 ? -17.219 -21.312 11.93 1 36 129 THR B N 1
ATOM 2722 C CA . THR B 1 129 ? -16.469 -21.812 13.078 1 36 129 THR B CA 1
ATOM 2723 C C . THR B 1 129 ? -15.484 -22.906 12.656 1 36 129 THR B C 1
ATOM 2725 O O . THR B 1 129 ? -14.328 -22.906 13.086 1 36 129 THR B O 1
ATOM 2728 N N . ALA B 1 130 ? -16.078 -24.016 11.938 1 34 130 ALA B N 1
ATOM 2729 C CA . ALA B 1 130 ? -15.211 -25.109 11.5 1 34 130 ALA B CA 1
ATOM 2730 C C . ALA B 1 130 ? -14.219 -24.625 10.445 1 34 130 ALA B C 1
ATOM 2732 O O . ALA B 1 130 ? -13.078 -25.109 10.398 1 34 130 ALA B O 1
ATOM 2733 N N . ARG B 1 131 ? -14.594 -23.625 9.461 1 36.62 131 ARG B N 1
ATOM 2734 C CA . ARG B 1 131 ? -13.828 -23.125 8.32 1 36.62 131 ARG B CA 1
ATOM 2735 C C . ARG B 1 131 ? -12.898 -21.984 8.742 1 36.62 131 ARG B C 1
ATOM 2737 O O . ARG B 1 131 ? -11.93 -21.672 8.031 1 36.62 131 ARG B O 1
ATOM 2744 N N . HIS B 1 132 ? -13.148 -21.109 9.648 1 42.03 132 HIS B N 1
ATOM 2745 C CA . HIS B 1 132 ? -12.367 -19.969 10.117 1 42.03 132 HIS B CA 1
ATOM 2746 C C . HIS B 1 132 ? -10.977 -20.406 10.586 1 42.03 132 HIS B C 1
ATOM 2748 O O . HIS B 1 132 ? -9.984 -19.719 10.328 1 42.03 132 HIS B O 1
ATOM 2754 N N . GLU B 1 133 ? -10.945 -21.344 11.602 1 40.12 133 GLU B N 1
ATOM 2755 C CA . GLU B 1 133 ? -9.734 -21.953 12.141 1 40.12 133 GLU B CA 1
ATOM 2756 C C . GLU B 1 133 ? -8.93 -22.641 11.047 1 40.12 133 GLU B C 1
ATOM 2758 O O . GLU B 1 133 ? -7.719 -22.828 11.18 1 40.12 133 GLU B O 1
ATOM 2763 N N . THR B 1 134 ? -9.602 -23.359 10.117 1 46.25 134 THR B N 1
ATOM 2764 C CA . THR B 1 134 ? -9.133 -24.375 9.18 1 46.25 134 THR B CA 1
ATOM 2765 C C . THR B 1 134 ? -8.656 -23.734 7.883 1 46.25 134 THR B C 1
ATOM 2767 O O . THR B 1 134 ? -7.961 -24.375 7.086 1 46.25 134 THR B O 1
ATOM 2770 N N . ASP B 1 135 ? -9.141 -22.438 7.574 1 63.03 135 ASP B N 1
ATOM 2771 C CA . ASP B 1 135 ? -8.961 -21.906 6.223 1 63.03 135 ASP B CA 1
ATOM 2772 C C . ASP B 1 135 ? -7.621 -21.203 6.078 1 63.03 135 ASP B C 1
ATOM 2774 O O . ASP B 1 135 ? -7.109 -20.625 7.047 1 63.03 135 ASP B O 1
ATOM 2778 N N . CYS B 1 136 ? -6.824 -21.688 5.199 1 80.5 136 CYS B N 1
ATOM 2779 C CA . CYS B 1 136 ? -5.559 -21.094 4.777 1 80.5 136 CYS B CA 1
ATOM 2780 C C . CYS B 1 136 ? -5.648 -19.578 4.77 1 80.5 136 CYS B C 1
ATOM 2782 O O . CYS B 1 136 ? -6.508 -19 4.098 1 80.5 136 CYS B O 1
ATOM 2784 N N . THR B 1 137 ? -4.898 -18.984 5.797 1 89.19 137 THR B N 1
ATOM 2785 C CA . THR B 1 137 ? -4.859 -17.531 5.895 1 89.19 137 THR B CA 1
ATOM 2786 C C . THR B 1 137 ? -3.727 -16.953 5.047 1 89.19 137 THR B C 1
ATOM 2788 O O . THR B 1 137 ? -2.869 -17.703 4.566 1 89.19 137 THR B O 1
ATOM 2791 N N . LEU B 1 138 ? -3.818 -15.688 4.855 1 94 138 LEU B N 1
ATOM 2792 C CA . LEU B 1 138 ? -2.723 -15 4.188 1 94 138 LEU B CA 1
ATOM 2793 C C . LEU B 1 138 ? -1.406 -15.227 4.922 1 94 138 LEU B C 1
ATOM 2795 O O . LEU B 1 138 ? -0.359 -15.391 4.293 1 94 138 LEU B O 1
ATOM 2799 N N . ASP B 1 139 ? -1.45 -15.242 6.242 1 95.5 139 ASP B N 1
ATOM 2800 C CA . ASP B 1 139 ? -0.269 -15.492 7.062 1 95.5 139 ASP B CA 1
ATOM 2801 C C . ASP B 1 139 ? 0.312 -16.875 6.777 1 95.5 139 ASP B C 1
ATOM 2803 O O . ASP B 1 139 ? 1.531 -17.031 6.68 1 95.5 139 ASP B O 1
ATOM 2807 N N . ASP B 1 140 ? -0.547 -17.875 6.617 1 95.56 140 ASP B N 1
ATOM 2808 C CA . ASP B 1 140 ? -0.103 -19.234 6.301 1 95.56 140 ASP B CA 1
ATOM 2809 C C . ASP B 1 140 ? 0.603 -19.281 4.949 1 95.56 140 ASP B C 1
ATOM 2811 O O . ASP B 1 140 ? 1.628 -19.953 4.797 1 95.56 140 ASP B O 1
ATOM 2815 N N . VAL B 1 141 ? 0.029 -18.609 3.982 1 96.56 141 VAL B N 1
ATOM 2816 C CA . VAL B 1 141 ? 0.625 -18.547 2.652 1 96.56 141 VAL B CA 1
ATOM 2817 C C . VAL B 1 141 ? 2.021 -17.938 2.742 1 96.56 141 VAL B C 1
ATOM 2819 O O . VAL B 1 141 ? 2.975 -18.469 2.164 1 96.56 141 VAL B O 1
ATOM 2822 N N . CYS B 1 142 ? 2.125 -16.797 3.48 1 97.75 142 CYS B N 1
ATOM 2823 C CA . CYS B 1 142 ? 3.398 -16.109 3.611 1 97.75 142 CYS B CA 1
ATOM 2824 C C . CYS B 1 142 ? 4.43 -16.984 4.32 1 97.75 142 CYS B C 1
ATOM 2826 O O . CYS B 1 142 ? 5.59 -17.031 3.916 1 97.75 142 CYS B O 1
ATOM 2828 N N . LYS B 1 143 ? 4.016 -17.703 5.348 1 97.94 143 LYS B N 1
ATOM 2829 C CA . LYS B 1 143 ? 4.914 -18.609 6.066 1 97.94 143 LYS B CA 1
ATOM 2830 C C . LYS B 1 143 ? 5.406 -19.734 5.156 1 97.94 143 LYS B C 1
ATOM 2832 O O . LYS B 1 143 ? 6.59 -20.078 5.172 1 97.94 143 LYS B O 1
ATOM 2837 N N . CYS B 1 144 ? 4.531 -20.297 4.375 1 97.94 144 CYS B N 1
ATOM 2838 C CA . CYS B 1 144 ? 4.902 -21.344 3.436 1 97.94 144 CYS B CA 1
ATOM 2839 C C . CYS B 1 144 ? 5.902 -20.828 2.406 1 97.94 144 CYS B C 1
ATOM 2841 O O . CYS B 1 144 ? 6.941 -21.438 2.178 1 97.94 144 CYS B O 1
ATOM 2843 N N . ALA B 1 145 ? 5.547 -19.672 1.807 1 98.5 145 ALA B N 1
ATOM 2844 C CA . ALA B 1 145 ? 6.426 -19.078 0.803 1 98.5 145 ALA B CA 1
ATOM 2845 C C . ALA B 1 145 ? 7.805 -18.781 1.387 1 98.5 145 ALA B C 1
ATOM 2847 O O . ALA B 1 145 ? 8.828 -19.078 0.762 1 98.5 145 ALA B O 1
ATOM 2848 N N . PHE B 1 146 ? 7.766 -18.203 2.604 1 98.69 146 PHE B N 1
ATOM 2849 C CA . PHE B 1 146 ? 9.039 -17.891 3.248 1 98.69 146 PHE B CA 1
ATOM 2850 C C . PHE B 1 146 ? 9.883 -19.141 3.414 1 98.69 146 PHE B C 1
ATOM 2852 O O . PHE B 1 146 ? 11.094 -19.125 3.18 1 98.69 146 PHE B O 1
ATOM 2859 N N . ARG B 1 147 ? 9.281 -20.234 3.855 1 98.44 147 ARG B N 1
ATOM 2860 C CA . ARG B 1 147 ? 9.977 -21.5 4.066 1 98.44 147 ARG B CA 1
ATOM 2861 C C . ARG B 1 147 ? 10.539 -22.047 2.756 1 98.44 147 ARG B C 1
ATOM 2863 O O . ARG B 1 147 ? 11.672 -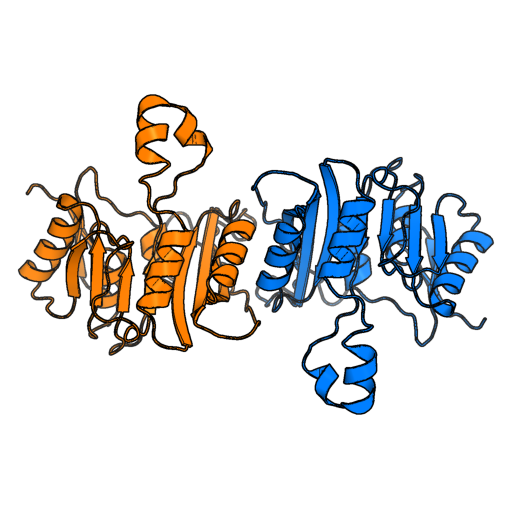22.531 2.717 1 98.44 147 ARG B O 1
ATOM 2870 N N . LEU B 1 148 ? 9.852 -21.953 1.664 1 98.69 148 LEU B N 1
ATOM 2871 C CA . LEU B 1 148 ? 10.203 -22.578 0.389 1 98.69 148 LEU B CA 1
ATOM 2872 C C . LEU B 1 148 ? 11.227 -21.734 -0.359 1 98.69 148 LEU B C 1
ATOM 2874 O O . LEU B 1 148 ? 12.117 -22.266 -1.018 1 98.69 148 LEU B O 1
ATOM 2878 N N . LEU B 1 149 ? 11.156 -20.422 -0.245 1 98.81 149 LEU B N 1
ATOM 2879 C CA . LEU B 1 149 ? 11.945 -19.5 -1.052 1 98.81 149 LEU B CA 1
ATOM 2880 C C . LEU B 1 149 ? 13.398 -19.469 -0.586 1 98.81 149 LEU B C 1
ATOM 2882 O O . LEU B 1 149 ? 13.672 -19.531 0.616 1 98.81 149 LEU B O 1
ATOM 2886 N N . LYS B 1 150 ? 14.305 -19.391 -1.537 1 98.75 150 LYS B N 1
ATOM 2887 C CA . LYS B 1 150 ? 15.68 -19.031 -1.2 1 98.75 150 LYS B CA 1
ATOM 2888 C C . LYS B 1 150 ? 15.766 -17.578 -0.743 1 98.75 150 LYS B C 1
ATOM 2890 O O . LYS B 1 150 ? 14.82 -16.812 -0.924 1 98.75 150 LYS B O 1
ATOM 2895 N N . ASP B 1 151 ? 16.875 -17.25 -0.154 1 98.44 151 ASP B N 1
ATOM 2896 C CA . ASP B 1 151 ? 17.078 -15.836 0.173 1 98.44 151 ASP B CA 1
ATOM 2897 C C . ASP B 1 151 ? 17.016 -14.961 -1.079 1 98.44 151 ASP B C 1
ATOM 2899 O O . ASP B 1 151 ? 17.625 -15.289 -2.102 1 98.44 151 ASP B O 1
ATOM 2903 N N . GLY B 1 152 ? 16.203 -13.93 -1.005 1 98.44 152 GLY B N 1
ATOM 2904 C CA . GLY B 1 152 ? 16.016 -13.062 -2.158 1 98.44 152 GLY B CA 1
ATOM 2905 C C . GLY B 1 152 ? 14.969 -13.578 -3.129 1 98.44 152 GLY B C 1
ATOM 2906 O O . GLY B 1 152 ? 14.648 -12.914 -4.117 1 98.44 152 GLY B O 1
ATOM 2907 N N . GLY B 1 153 ? 14.477 -14.836 -2.852 1 98.81 153 GLY B N 1
ATOM 2908 C CA . GLY B 1 153 ? 13.406 -15.344 -3.688 1 98.81 153 GLY B CA 1
ATOM 2909 C C . GLY B 1 153 ? 12.156 -14.484 -3.658 1 98.81 153 GLY B C 1
ATOM 2910 O O . GLY B 1 153 ? 12.031 -13.602 -2.805 1 98.81 153 GLY B O 1
ATOM 2911 N N . ARG B 1 154 ? 11.203 -14.727 -4.57 1 98.88 154 ARG B N 1
ATOM 2912 C CA . ARG B 1 154 ? 10.078 -13.82 -4.762 1 98.88 154 ARG B CA 1
ATOM 2913 C C . ARG B 1 154 ? 8.758 -14.531 -4.473 1 98.88 154 ARG B C 1
ATOM 2915 O O . ARG B 1 154 ? 8.586 -15.703 -4.816 1 98.88 154 ARG B O 1
ATOM 2922 N N . LEU B 1 155 ? 7.875 -13.852 -3.836 1 98.88 155 LEU B N 1
ATOM 2923 C CA . LEU B 1 155 ? 6.477 -14.242 -3.719 1 98.88 155 LEU B CA 1
ATOM 2924 C C . LEU B 1 155 ? 5.57 -13.242 -4.43 1 98.88 155 LEU B C 1
ATOM 2926 O O . LEU B 1 155 ? 5.656 -12.031 -4.184 1 98.88 155 LEU B O 1
ATOM 2930 N N . SER B 1 156 ? 4.762 -13.68 -5.34 1 98.81 156 SER B N 1
ATOM 2931 C CA . SER B 1 156 ? 3.752 -12.852 -5.98 1 98.81 156 SER B CA 1
ATOM 2932 C C . SER B 1 156 ? 2.346 -13.266 -5.566 1 98.81 156 SER B C 1
ATOM 2934 O O . SER B 1 156 ? 2.045 -14.461 -5.488 1 98.81 156 SER B O 1
ATOM 2936 N N . LEU B 1 157 ? 1.559 -12.227 -5.277 1 97.38 157 LEU B N 1
ATOM 2937 C CA . LEU B 1 157 ? 0.167 -12.453 -4.902 1 97.38 157 LEU B CA 1
ATOM 2938 C C . LEU B 1 157 ? -0.744 -11.406 -5.543 1 97.38 157 LEU B C 1
ATOM 2940 O O . LEU B 1 157 ? -0.274 -10.367 -6.004 1 97.38 157 LEU B O 1
ATOM 2944 N N . CYS B 1 158 ? -2.029 -11.773 -5.586 1 96.81 158 CYS B N 1
ATOM 2945 C CA . CYS B 1 158 ? -3.049 -10.797 -5.934 1 96.81 158 CYS B CA 1
ATOM 2946 C C . CYS B 1 158 ? -4.16 -10.766 -4.891 1 96.81 158 CYS B C 1
ATOM 2948 O O . CYS B 1 158 ? -4.355 -11.742 -4.16 1 96.81 158 CYS B O 1
ATOM 2950 N N . HIS B 1 159 ? -4.781 -9.719 -4.758 1 96.19 159 HIS B N 1
ATOM 2951 C CA . HIS B 1 159 ? -5.863 -9.547 -3.797 1 96.19 159 HIS B CA 1
ATOM 2952 C C . HIS B 1 159 ? -6.711 -8.328 -4.129 1 96.19 159 HIS B C 1
ATOM 2954 O O . HIS B 1 159 ? -6.402 -7.586 -5.066 1 96.19 159 HIS B O 1
ATOM 2960 N N . ARG B 1 160 ? -7.828 -8.227 -3.432 1 95.5 160 ARG B N 1
ATOM 2961 C CA . ARG B 1 160 ? -8.719 -7.078 -3.59 1 95.5 160 ARG B CA 1
ATOM 2962 C C . ARG B 1 160 ? -8.086 -5.82 -3.004 1 95.5 160 ARG B C 1
ATOM 2964 O O . ARG B 1 160 ? -7.469 -5.863 -1.938 1 95.5 160 ARG B O 1
ATOM 2971 N N . PRO B 1 161 ? -8.32 -4.672 -3.695 1 96.44 161 PRO B N 1
ATOM 2972 C CA . PRO B 1 161 ? -7.68 -3.424 -3.27 1 96.44 161 PRO B CA 1
ATOM 2973 C C . PRO B 1 161 ? -8.047 -3.029 -1.842 1 96.44 161 PRO B C 1
ATOM 2975 O O . PRO B 1 161 ? -7.234 -2.436 -1.133 1 96.44 161 PRO B O 1
ATOM 2978 N N . GLU B 1 162 ? -9.234 -3.375 -1.361 1 96.12 162 GLU B N 1
ATOM 2979 C CA . GLU B 1 162 ? -9.68 -2.99 -0.026 1 96.12 162 GLU B CA 1
ATOM 2980 C C . GLU B 1 162 ? -8.812 -3.633 1.053 1 96.12 162 GLU B C 1
ATOM 2982 O O . GLU B 1 162 ? -8.805 -3.18 2.199 1 96.12 162 GLU B O 1
ATOM 2987 N N . ARG B 1 163 ? -8.039 -4.672 0.666 1 95.81 163 ARG B N 1
ATOM 2988 C CA . ARG B 1 163 ? -7.227 -5.402 1.634 1 95.81 163 ARG B CA 1
ATOM 2989 C C . ARG B 1 163 ? -5.75 -5.059 1.479 1 95.81 163 ARG B C 1
ATOM 2991 O O . ARG B 1 163 ? -4.895 -5.664 2.125 1 95.81 163 ARG B O 1
ATOM 2998 N N . LEU B 1 164 ? -5.438 -4.074 0.698 1 97.44 164 LEU B N 1
ATOM 2999 C CA . LEU B 1 164 ? -4.059 -3.738 0.358 1 97.44 164 LEU B CA 1
ATOM 3000 C C . LEU B 1 164 ? -3.221 -3.539 1.617 1 97.44 164 LEU B C 1
ATOM 3002 O O . LEU B 1 164 ? -2.152 -4.137 1.759 1 97.44 164 LEU B O 1
ATOM 3006 N N . ALA B 1 165 ? -3.684 -2.695 2.541 1 97.56 165 ALA B N 1
ATOM 3007 C CA . ALA B 1 165 ? -2.916 -2.385 3.742 1 97.56 165 ALA B CA 1
ATOM 3008 C C . ALA B 1 165 ? -2.637 -3.645 4.555 1 97.56 165 ALA B C 1
ATOM 3010 O O . ALA B 1 165 ? -1.526 -3.836 5.059 1 97.56 165 ALA B O 1
ATOM 3011 N N . GLU B 1 166 ? -3.588 -4.477 4.684 1 95.94 166 GLU B N 1
ATOM 3012 C CA . GLU B 1 166 ? -3.439 -5.73 5.418 1 95.94 166 GLU B CA 1
ATOM 3013 C C . GLU B 1 166 ? -2.414 -6.641 4.754 1 95.94 166 GLU B C 1
ATOM 3015 O O . GLU B 1 166 ? -1.533 -7.188 5.422 1 95.94 166 GLU B O 1
ATOM 3020 N N . VAL B 1 167 ? -2.555 -6.812 3.48 1 97.06 167 VAL B N 1
ATOM 3021 C CA . VAL B 1 167 ? -1.69 -7.715 2.73 1 97.06 167 VAL B CA 1
ATOM 3022 C C . VAL B 1 167 ? -0.237 -7.262 2.854 1 97.06 167 VAL B C 1
ATOM 3024 O O . VAL B 1 167 ? 0.646 -8.062 3.166 1 97.06 167 VAL B O 1
ATOM 3027 N N . LEU B 1 168 ? -0.011 -5.961 2.631 1 98.12 168 LEU B N 1
ATOM 3028 C CA . LEU B 1 168 ? 1.354 -5.453 2.709 1 98.12 168 LEU B CA 1
ATOM 3029 C C . LEU B 1 168 ? 1.913 -5.605 4.121 1 98.12 168 LEU B C 1
ATOM 3031 O O . LEU B 1 168 ? 3.09 -5.93 4.293 1 98.12 168 LEU B O 1
ATOM 3035 N N . ALA B 1 169 ? 1.116 -5.383 5.117 1 97.25 169 ALA B N 1
ATOM 3036 C CA . ALA B 1 169 ? 1.552 -5.52 6.504 1 97.25 169 ALA B CA 1
ATOM 3037 C C . ALA B 1 169 ? 1.917 -6.969 6.82 1 97.25 169 ALA B C 1
ATOM 3039 O O . ALA B 1 169 ? 2.924 -7.227 7.484 1 97.25 169 ALA B O 1
ATOM 3040 N N .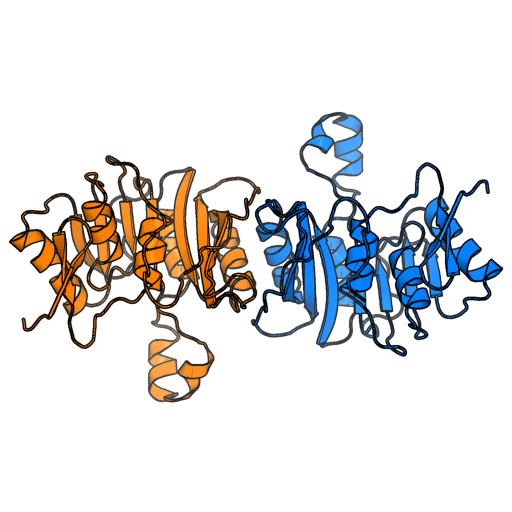 VAL B 1 170 ? 1.114 -7.941 6.371 1 96.69 170 VAL B N 1
ATOM 3041 C CA . VAL B 1 170 ? 1.355 -9.359 6.641 1 96.69 170 VAL B CA 1
ATOM 3042 C C . VAL B 1 170 ? 2.625 -9.812 5.922 1 96.69 170 VAL B C 1
ATOM 3044 O O . VAL B 1 170 ? 3.428 -10.562 6.484 1 96.69 170 VAL B O 1
ATOM 3047 N N . LEU B 1 171 ? 2.799 -9.375 4.676 1 98.25 171 LEU B N 1
ATOM 3048 C CA . LEU B 1 171 ? 4.023 -9.688 3.945 1 98.25 171 LEU B CA 1
ATOM 3049 C C . LEU B 1 171 ? 5.254 -9.258 4.734 1 98.25 171 LEU B C 1
ATOM 3051 O O . LEU B 1 171 ? 6.168 -10.055 4.953 1 98.25 171 LEU B O 1
ATOM 3055 N N . ARG B 1 172 ? 5.246 -8.039 5.191 1 98.19 172 ARG B N 1
ATOM 3056 C CA . ARG B 1 172 ? 6.398 -7.504 5.914 1 98.19 172 ARG B CA 1
ATOM 3057 C C . ARG B 1 172 ? 6.605 -8.242 7.234 1 98.19 172 ARG B C 1
ATOM 3059 O O . ARG B 1 172 ? 7.742 -8.5 7.633 1 98.19 172 ARG B O 1
ATOM 3066 N N . ALA B 1 173 ? 5.547 -8.547 7.895 1 97.25 173 ALA B N 1
ATOM 3067 C CA . ALA B 1 173 ? 5.625 -9.266 9.164 1 97.25 173 ALA B CA 1
ATOM 3068 C C . ALA B 1 173 ? 6.289 -10.625 8.992 1 97.25 173 ALA B C 1
ATOM 3070 O O . ALA B 1 173 ? 6.824 -11.188 9.945 1 97.25 173 ALA B O 1
ATOM 3071 N N . ASN B 1 174 ? 6.234 -11.203 7.773 1 98.12 174 ASN B N 1
ATOM 3072 C CA . ASN B 1 174 ? 6.836 -12.5 7.484 1 98.12 174 ASN B CA 1
ATOM 3073 C C . ASN B 1 174 ? 8.164 -12.352 6.75 1 98.12 174 ASN B C 1
ATOM 3075 O O . ASN B 1 174 ? 8.641 -13.297 6.109 1 98.12 174 ASN B O 1
ATOM 3079 N N . ARG B 1 175 ? 8.727 -11.141 6.809 1 98.25 175 ARG B N 1
ATOM 3080 C CA . ARG B 1 175 ? 10.031 -10.82 6.242 1 98.25 175 ARG B CA 1
ATOM 3081 C C . ARG B 1 175 ? 10.031 -11.008 4.727 1 98.25 175 ARG B C 1
ATOM 3083 O O . ARG B 1 175 ? 11.031 -11.445 4.152 1 98.25 175 ARG B O 1
ATOM 3090 N N . LEU B 1 176 ? 8.922 -10.867 4.117 1 98.75 176 LEU B N 1
ATOM 3091 C CA . LEU B 1 176 ? 8.734 -10.734 2.676 1 98.75 176 LEU B CA 1
ATOM 3092 C C . LEU B 1 176 ? 8.469 -9.289 2.289 1 98.75 176 LEU B C 1
ATOM 3094 O O . LEU B 1 176 ? 7.32 -8.836 2.326 1 98.75 176 LEU B O 1
ATOM 3098 N N . GLU B 1 177 ? 9.445 -8.578 1.845 1 98.62 177 GLU B N 1
ATOM 3099 C CA . GLU B 1 177 ? 9.336 -7.145 1.597 1 98.62 177 GLU B CA 1
ATOM 3100 C C . GLU B 1 177 ? 8.703 -6.867 0.238 1 98.62 177 GLU B C 1
ATOM 3102 O O . GLU B 1 177 ? 9.234 -7.27 -0.798 1 98.62 177 GLU B O 1
ATOM 3107 N N . PRO B 1 178 ? 7.555 -6.168 0.239 1 98.75 178 PRO B N 1
ATOM 3108 C CA . PRO B 1 178 ? 6.973 -5.816 -1.058 1 98.75 178 PRO B CA 1
ATOM 3109 C C . PRO B 1 178 ? 7.914 -4.98 -1.923 1 98.75 178 PRO B C 1
ATOM 3111 O O . PRO B 1 178 ? 8.516 -4.02 -1.437 1 98.75 178 PRO B O 1
ATOM 3114 N N . LYS B 1 179 ? 8.055 -5.367 -3.178 1 98.5 179 LYS B N 1
ATOM 3115 C CA . LYS B 1 179 ? 9.008 -4.707 -4.062 1 98.5 179 LYS B CA 1
ATOM 3116 C C . LYS B 1 179 ? 8.305 -4.113 -5.281 1 98.5 179 LYS B C 1
ATOM 3118 O O . LYS B 1 179 ? 8.766 -3.115 -5.844 1 98.5 179 LYS B O 1
ATOM 3123 N N . ARG B 1 180 ? 7.27 -4.758 -5.75 1 98.25 180 ARG B N 1
ATOM 3124 C CA . ARG B 1 180 ? 6.488 -4.297 -6.895 1 98.25 180 ARG B CA 1
ATOM 3125 C C . ARG B 1 180 ? 4.996 -4.34 -6.594 1 98.25 180 ARG B C 1
ATOM 3127 O O . ARG B 1 180 ? 4.508 -5.293 -5.98 1 98.25 180 ARG B O 1
ATOM 3134 N N . LEU B 1 181 ? 4.312 -3.305 -6.988 1 98.38 181 LEU B N 1
ATOM 3135 C CA . LEU B 1 181 ? 2.869 -3.199 -6.816 1 98.38 181 LEU B CA 1
ATOM 3136 C C . LEU B 1 181 ? 2.203 -2.705 -8.094 1 98.38 181 LEU B C 1
ATOM 3138 O O . LEU B 1 181 ? 2.646 -1.723 -8.695 1 98.38 181 LEU B O 1
ATOM 3142 N N . ALA B 1 182 ? 1.202 -3.404 -8.586 1 97.38 182 ALA B N 1
ATOM 3143 C CA . ALA B 1 182 ? 0.417 -2.992 -9.742 1 97.38 182 ALA B CA 1
ATOM 3144 C C . ALA B 1 182 ? -1.079 -3.109 -9.461 1 97.38 182 ALA B C 1
ATOM 3146 O O . ALA B 1 182 ? -1.528 -4.078 -8.852 1 97.38 182 ALA B O 1
ATOM 3147 N N . PHE B 1 183 ? -1.793 -2.135 -9.906 1 96.75 183 PHE B N 1
ATOM 3148 C CA . PHE B 1 183 ? -3.248 -2.176 -9.812 1 96.75 183 PHE B CA 1
ATOM 3149 C C . PHE B 1 183 ? -3.867 -2.576 -11.148 1 96.75 183 PHE B C 1
ATOM 3151 O O . PHE B 1 183 ? -3.332 -2.25 -12.203 1 96.75 183 PHE B O 1
ATOM 3158 N N . VAL B 1 184 ? -4.941 -3.287 -11.078 1 96 184 VAL B N 1
ATOM 3159 C CA . VAL B 1 184 ? -5.684 -3.703 -12.258 1 96 184 VAL B CA 1
ATOM 3160 C C . VAL B 1 184 ? -6.984 -2.91 -12.359 1 96 184 VAL B C 1
ATOM 3162 O O . VAL B 1 184 ? -7.762 -2.857 -11.398 1 96 184 VAL B O 1
ATOM 3165 N N . LYS B 1 185 ? -7.18 -2.332 -13.5 1 94.19 185 LYS B N 1
ATOM 3166 C CA . LYS B 1 185 ? -8.344 -1.481 -13.734 1 94.19 185 LYS B CA 1
ATOM 3167 C C . LYS B 1 185 ? -9.023 -1.829 -15.062 1 94.19 185 LYS B C 1
ATOM 3169 O O . LYS B 1 185 ? -8.375 -2.314 -15.984 1 94.19 185 LYS B O 1
ATOM 3174 N N . ASN B 1 186 ? -10.359 -1.587 -15.125 1 91.06 186 ASN B N 1
ATOM 3175 C CA . ASN B 1 186 ? -11.078 -1.748 -16.391 1 91.06 186 ASN B CA 1
ATOM 3176 C C . ASN B 1 186 ? -10.812 -0.584 -17.328 1 91.06 186 ASN B C 1
ATOM 3178 O O . ASN B 1 186 ? -10.758 -0.771 -18.547 1 91.06 186 ASN B O 1
ATOM 3182 N N . ARG B 1 187 ? -10.75 0.646 -16.797 1 88.12 187 ARG B N 1
ATOM 3183 C CA . ARG B 1 187 ? -10.414 1.874 -17.516 1 88.12 187 ARG B CA 1
ATOM 3184 C C . ARG B 1 187 ? -9.477 2.75 -16.688 1 88.12 187 ARG B C 1
ATOM 3186 O O . ARG B 1 187 ? -9.406 2.604 -15.461 1 88.12 187 ARG B O 1
ATOM 3193 N N . PRO B 1 188 ? -8.781 3.564 -17.344 1 82.25 188 PRO B N 1
ATOM 3194 C CA . PRO B 1 188 ? -7.793 4.379 -16.641 1 82.25 188 PRO B CA 1
ATOM 3195 C C . PRO B 1 188 ? -8.391 5.156 -15.469 1 82.25 188 PRO B C 1
ATOM 3197 O O . PRO B 1 188 ? -7.738 5.332 -14.438 1 82.25 188 PRO B O 1
ATOM 3200 N N . ASP B 1 189 ? -9.602 5.574 -15.547 1 84.12 189 ASP B N 1
ATOM 3201 C CA . ASP B 1 189 ? -10.203 6.434 -14.531 1 84.12 189 ASP B CA 1
ATOM 3202 C C . ASP B 1 189 ? -11.047 5.621 -13.555 1 84.12 189 ASP B C 1
ATOM 3204 O O . ASP B 1 189 ? -11.625 6.172 -12.617 1 84.12 189 ASP B O 1
ATOM 3208 N N . ALA B 1 190 ? -11.039 4.371 -13.734 1 90 190 ALA B N 1
ATOM 3209 C CA . ALA B 1 190 ? -11.844 3.508 -12.867 1 90 190 ALA B CA 1
ATOM 3210 C C . ALA B 1 190 ? -11.07 3.111 -11.617 1 90 190 ALA B C 1
ATOM 3212 O O . ALA B 1 190 ? -9.836 3.119 -11.609 1 90 190 ALA B O 1
ATOM 3213 N N . ALA B 1 191 ? -11.797 2.816 -10.586 1 93.62 191 ALA B N 1
ATOM 3214 C CA . ALA B 1 191 ? -11.195 2.23 -9.391 1 93.62 191 ALA B CA 1
ATOM 3215 C C . ALA B 1 191 ? -10.594 0.861 -9.695 1 93.62 191 ALA B C 1
ATOM 3217 O O . ALA B 1 191 ? -11.164 0.084 -10.461 1 93.62 191 ALA B O 1
ATOM 3218 N N . PRO B 1 192 ? -9.422 0.631 -9.125 1 96.31 192 PRO B N 1
ATOM 3219 C CA . PRO B 1 192 ? -8.883 -0.719 -9.312 1 96.31 192 PRO B CA 1
ATOM 3220 C C . PRO B 1 192 ? -9.75 -1.795 -8.672 1 96.31 192 PRO B C 1
ATOM 3222 O O . PRO B 1 192 ? -10.359 -1.556 -7.621 1 96.31 192 PRO B O 1
ATOM 3225 N N . TRP B 1 193 ? -9.836 -2.977 -9.273 1 94.19 193 TRP B N 1
ATOM 3226 C CA . TRP B 1 193 ? -10.633 -4.055 -8.703 1 94.19 193 TRP B CA 1
ATOM 3227 C C . TRP B 1 193 ? -9.742 -5.18 -8.188 1 94.19 193 TRP B C 1
ATOM 3229 O O . TRP B 1 193 ? -10.203 -6.078 -7.48 1 94.19 193 TRP B O 1
ATOM 3239 N N . LEU B 1 194 ? -8.477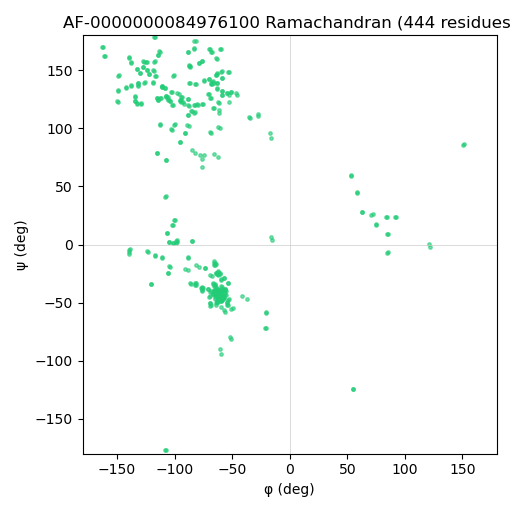 -5.105 -8.547 1 95.44 194 LEU B N 1
ATOM 3240 C CA . LEU B 1 194 ? -7.453 -6.07 -8.156 1 95.44 194 LEU B CA 1
ATOM 3241 C C . LEU B 1 194 ? -6.09 -5.398 -8.031 1 95.44 194 LEU B C 1
ATOM 3243 O O . LEU B 1 194 ? -5.824 -4.395 -8.695 1 95.44 194 LEU B O 1
ATOM 3247 N N . PHE B 1 195 ? -5.312 -5.859 -7.102 1 97.75 195 PHE B N 1
ATOM 3248 C CA . PHE B 1 195 ? -3.904 -5.477 -7.16 1 97.75 195 PHE B CA 1
ATOM 3249 C C . PHE B 1 195 ? -3.01 -6.711 -7.18 1 97.75 195 PHE B C 1
ATOM 3251 O O . PHE B 1 195 ? -3.414 -7.785 -6.727 1 97.75 195 PHE B O 1
ATOM 3258 N N . LEU B 1 196 ? -1.885 -6.574 -7.816 1 98.31 196 LEU B N 1
ATOM 3259 C CA . LEU B 1 196 ? -0.806 -7.555 -7.871 1 98.31 196 LEU B CA 1
ATOM 3260 C C . LEU B 1 196 ? 0.416 -7.059 -7.102 1 98.31 196 LEU B C 1
ATOM 3262 O O . LEU B 1 196 ? 0.782 -5.887 -7.199 1 98.31 196 LEU B O 1
ATOM 3266 N N . VAL B 1 197 ? 1.035 -7.938 -6.309 1 98.69 197 VAL B N 1
ATOM 3267 C CA . VAL B 1 197 ? 2.199 -7.52 -5.535 1 98.69 197 VAL B CA 1
ATOM 3268 C C . VAL B 1 197 ? 3.27 -8.609 -5.582 1 98.69 197 VAL B C 1
ATOM 3270 O O . VAL B 1 197 ? 2.951 -9.805 -5.551 1 98.69 197 VAL B O 1
ATOM 3273 N N . GLU B 1 198 ? 4.457 -8.227 -5.758 1 98.81 198 GLU B N 1
ATOM 3274 C CA . GLU B 1 198 ? 5.629 -9.086 -5.637 1 98.81 198 GLU B CA 1
ATOM 3275 C C . GLU B 1 198 ? 6.48 -8.703 -4.434 1 98.81 198 GLU B C 1
ATOM 3277 O O . GLU B 1 198 ? 6.82 -7.531 -4.254 1 98.81 198 GLU B O 1
ATOM 3282 N N . ALA B 1 199 ? 6.762 -9.617 -3.58 1 98.88 199 ALA B N 1
ATOM 3283 C CA . ALA B 1 199 ? 7.605 -9.406 -2.404 1 98.88 199 ALA B CA 1
ATOM 3284 C C . ALA B 1 199 ? 8.859 -10.273 -2.467 1 98.88 199 ALA B C 1
ATOM 3286 O O . ALA B 1 199 ? 8.891 -11.273 -3.189 1 98.88 199 ALA B O 1
ATOM 3287 N N . GLN B 1 200 ? 9.906 -9.906 -1.772 1 98.81 200 GLN B N 1
ATOM 3288 C CA . GLN B 1 200 ? 11.164 -10.656 -1.763 1 98.81 200 GLN B CA 1
ATOM 3289 C C . GLN B 1 200 ? 11.586 -10.992 -0.338 1 98.81 200 GLN B C 1
ATOM 3291 O O . GLN B 1 200 ? 11.445 -10.172 0.571 1 98.81 200 GLN B O 1
ATOM 3296 N N . LYS B 1 201 ? 12.078 -12.18 -0.211 1 98.81 201 LYS B N 1
ATOM 3297 C CA . LYS B 1 201 ? 12.5 -12.695 1.088 1 98.81 201 LYS B CA 1
ATOM 3298 C C . LYS B 1 201 ? 13.742 -11.969 1.593 1 98.81 201 LYS B C 1
ATOM 3300 O O . LYS B 1 201 ? 14.758 -11.898 0.897 1 98.81 201 LYS B O 1
ATOM 3305 N N . ASN B 1 202 ? 13.656 -11.438 2.801 1 98.19 202 ASN B N 1
ATOM 3306 C CA . ASN B 1 202 ? 14.766 -10.859 3.543 1 98.19 202 ASN B CA 1
ATOM 3307 C C . ASN B 1 202 ? 15.414 -9.711 2.777 1 98.19 202 ASN B C 1
ATOM 3309 O O . ASN B 1 202 ? 16.641 -9.656 2.656 1 98.19 202 ASN B O 1
ATOM 3313 N N . ARG B 1 203 ? 14.633 -8.82 2.205 1 97 203 ARG B N 1
ATOM 3314 C CA . ARG B 1 203 ? 15.148 -7.641 1.515 1 97 203 ARG B CA 1
ATOM 3315 C C . ARG B 1 203 ? 14.734 -6.363 2.234 1 97 203 ARG B C 1
ATOM 3317 O O . ARG B 1 203 ? 13.844 -6.383 3.086 1 97 203 ARG B O 1
ATOM 3324 N N . LYS B 1 204 ? 15.367 -5.258 1.968 1 93.81 204 LYS B N 1
ATOM 3325 C CA . LYS B 1 204 ? 15.102 -3.963 2.58 1 93.81 204 LYS B CA 1
ATOM 3326 C C . LYS B 1 204 ? 13.945 -3.252 1.877 1 93.81 204 LYS B C 1
ATOM 3328 O O . LYS B 1 204 ? 13.539 -3.654 0.787 1 93.81 204 LYS B O 1
ATOM 3333 N N . THR B 1 205 ? 13.547 -2.254 2.51 1 93.56 205 THR B N 1
ATOM 3334 C CA . THR B 1 205 ? 12.461 -1.445 1.979 1 93.56 205 THR B CA 1
ATOM 3335 C C . THR B 1 205 ? 12.82 -0.889 0.604 1 93.56 205 THR B C 1
ATOM 3337 O O . THR B 1 205 ? 13.977 -0.562 0.344 1 93.56 205 THR B O 1
ATOM 3340 N N . GLY B 1 206 ? 11.812 -0.703 -0.219 1 94.94 206 GLY B N 1
ATOM 3341 C CA . GLY B 1 206 ? 11.961 -0.193 -1.572 1 94.94 206 GLY B CA 1
ATOM 3342 C C . GLY B 1 206 ? 10.898 -0.713 -2.525 1 94.94 206 GLY B C 1
ATOM 3343 O O . GLY B 1 206 ? 11.125 -1.699 -3.23 1 94.94 206 GLY B O 1
ATOM 3344 N N . LEU B 1 207 ? 9.758 -0.095 -2.594 1 97.31 207 LEU B N 1
ATOM 3345 C CA . LEU B 1 207 ? 8.633 -0.525 -3.41 1 97.31 207 LEU B CA 1
ATOM 3346 C C . LEU B 1 207 ? 8.523 0.313 -4.68 1 97.31 207 LEU B C 1
ATOM 3348 O O . LEU B 1 207 ? 8.672 1.537 -4.633 1 97.31 207 LEU B O 1
ATOM 3352 N N . ARG B 1 208 ? 8.398 -0.311 -5.75 1 96.94 208 ARG B N 1
ATOM 3353 C CA . ARG B 1 208 ? 8.109 0.345 -7.02 1 96.94 208 ARG B CA 1
ATOM 3354 C C . ARG B 1 208 ? 6.648 0.148 -7.414 1 96.94 208 ARG B C 1
ATOM 3356 O O . ARG B 1 208 ? 6.168 -0.985 -7.492 1 96.94 208 ARG B O 1
ATOM 3363 N N . VAL B 1 209 ? 5.973 1.203 -7.621 1 96.19 209 VAL B N 1
ATOM 3364 C CA . VAL B 1 209 ? 4.602 1.134 -8.125 1 96.19 209 VAL B CA 1
ATOM 3365 C C . VAL B 1 209 ? 4.613 1.049 -9.648 1 96.19 209 VAL B C 1
ATOM 3367 O O . VAL B 1 209 ? 5.023 1.993 -10.32 1 96.19 209 VAL B O 1
ATOM 3370 N N . GLU B 1 210 ? 4.145 -0.063 -10.156 1 94.81 210 GLU B N 1
ATOM 3371 C CA . GLU B 1 210 ? 4.105 -0.308 -11.594 1 94.81 210 GLU B CA 1
ATOM 3372 C C . GLU B 1 210 ? 2.926 0.406 -12.242 1 94.81 210 GLU B C 1
ATOM 3374 O O . GLU B 1 210 ? 1.968 0.779 -11.562 1 94.81 210 GLU B O 1
ATOM 3379 N N . PRO B 1 211 ? 3.043 0.674 -13.578 1 91.25 211 PRO B N 1
ATOM 3380 C CA . PRO B 1 211 ? 1.856 1.166 -14.281 1 91.25 211 PRO B CA 1
ATOM 3381 C C . PRO B 1 211 ? 0.642 0.26 -14.094 1 91.25 211 PRO B C 1
ATOM 3383 O O . PRO B 1 211 ? 0.79 -0.957 -13.953 1 91.25 211 PRO B O 1
ATOM 3386 N N . ASP B 1 212 ? -0.534 0.864 -14.094 1 90.69 212 ASP B N 1
ATOM 3387 C CA . ASP B 1 212 ? -1.77 0.098 -13.969 1 90.69 212 ASP B CA 1
ATOM 3388 C C . ASP B 1 212 ? -1.902 -0.922 -15.102 1 90.69 212 ASP B C 1
ATOM 3390 O O . ASP B 1 212 ? -1.506 -0.654 -16.234 1 90.69 212 ASP B O 1
ATOM 3394 N N . VAL B 1 213 ? -2.441 -2.076 -14.773 1 91.44 213 VAL B N 1
ATOM 3395 C CA . VAL B 1 213 ? -2.84 -3.068 -15.766 1 91.44 213 VAL B CA 1
ATOM 3396 C C . VAL B 1 213 ? -4.277 -2.807 -16.219 1 91.44 213 VAL B C 1
ATOM 3398 O O . VAL B 1 213 ? -5.211 -2.91 -15.414 1 91.44 213 VAL B O 1
ATOM 3401 N N . LEU B 1 214 ? -4.465 -2.393 -17.453 1 88.88 214 LEU B N 1
ATOM 3402 C CA . LEU B 1 214 ? -5.793 -2.1 -17.984 1 88.88 214 LEU B CA 1
ATOM 3403 C C . LEU B 1 214 ? -6.363 -3.307 -18.719 1 88.88 214 LEU B C 1
ATOM 3405 O O . LEU B 1 214 ? -5.688 -3.896 -19.578 1 88.88 214 LEU B O 1
ATOM 3409 N N . ILE B 1 215 ? -7.555 -3.762 -18.266 1 84.69 215 ILE B N 1
ATOM 3410 C CA . ILE B 1 215 ? -8.188 -4.906 -18.906 1 84.69 215 ILE B CA 1
ATOM 3411 C C . ILE B 1 215 ? -9.391 -4.441 -19.719 1 84.69 215 ILE B C 1
ATOM 3413 O O . ILE B 1 215 ? -10.234 -3.686 -19.219 1 84.69 215 ILE B O 1
ATOM 3417 N N . SER B 1 216 ? -9.312 -3.764 -20.891 1 62.62 216 SER B N 1
ATOM 3418 C CA . SER B 1 216 ? -10.43 -3.342 -21.734 1 62.62 216 SER B CA 1
ATOM 3419 C C . SER B 1 216 ? -11.43 -4.473 -21.938 1 62.62 216 SER B C 1
ATOM 3421 O O . SER B 1 216 ? -11.062 -5.652 -21.875 1 62.62 216 SER B O 1
ATOM 3423 N N . ALA B 1 217 ? -12.852 -4.195 -21.703 1 50.06 217 ALA B N 1
ATOM 3424 C CA . ALA B 1 217 ? -13.93 -5.141 -21.969 1 50.06 217 ALA B CA 1
ATOM 3425 C C . ALA B 1 217 ? -13.492 -6.199 -22.984 1 50.06 217 ALA B C 1
ATOM 3427 O O . ALA B 1 217 ? -13.875 -7.367 -22.875 1 50.06 217 ALA B O 1
ATOM 3428 N N . GLY B 1 218 ? -13.344 -5.902 -24.188 1 39.59 218 GLY B N 1
ATOM 3429 C CA . GLY B 1 218 ? -13.133 -6.949 -25.188 1 39.59 218 GLY B CA 1
ATOM 3430 C C . GLY B 1 218 ? -11.875 -7.766 -24.922 1 39.59 218 GLY B C 1
ATOM 3431 O O . GLY B 1 218 ? -11.922 -8.992 -24.922 1 39.59 218 GLY B O 1
ATOM 3432 N N . ALA B 1 219 ? -10.594 -7.367 -25.484 1 39 219 ALA B N 1
ATOM 3433 C CA . ALA B 1 219 ? -9.391 -8.195 -25.562 1 39 219 ALA B CA 1
ATOM 3434 C C . ALA B 1 219 ? -8.695 -8.305 -24.219 1 39 219 ALA B C 1
ATOM 3436 O O . ALA B 1 219 ? -8.219 -7.309 -23.672 1 39 219 ALA B O 1
ATOM 3437 N N . ALA B 1 220 ? -9.133 -8.898 -23.141 1 40.31 220 ALA B N 1
ATOM 3438 C CA . ALA B 1 220 ? -8.195 -9.328 -22.109 1 40.31 220 ALA B CA 1
ATOM 3439 C C . ALA B 1 220 ? -6.762 -9.336 -22.641 1 40.31 220 ALA B C 1
ATOM 3441 O O . ALA B 1 220 ? -5.941 -10.164 -22.219 1 40.31 220 ALA B O 1
ATOM 3442 N N . MET B 1 221 ? -6.449 -8.906 -23.875 1 34.16 221 MET B N 1
ATOM 3443 C CA . MET B 1 221 ? -5.164 -9.211 -24.5 1 34.16 221 MET B CA 1
ATOM 3444 C C . MET B 1 221 ? -4.027 -8.484 -23.797 1 34.16 221 MET B C 1
ATOM 3446 O O . MET B 1 221 ? -4.152 -7.297 -23.469 1 34.16 221 MET B O 1
ATOM 3450 N N . TYR B 1 222 ? -3.244 -9.039 -22.812 1 33.62 222 TYR B N 1
ATOM 3451 C CA . TYR B 1 222 ? -1.89 -8.695 -22.406 1 33.62 222 TYR B CA 1
ATOM 3452 C C . TYR B 1 222 ? -1.188 -7.871 -23.484 1 33.62 222 TYR B C 1
ATOM 3454 O O . TYR B 1 222 ? -1.338 -8.148 -24.672 1 33.62 222 TYR B O 1
ATOM 3462 N N . GLY B 1 223 ? -1.182 -6.516 -23.391 1 30.02 223 GLY B N 1
ATOM 3463 C CA . GLY B 1 223 ? -0.425 -5.82 -24.422 1 30.02 223 GLY B CA 1
ATOM 3464 C C . GLY B 1 223 ? 0.711 -6.652 -24.984 1 30.02 223 GLY B C 1
ATOM 3465 O O . GLY B 1 223 ? 1.406 -7.352 -24.25 1 30.02 223 GLY B O 1
ATOM 3466 N N . ARG B 1 224 ? 0.694 -7.164 -26.328 1 26.73 224 ARG B N 1
ATOM 3467 C CA . ARG B 1 224 ? 1.804 -7.676 -27.125 1 26.73 224 ARG B CA 1
ATOM 3468 C C . ARG B 1 224 ? 3.062 -6.84 -26.922 1 26.73 224 ARG B C 1
ATOM 3470 O O . ARG B 1 224 ? 2.996 -5.609 -26.875 1 26.73 224 ARG B O 1
#

Sequence (448 aa):
MEHSTEILYNRTRVYCSAVHRFGSDALLLARFSEPKRAWRAADLCSGCGIVSLEWHDRGHRGPCLGLELQPEASALLAAACTEQGIEHITPVCADLRSFREGEGSYDLCACNPPYFTAGEQAADRARATARHETDCTLDDVCKCAFRLLKDGGRLSLCHRPERLAEVLAVLRANRLEPKRLAFVKNRPDAAPWLFLVEAQKNRKTGLRVEPDVLISAGAAMYGRMEHSTEILYNRTRVYCSAVHRFGSDALLLARFSEPKRAWRAADLCSGCGIVSLEWHDRGHRGPCLGLELQPEASALLAAACTEQGIEHITPVCADLRSFREGEGSYDLCACNPPYFTAGEQAADRARATARHETDCTLDDVCKCAFRLLKDGGRLSLCHRPERLAEVLAVLRANRLEPKRLAFVKNRPDAAPWLFLVEAQKNRKTGLRVEPDVLISAGAAMYGR

Solvent-accessible surface area (backbone atoms only — not comparable to full-atom values): 23411 Å² total; per-residue (Å²): 130,90,57,49,79,44,72,45,96,71,64,40,62,40,32,26,40,97,84,36,67,83,59,69,65,44,54,52,45,28,65,74,56,60,65,56,44,72,41,31,34,32,24,42,63,22,44,27,25,60,38,54,47,47,33,40,48,73,56,35,63,21,51,27,38,30,34,9,67,49,60,73,28,21,48,29,29,42,49,36,25,61,77,68,70,44,79,44,56,45,58,37,66,44,55,59,83,72,60,61,86,59,54,45,60,23,45,33,33,34,33,59,62,83,82,70,56,75,66,75,44,56,71,57,55,77,60,28,65,68,41,61,80,68,49,86,42,72,64,43,52,43,52,35,46,52,50,28,27,20,88,63,12,36,41,30,38,47,48,50,46,38,45,44,53,57,52,43,29,50,33,44,75,57,45,22,26,56,36,39,38,31,39,30,20,60,42,93,89,45,63,53,67,31,30,40,38,33,21,23,29,78,53,70,88,48,28,42,66,49,76,69,45,69,40,48,90,80,64,74,59,72,84,130,129,91,57,50,79,45,71,46,96,72,65,39,62,41,32,25,40,98,84,36,66,83,58,69,67,43,56,51,45,28,65,74,56,59,66,58,44,72,40,30,33,32,23,40,62,23,44,29,24,58,39,53,47,48,34,39,46,73,56,34,63,21,50,27,38,30,34,8,67,50,59,72,29,22,47,29,29,41,51,36,25,61,78,68,69,46,77,42,57,46,62,36,68,42,55,61,84,73,60,61,88,59,54,45,60,24,46,32,34,35,34,58,64,84,84,70,55,76,65,74,45,56,71,56,55,78,60,27,65,66,40,62,82,66,49,87,44,72,64,44,52,43,52,35,45,52,49,27,27,21,89,63,13,35,40,29,37,48,48,51,44,38,44,44,53,59,54,42,28,51,33,45,76,55,44,22,26,54,37,38,37,30,39,30,21,60,42,94,88,45,64,54,68,32,29,41,39,33,21,22,30,78,53,72,89,48,29,43,65,49,75,67,46,68,40,47,89,80,63,72,60,70,84,130

Nearest PDB structures (foldseek):
  3lpm-assembly1_B  TM=9.142E-01  e=7.625E-23  Listeria monocytogenes serotype 4b str. CLIP 80459
  7wm6-assembly2_D  TM=8.706E-01  e=5.220E-21  Mycoplasma capricolum subsp. capricolum
  7wm6-assembly1_A  TM=8.842E-01  e=1.045E-20  Mycoplasma capricolum subsp. capricolum
  7wm5-assembly1_A-2  TM=9.298E-01  e=1.962E-18  Mycoplasma capricolum subsp. capricolum
  7wm6-assembly1_B  TM=9.238E-01  e=3.250E-18  Mycoplasma capricolum subsp. capricolum

Radius of gyration: 25.22 Å; Cα contacts (8 Å, |Δi|>4): 1002; chains: 2; bounding box: 53×77×52 Å

InterPro domains:
  IPR002052 DNA methylase, N-6 adenine-specific, conserved site [PS00092] (109-115)
  IPR007848 Methyltransferase small domain [PF05175] (9-122)
  IPR029063 S-adenosyl-L-methionine-dependent methyltransferase superfamily [G3DSA:3.40.50.150] (14-223)
  IPR029063 S-adenosyl-L-methionine-dependent methyltransferase superfamily [SSF53335] (28-186)
  IPR050210 tRNA (adenine-N(6)-)-methyltransferase [PTHR47739] (18-216)

Organism: Faecalibacterium duncaniae (strain DSM 17677 / JCM 31915 / A2-165) (NCBI:txid411483)